Protein AF-R7U498-F1 (afdb_monomer)

pLDDT: mean 70.98, std 17.01, range [30.2, 95.31]

Mean predicted aligned error: 14.35 Å

Foldseek 3Di:
DVVVVVVVVVVVVVVVVVPDDDPPVVVVVVVVVVVVVLPPDVVNLVVLLVVLLVLCCVQPVVQQQPQLLPDDPVSVLVSLLVLLLVLVVPFDPQLLLLLLLLVLLLLLCCLLVVLVVVLLVLLLVLVVVVVVVVVPPCVVVVVVVVVVVVVPDPPDDDDPPDPDAQVVLCCVQPPVVSVVLSVVSCVLQCVWCVPPPDRLLNVLLCCVPQVVLSRGGPSVSSSVNSVSSCCSRPVDINDPHSNVSSCVSLVSLVVVLVVLVPRDLVVSLVVGDDDPVSSVSSSVSCVVSSVSVNVSSVLSVVSSCCSPPNVSCVSSSVSVVSCVSNVVSSVVCVVVVVVVVVVCVVCVVVVVVLVVCVVVVCVVVSVVVVLVVVLVVCVVVPDDNVVSVVSSVSVVVSVCVRVVVVVVVVVVVVVVVCVVVVPD

Nearest PDB structures (foldseek):
  9cpc-assembly1_3P  TM=1.425E-01  e=2.045E+00  Sus scrofa
  8snb-assembly1_8L  TM=1.483E-01  e=6.810E+00  Strongylocentrotus purpuratus
  8snb-assembly1_8K  TM=1.369E-01  e=6.810E+00  Strongylocentrotus purpuratus

Radius of gyration: 26.51 Å; Cα contacts (8 Å, |Δi|>4): 272; chains: 1; bounding box: 62×58×87 Å

Structure (mmCIF, N/CA/C/O backbone):
data_AF-R7U498-F1
#
_entry.id   AF-R7U498-F1
#
loop_
_atom_site.group_PDB
_atom_site.id
_atom_site.type_symbol
_atom_site.label_atom_id
_atom_site.label_alt_id
_atom_site.label_comp_id
_atom_site.label_asym_id
_atom_site.label_entity_id
_atom_site.label_seq_id
_atom_site.pdbx_PDB_ins_code
_atom_site.Cartn_x
_atom_site.Cartn_y
_atom_site.Cartn_z
_atom_site.occupancy
_atom_site.B_iso_or_equiv
_atom_site.auth_seq_id
_atom_site.auth_comp_id
_atom_site.auth_asym_id
_atom_site.auth_atom_id
_atom_site.pdbx_PDB_model_num
ATOM 1 N N . MET A 1 1 ? -23.453 -6.524 5.383 1.00 39.44 1 MET A N 1
ATOM 2 C CA . MET A 1 1 ? -24.906 -6.864 5.402 1.00 39.44 1 MET A CA 1
ATOM 3 C C . MET A 1 1 ? -25.749 -6.240 4.267 1.00 39.44 1 MET A C 1
ATOM 5 O O . MET A 1 1 ? -26.614 -6.930 3.742 1.00 39.44 1 MET A O 1
ATOM 9 N N . LYS A 1 2 ? -25.550 -4.970 3.854 1.00 30.20 2 LYS A N 1
ATOM 10 C CA . LYS A 1 2 ? -26.401 -4.311 2.825 1.00 30.20 2 LYS A CA 1
ATOM 11 C C . LYS A 1 2 ? -26.144 -4.769 1.370 1.00 30.20 2 LYS A C 1
ATOM 13 O O . LYS A 1 2 ? -27.083 -4.784 0.583 1.00 30.20 2 LYS A O 1
ATOM 18 N N . PHE A 1 3 ? -24.923 -5.189 1.029 1.00 37.62 3 PHE A N 1
ATOM 19 C CA . PHE A 1 3 ? -24.548 -5.623 -0.329 1.00 37.62 3 PHE A CA 1
ATOM 20 C C . PHE A 1 3 ? -25.179 -6.970 -0.729 1.00 37.62 3 PHE A C 1
ATOM 22 O O . PHE A 1 3 ? -25.838 -7.070 -1.762 1.00 37.62 3 PHE A O 1
ATOM 29 N N . TYR A 1 4 ? -25.106 -7.974 0.148 1.00 40.06 4 TYR A N 1
ATOM 30 C CA . TYR A 1 4 ? -25.702 -9.296 -0.083 1.00 40.06 4 TYR A CA 1
ATOM 31 C C . TYR A 1 4 ? -27.227 -9.260 -0.229 1.00 40.06 4 TYR A C 1
ATOM 33 O O . TYR A 1 4 ? -27.792 -9.991 -1.040 1.00 40.06 4 TYR A O 1
ATOM 41 N N . LEU A 1 5 ? -27.902 -8.348 0.479 1.00 39.50 5 LEU A N 1
ATOM 42 C CA . LEU A 1 5 ? -29.338 -8.129 0.306 1.00 39.50 5 LEU A CA 1
ATOM 43 C C . LEU A 1 5 ? -29.664 -7.619 -1.112 1.00 39.50 5 LEU A C 1
ATOM 45 O O . LEU A 1 5 ? -30.657 -8.046 -1.697 1.00 39.50 5 LEU A O 1
ATOM 49 N N . CYS A 1 6 ? -28.815 -6.760 -1.692 1.00 39.47 6 CYS A N 1
ATOM 50 C CA . CYS A 1 6 ? -28.963 -6.281 -3.070 1.00 39.47 6 CYS A CA 1
ATOM 51 C C . CYS A 1 6 ? -28.720 -7.390 -4.103 1.00 39.47 6 CYS A C 1
ATOM 53 O O . CYS A 1 6 ? -29.496 -7.499 -5.052 1.00 39.47 6 CYS A O 1
ATOM 55 N N . VAL A 1 7 ? -27.712 -8.245 -3.903 1.00 44.22 7 VAL A N 1
ATOM 56 C CA . VAL A 1 7 ? -27.434 -9.394 -4.788 1.00 44.22 7 VAL A CA 1
ATOM 57 C C . VAL A 1 7 ? -28.587 -10.403 -4.751 1.00 44.22 7 VAL A C 1
ATOM 59 O O . VAL A 1 7 ? -29.048 -10.856 -5.799 1.00 44.22 7 VAL A O 1
ATOM 62 N N . VAL A 1 8 ? -29.139 -10.684 -3.566 1.00 43.34 8 VAL A N 1
ATOM 63 C CA . VAL A 1 8 ? -30.312 -11.557 -3.401 1.00 43.34 8 VAL A CA 1
ATOM 64 C C . VAL A 1 8 ? -31.552 -10.948 -4.054 1.00 43.34 8 VAL A C 1
ATOM 66 O O . VAL A 1 8 ? -32.272 -11.649 -4.765 1.00 43.34 8 VAL A O 1
ATOM 69 N N . LEU A 1 9 ? -31.801 -9.648 -3.883 1.00 43.66 9 LEU A N 1
ATOM 70 C CA . LEU A 1 9 ? -32.931 -8.973 -4.528 1.00 43.66 9 LEU A CA 1
ATOM 71 C C . LEU A 1 9 ? -32.800 -8.973 -6.058 1.00 43.66 9 LEU A C 1
ATOM 73 O O . LEU A 1 9 ? -33.798 -9.204 -6.741 1.00 43.66 9 LEU A O 1
ATOM 77 N N . LEU A 1 10 ? -31.588 -8.803 -6.596 1.00 44.69 10 LEU A N 1
ATOM 78 C CA . LEU A 1 10 ? -31.312 -8.861 -8.035 1.00 44.69 10 LEU A CA 1
ATOM 79 C C . LEU A 1 10 ? -31.451 -10.279 -8.601 1.00 44.69 10 LEU A C 1
ATOM 81 O O . LEU A 1 10 ? -32.102 -10.451 -9.629 1.00 44.69 10 LEU A O 1
ATOM 85 N N . ALA A 1 11 ? -30.936 -11.302 -7.916 1.00 43.59 11 ALA A N 1
ATOM 86 C CA . ALA A 1 11 ? -31.088 -12.700 -8.324 1.00 43.59 11 ALA A CA 1
ATOM 87 C C . ALA A 1 11 ? -32.557 -13.156 -8.270 1.00 43.59 11 ALA A C 1
ATOM 89 O O . ALA A 1 11 ? -33.042 -13.836 -9.175 1.00 43.59 11 ALA A O 1
ATOM 90 N N . THR A 1 12 ? -33.303 -12.718 -7.250 1.00 46.00 12 THR A N 1
ATOM 91 C CA . THR A 1 12 ? -34.737 -13.017 -7.115 1.00 46.00 12 THR A CA 1
ATOM 92 C C . THR A 1 12 ? -35.560 -12.288 -8.180 1.00 46.00 12 THR A C 1
ATOM 94 O O . THR A 1 12 ? -36.475 -12.875 -8.756 1.00 46.00 12 THR A O 1
ATOM 97 N N . ALA A 1 13 ? -35.213 -11.034 -8.498 1.00 45.09 13 ALA A N 1
ATOM 98 C CA . ALA A 1 13 ? -35.840 -10.269 -9.574 1.00 45.09 13 ALA A CA 1
ATOM 99 C C . ALA A 1 13 ? -35.537 -10.859 -10.962 1.00 45.09 13 ALA A C 1
ATOM 101 O O . ALA A 1 13 ? -36.436 -10.936 -11.798 1.00 45.09 13 ALA A O 1
ATOM 102 N N . PHE A 1 14 ? -34.309 -11.335 -11.190 1.00 43.09 14 PHE A N 1
ATOM 103 C CA . PHE A 1 14 ? -33.887 -11.984 -12.433 1.00 43.09 14 PHE A CA 1
ATOM 104 C C . PHE A 1 14 ? -34.615 -13.321 -12.656 1.00 43.09 14 PHE A C 1
ATOM 106 O O . PHE A 1 14 ? -35.179 -13.555 -13.724 1.00 43.09 14 PHE A O 1
ATOM 113 N N . LEU A 1 15 ? -34.711 -14.164 -11.622 1.00 41.91 15 LEU A N 1
ATOM 114 C CA . LEU A 1 15 ? -35.438 -15.439 -11.687 1.00 41.91 15 LEU A CA 1
ATOM 115 C C . LEU A 1 15 ? -36.959 -15.248 -11.826 1.00 41.91 15 LEU A C 1
ATOM 117 O O . LEU A 1 15 ? -37.611 -16.008 -12.543 1.00 41.91 15 LEU A O 1
ATOM 121 N N . ALA A 1 16 ? -37.525 -14.212 -11.196 1.00 44.03 16 ALA A N 1
ATOM 122 C CA . ALA A 1 16 ? -38.931 -13.846 -11.365 1.00 44.03 16 ALA A CA 1
ATOM 123 C C . ALA A 1 16 ? -39.234 -13.304 -12.776 1.00 44.03 16 ALA A C 1
ATOM 125 O O . ALA A 1 16 ? -40.318 -13.556 -13.305 1.00 44.03 16 ALA A O 1
ATOM 126 N N . ALA A 1 17 ? -38.282 -12.600 -13.399 1.00 41.72 17 ALA A N 1
ATOM 127 C CA . ALA A 1 17 ? -38.412 -12.065 -14.754 1.00 41.72 17 ALA A CA 1
ATOM 128 C C . ALA A 1 17 ? -38.335 -13.150 -15.846 1.00 41.72 17 ALA A C 1
ATOM 130 O O . ALA A 1 17 ? -38.988 -13.015 -16.879 1.00 41.72 17 ALA A O 1
ATOM 131 N N . GLU A 1 18 ? -37.600 -14.246 -15.621 1.00 40.62 18 GLU A N 1
ATOM 132 C CA . GLU A 1 18 ? -37.483 -15.344 -16.596 1.00 40.62 18 GLU A CA 1
ATOM 133 C C . GLU A 1 18 ? -38.642 -16.358 -16.571 1.00 40.62 18 GLU A C 1
ATOM 135 O O . GLU A 1 18 ? -38.691 -17.256 -17.414 1.00 40.62 18 GLU A O 1
ATOM 140 N N . GLY A 1 19 ? -39.589 -16.253 -15.630 1.00 35.81 19 GLY A N 1
ATOM 141 C CA . GLY A 1 19 ? -40.788 -17.105 -15.589 1.00 35.81 19 GLY A CA 1
ATOM 142 C C . GLY A 1 19 ? -40.518 -18.609 -15.417 1.00 35.81 19 GLY A C 1
ATOM 143 O O . GLY A 1 19 ? -41.428 -19.423 -15.590 1.00 35.81 19 GLY A O 1
ATOM 144 N N . LYS A 1 20 ? -39.285 -19.000 -15.080 1.00 38.72 20 LYS A N 1
ATOM 145 C CA . LYS A 1 20 ? -38.926 -20.383 -14.760 1.00 38.72 20 LYS A CA 1
ATOM 146 C C . LYS A 1 20 ? -39.310 -20.659 -13.310 1.00 38.72 20 LYS A C 1
ATOM 148 O O . LYS A 1 20 ? -38.987 -19.880 -12.418 1.00 38.72 20 LYS A O 1
ATOM 153 N N . ALA A 1 21 ? -40.012 -21.769 -13.073 1.00 40.03 21 ALA A N 1
ATOM 154 C CA . ALA A 1 21 ? -40.256 -22.263 -11.723 1.00 40.03 21 ALA A CA 1
ATOM 155 C C . ALA A 1 21 ? -38.903 -22.391 -11.011 1.00 40.03 21 ALA A C 1
ATOM 157 O O . ALA A 1 21 ? -38.014 -23.086 -11.504 1.00 40.03 21 ALA A O 1
ATOM 158 N N . ALA A 1 22 ? -38.749 -21.645 -9.917 1.00 40.06 22 ALA A N 1
ATOM 159 C CA . ALA A 1 22 ? -37.499 -21.537 -9.189 1.00 40.06 22 ALA A CA 1
ATOM 160 C C . ALA A 1 22 ? -36.930 -22.936 -8.869 1.00 40.06 22 ALA A C 1
ATOM 162 O O . ALA A 1 22 ? -37.707 -23.815 -8.468 1.00 40.06 22 ALA A O 1
ATOM 163 N N . PRO A 1 23 ? -35.600 -23.145 -8.985 1.00 40.25 23 PRO A N 1
ATOM 164 C CA . PRO A 1 23 ? -34.944 -24.216 -8.242 1.00 40.25 23 PRO A CA 1
ATOM 165 C C . PRO A 1 23 ? -35.432 -24.116 -6.800 1.00 40.25 23 PRO A C 1
ATOM 167 O O . PRO A 1 23 ? -35.601 -23.003 -6.287 1.00 40.25 23 PRO A O 1
ATOM 170 N N . THR A 1 24 ? -35.802 -25.252 -6.203 1.00 44.47 24 THR A N 1
ATOM 171 C CA . THR A 1 24 ? -36.562 -25.251 -4.948 1.00 44.47 24 THR A CA 1
ATOM 172 C C . THR A 1 24 ? -35.884 -24.318 -3.956 1.00 44.47 24 THR A C 1
ATOM 174 O O . THR A 1 24 ? -34.673 -24.378 -3.789 1.00 44.47 24 THR A O 1
ATOM 177 N N . THR A 1 25 ? -36.646 -23.430 -3.316 1.00 44.53 25 THR A N 1
ATOM 178 C CA . THR A 1 25 ? -36.148 -22.396 -2.388 1.00 44.53 25 THR A CA 1
ATOM 179 C C . THR A 1 25 ? -35.131 -22.944 -1.376 1.00 44.53 25 THR A C 1
ATOM 181 O O . THR A 1 25 ? -34.269 -22.219 -0.907 1.00 44.53 25 THR A O 1
ATOM 184 N N . ARG A 1 26 ? -35.197 -24.249 -1.100 1.00 39.62 26 ARG A N 1
ATOM 185 C CA . ARG A 1 26 ? -34.244 -25.035 -0.324 1.00 39.62 26 ARG A CA 1
ATOM 186 C C . ARG A 1 26 ? -32.825 -25.118 -0.908 1.00 39.62 26 ARG A C 1
ATOM 188 O O . ARG A 1 26 ? -31.895 -24.915 -0.151 1.00 39.62 26 ARG A O 1
ATOM 195 N N . GLU A 1 27 ? -32.640 -25.377 -2.201 1.00 43.34 27 GLU A N 1
ATOM 196 C CA . GLU A 1 27 ? -31.306 -25.432 -2.833 1.00 43.34 27 GLU A CA 1
ATOM 197 C C . GLU A 1 27 ? -30.643 -24.051 -2.854 1.00 43.34 27 GLU A C 1
ATOM 199 O O . GLU A 1 27 ? -29.440 -23.938 -2.649 1.00 43.34 27 GLU A O 1
ATOM 204 N N . LEU A 1 28 ? -31.435 -22.986 -3.028 1.00 40.66 28 LEU A N 1
ATOM 205 C CA . LEU A 1 28 ? -30.943 -21.609 -2.951 1.00 40.66 28 LEU A CA 1
ATOM 206 C C . LEU A 1 28 ? -30.577 -21.218 -1.510 1.00 40.66 28 LEU A C 1
ATOM 208 O O . LEU A 1 28 ? -29.589 -20.527 -1.299 1.00 40.66 28 LEU A O 1
ATOM 212 N N . VAL A 1 29 ? -31.353 -21.682 -0.523 1.00 44.34 29 VAL A N 1
ATOM 213 C CA . VAL A 1 29 ? -31.068 -21.502 0.910 1.00 44.34 29 VAL A CA 1
ATOM 214 C C . VAL A 1 29 ? -29.856 -22.325 1.350 1.00 44.34 29 VAL A C 1
ATOM 216 O O . VAL A 1 29 ? -29.059 -21.812 2.118 1.00 44.34 29 VAL A O 1
ATOM 219 N N . GLU A 1 30 ? -29.663 -23.542 0.839 1.00 45.59 30 GLU A N 1
ATOM 220 C CA . GLU A 1 30 ? -28.475 -24.367 1.111 1.00 45.59 30 GLU A CA 1
ATOM 221 C C . GLU A 1 30 ? -27.217 -23.784 0.447 1.00 45.59 30 GLU A C 1
ATOM 223 O O . GLU A 1 30 ? -26.137 -23.837 1.029 1.00 45.59 30 GLU A O 1
ATOM 228 N N . LEU A 1 31 ? -27.339 -23.180 -0.741 1.00 41.25 31 LEU A N 1
ATOM 229 C CA . LEU A 1 31 ? -26.241 -22.449 -1.377 1.00 41.25 31 LEU A CA 1
ATOM 230 C C . LEU A 1 31 ? -25.922 -21.148 -0.621 1.00 41.25 31 LEU A C 1
ATOM 232 O O . LEU A 1 31 ? -24.756 -20.853 -0.401 1.00 41.25 31 LEU A O 1
ATOM 236 N N . LEU A 1 32 ? -26.945 -20.408 -0.176 1.00 41.44 32 LEU A N 1
ATOM 237 C CA . LEU A 1 32 ? -26.789 -19.220 0.671 1.00 41.44 32 LEU A CA 1
ATOM 238 C C . LEU A 1 32 ? -26.183 -19.572 2.028 1.00 41.44 32 LEU A C 1
ATOM 240 O O . LEU A 1 32 ? -25.293 -18.866 2.469 1.00 41.44 32 LEU A O 1
ATOM 244 N N . GLN A 1 33 ? -26.609 -20.667 2.661 1.00 42.88 33 GLN A N 1
ATOM 245 C CA . GLN A 1 33 ? -25.986 -21.169 3.884 1.00 42.88 33 GLN A CA 1
ATOM 246 C C . GLN A 1 33 ? -24.538 -21.558 3.629 1.00 42.88 33 GLN A C 1
ATOM 248 O O . GLN A 1 33 ? -23.701 -21.149 4.403 1.00 42.88 33 GLN A O 1
ATOM 253 N N . LYS A 1 34 ? -24.206 -22.225 2.519 1.00 44.25 34 LYS A N 1
ATOM 254 C CA . LYS A 1 34 ? -22.810 -22.547 2.183 1.00 44.25 34 LYS A CA 1
ATOM 255 C C . LYS A 1 34 ? -21.937 -21.342 1.841 1.00 44.25 34 LYS A C 1
ATOM 257 O O . L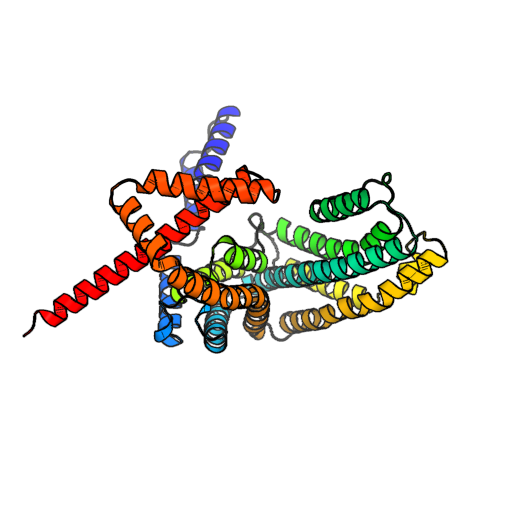YS A 1 34 ? -20.728 -21.453 1.974 1.00 44.25 34 LYS A O 1
ATOM 262 N N . ILE A 1 35 ? -22.518 -20.251 1.343 1.00 40.75 35 ILE A N 1
ATOM 263 C CA . ILE A 1 35 ? -21.806 -18.992 1.075 1.00 40.75 35 ILE A CA 1
ATOM 264 C C . ILE A 1 35 ? -21.623 -18.220 2.389 1.00 40.75 35 ILE A C 1
ATOM 266 O O . ILE A 1 35 ? -20.522 -17.782 2.676 1.00 40.75 35 ILE A O 1
ATOM 270 N N . ILE A 1 36 ? -22.656 -18.167 3.235 1.00 39.38 36 ILE A N 1
ATOM 271 C CA . ILE A 1 36 ? -22.620 -17.549 4.571 1.00 39.38 36 ILE A CA 1
ATOM 272 C C . ILE A 1 36 ? -21.751 -18.354 5.560 1.00 39.38 36 ILE A C 1
ATOM 274 O O . ILE A 1 36 ? -21.141 -17.767 6.434 1.00 39.38 36 ILE A O 1
ATOM 278 N N . GLU A 1 37 ? -21.672 -19.681 5.424 1.00 41.16 37 GLU A N 1
ATOM 279 C CA . GLU A 1 37 ? -20.775 -20.575 6.183 1.00 41.16 37 GLU A CA 1
ATOM 280 C C . GLU A 1 37 ? -19.342 -20.586 5.612 1.00 41.16 37 GLU A C 1
ATOM 282 O O . GLU A 1 37 ? -18.455 -21.185 6.215 1.00 41.16 37 GLU A O 1
ATOM 287 N N . ARG A 1 38 ? -19.110 -19.980 4.435 1.00 43.31 38 ARG A N 1
ATOM 288 C CA . ARG A 1 38 ? -17.767 -19.758 3.864 1.00 43.31 38 ARG A CA 1
ATOM 289 C C . ARG A 1 38 ? -17.216 -18.364 4.148 1.00 43.31 38 ARG A C 1
ATOM 291 O O . ARG A 1 38 ? -16.008 -18.190 4.013 1.00 43.31 38 ARG A O 1
ATOM 298 N N . ASP A 1 39 ? -18.068 -17.423 4.541 1.00 44.19 39 ASP A N 1
ATOM 299 C CA . ASP A 1 39 ? -17.650 -16.214 5.241 1.00 44.19 39 ASP A CA 1
ATOM 300 C C . ASP A 1 39 ? -17.204 -16.642 6.649 1.00 44.19 39 ASP A C 1
ATOM 302 O O . ASP A 1 39 ? -17.914 -17.400 7.308 1.00 44.19 39 ASP A O 1
ATOM 306 N N . LEU A 1 40 ? -16.005 -16.219 7.068 1.00 46.53 40 LEU A N 1
ATOM 307 C CA . LEU A 1 40 ? -15.381 -16.503 8.371 1.00 46.53 40 LEU A CA 1
ATOM 308 C C . LEU A 1 40 ? -16.429 -16.621 9.493 1.00 46.53 40 LEU A C 1
ATOM 310 O O . LEU A 1 40 ? -17.162 -15.661 9.742 1.00 46.53 40 LEU A O 1
ATOM 314 N N . ASP A 1 41 ? -16.509 -17.782 10.157 1.00 56.72 41 ASP A N 1
ATOM 315 C CA . ASP A 1 41 ? -17.398 -17.975 11.308 1.00 56.72 41 ASP A CA 1
ATOM 316 C C . ASP A 1 41 ? -17.122 -16.827 12.296 1.00 56.72 41 ASP A C 1
ATOM 318 O O . ASP A 1 41 ? -15.965 -16.549 12.617 1.00 56.72 41 ASP A O 1
ATOM 322 N N . GLU A 1 42 ? -18.150 -16.116 12.773 1.00 55.62 42 GLU A N 1
ATOM 323 C CA . GLU A 1 42 ? -17.962 -15.049 13.771 1.00 55.62 42 GLU A CA 1
ATOM 324 C C . GLU A 1 42 ? -17.176 -15.577 14.986 1.00 55.62 42 GLU A C 1
ATOM 326 O O . GLU A 1 42 ? -16.491 -14.815 15.669 1.00 55.62 42 GLU A O 1
ATOM 331 N N . ASN A 1 43 ? -17.245 -16.885 15.254 1.00 58.72 43 ASN A N 1
ATOM 332 C CA . ASN A 1 43 ? -16.422 -17.546 16.261 1.00 58.72 43 ASN A CA 1
ATOM 333 C C . ASN A 1 43 ? -14.923 -17.541 15.911 1.00 58.72 43 ASN A C 1
ATOM 335 O O . ASN A 1 43 ? -14.124 -17.224 16.790 1.00 58.72 43 ASN A O 1
ATOM 339 N N . ASP A 1 44 ? -14.554 -17.809 14.657 1.00 61.25 44 ASP A N 1
ATOM 340 C CA . ASP A 1 44 ? -13.164 -17.809 14.177 1.00 61.25 44 ASP A CA 1
ATOM 341 C C . ASP A 1 44 ? -12.577 -16.389 14.195 1.00 61.25 44 ASP A C 1
ATOM 343 O O . ASP A 1 44 ? -11.433 -16.176 14.597 1.00 61.25 44 ASP A O 1
ATOM 347 N N . LEU A 1 45 ? -13.384 -15.385 13.829 1.00 62.81 45 LEU A N 1
ATOM 348 C CA . LEU A 1 45 ? -12.970 -13.979 13.849 1.00 62.81 45 LEU A CA 1
ATOM 349 C C . LEU A 1 45 ? -12.761 -13.469 15.288 1.00 62.81 45 LEU A C 1
ATOM 351 O O . LEU A 1 45 ? -11.768 -12.809 15.588 1.00 62.81 45 LEU A O 1
ATOM 355 N N . ASN A 1 46 ? -13.650 -13.845 16.214 1.00 67.31 46 ASN A N 1
ATOM 356 C CA . ASN A 1 46 ? -13.486 -13.543 17.639 1.00 67.31 46 ASN A CA 1
ATOM 357 C C . ASN A 1 46 ? -12.282 -14.273 18.265 1.00 67.31 46 ASN A C 1
ATOM 359 O O . ASN A 1 46 ? -11.643 -13.733 19.175 1.00 67.31 46 ASN A O 1
ATOM 363 N N . GLU A 1 47 ? -11.967 -15.490 17.812 1.00 71.31 47 GLU A N 1
ATOM 364 C CA . GLU A 1 47 ? -10.777 -16.230 18.243 1.00 71.31 47 GLU A CA 1
ATOM 365 C C . GLU A 1 47 ? -9.500 -15.533 17.757 1.00 71.31 47 GLU A C 1
ATOM 367 O O . GLU A 1 47 ? -8.632 -15.234 18.581 1.00 71.31 47 GLU A O 1
ATOM 372 N N . LEU A 1 48 ? -9.447 -15.128 16.481 1.00 70.62 48 LEU A N 1
ATOM 373 C CA . LEU A 1 48 ? -8.355 -14.326 15.917 1.00 70.62 48 LEU A CA 1
ATOM 374 C C . LEU A 1 48 ? -8.140 -13.022 16.701 1.00 70.62 48 LEU A C 1
ATOM 376 O O . LEU A 1 48 ? -7.013 -12.708 17.094 1.00 70.62 48 LEU A O 1
ATOM 380 N N . HIS A 1 49 ? -9.213 -12.277 16.991 1.00 76.25 49 HIS A N 1
ATOM 381 C CA . HIS A 1 49 ? -9.139 -11.054 17.801 1.00 76.25 49 HIS A CA 1
ATOM 382 C C . HIS A 1 49 ? -8.572 -11.335 19.192 1.00 76.25 49 HIS A C 1
ATOM 384 O O . HIS A 1 49 ? -7.740 -10.576 19.693 1.00 76.25 49 HIS A O 1
ATOM 390 N N . SER A 1 50 ? -8.995 -12.435 19.823 1.00 73.62 50 SER A N 1
ATOM 391 C CA . SER A 1 50 ? -8.498 -12.830 21.141 1.00 73.62 50 SER A CA 1
ATOM 392 C C . SER A 1 50 ? -7.010 -13.176 21.115 1.00 73.62 50 SER A C 1
ATOM 394 O O . SER A 1 50 ? -6.279 -12.776 22.024 1.00 73.62 50 SER A O 1
ATOM 396 N N . GLU A 1 51 ? -6.544 -13.881 20.087 1.00 75.31 51 GLU A N 1
ATOM 397 C CA . GLU A 1 51 ? -5.133 -14.232 19.926 1.00 75.31 51 GLU A CA 1
ATOM 398 C C . GLU A 1 51 ? -4.256 -13.005 19.669 1.00 75.31 51 GLU A C 1
ATOM 400 O O . GLU A 1 51 ? -3.212 -12.849 20.311 1.00 75.31 51 GLU A O 1
ATOM 405 N N . ILE A 1 52 ? -4.687 -12.098 18.787 1.00 73.75 52 ILE A N 1
ATOM 406 C CA . ILE A 1 52 ? -3.977 -10.841 18.521 1.00 73.75 52 ILE A CA 1
ATOM 407 C C . ILE A 1 52 ? -3.921 -9.990 19.790 1.00 73.75 52 ILE A C 1
ATOM 409 O O . ILE A 1 52 ? -2.842 -9.537 20.174 1.00 73.75 52 ILE A O 1
ATOM 413 N N . HIS A 1 53 ? -5.040 -9.853 20.504 1.00 78.50 53 HIS A N 1
ATOM 414 C CA . HIS A 1 53 ? -5.069 -9.161 21.789 1.00 78.50 53 HIS A CA 1
ATOM 415 C C . HIS A 1 53 ? -4.075 -9.782 22.782 1.00 78.50 53 HIS A C 1
ATOM 417 O O . HIS A 1 53 ? -3.295 -9.073 23.416 1.00 78.50 53 HIS A O 1
ATOM 423 N N . GLN A 1 54 ? -4.031 -11.113 22.901 1.00 76.69 54 GLN A N 1
ATOM 424 C CA . GLN A 1 54 ? -3.064 -11.793 23.769 1.00 76.69 54 GLN A CA 1
ATOM 425 C C . GLN A 1 54 ? -1.611 -11.516 23.362 1.00 76.69 54 GLN A C 1
ATOM 427 O O . GLN A 1 54 ? -0.763 -11.341 24.240 1.00 76.69 54 GLN A O 1
ATOM 432 N N . LYS A 1 55 ? -1.314 -11.416 22.061 1.00 80.50 55 LYS A N 1
ATOM 433 C CA . LYS A 1 55 ? 0.014 -11.019 21.566 1.00 80.50 55 LYS A CA 1
ATOM 434 C C . LYS A 1 55 ? 0.348 -9.578 21.929 1.00 80.50 55 LYS A C 1
ATOM 436 O O . LYS A 1 55 ? 1.440 -9.333 22.439 1.00 80.50 55 LYS A O 1
ATOM 441 N N . VAL A 1 56 ? -0.593 -8.648 21.765 1.00 77.12 56 VAL A N 1
ATOM 442 C CA . VAL A 1 56 ? -0.436 -7.251 22.202 1.00 77.12 56 VAL A CA 1
ATOM 443 C C . VAL A 1 56 ? -0.162 -7.202 23.705 1.00 77.12 56 VAL A C 1
ATOM 445 O O . VAL A 1 56 ? 0.783 -6.544 24.134 1.00 77.12 56 VAL A O 1
ATOM 448 N N . GLN A 1 57 ? -0.911 -7.953 24.518 1.00 85.31 57 GLN A N 1
ATOM 449 C CA . GLN A 1 57 ? -0.669 -8.039 25.961 1.00 85.31 57 GLN A CA 1
ATOM 450 C C . GLN A 1 57 ? 0.688 -8.687 26.300 1.00 85.31 57 GLN A C 1
ATOM 452 O O . GLN A 1 57 ? 1.323 -8.315 27.285 1.00 85.31 57 GLN A O 1
ATOM 457 N N . GLY A 1 58 ? 1.161 -9.641 25.498 1.00 81.25 58 GLY A N 1
ATOM 458 C CA . GLY A 1 58 ? 2.458 -10.292 25.693 1.00 81.25 58 GLY A CA 1
ATOM 459 C C . GLY A 1 58 ? 3.656 -9.405 25.340 1.00 81.25 58 GLY A C 1
ATOM 460 O O . GLY A 1 58 ? 4.647 -9.405 26.069 1.00 81.25 58 GLY A O 1
ATOM 461 N N . HIS A 1 59 ? 3.559 -8.639 24.250 1.00 77.06 59 HIS A N 1
ATOM 462 C CA . HIS A 1 59 ? 4.667 -7.848 23.698 1.00 77.06 59 HIS A CA 1
ATOM 463 C C . HIS A 1 59 ? 4.669 -6.388 24.144 1.00 77.06 59 HIS A C 1
ATOM 465 O O . HIS A 1 59 ? 5.731 -5.794 24.322 1.00 77.06 59 HIS A O 1
ATOM 471 N N . ALA A 1 60 ? 3.487 -5.797 24.301 1.00 85.12 60 ALA A N 1
ATOM 472 C CA . ALA A 1 60 ? 3.317 -4.354 24.378 1.00 85.12 60 ALA A CA 1
ATOM 473 C C . ALA A 1 60 ? 2.115 -3.948 25.251 1.00 85.12 60 ALA A C 1
ATOM 475 O O . ALA A 1 60 ? 1.462 -2.946 24.965 1.00 85.12 60 ALA A O 1
ATOM 476 N N . ALA A 1 61 ? 1.820 -4.684 26.335 1.00 86.50 61 ALA A N 1
ATOM 477 C CA . ALA A 1 61 ? 0.669 -4.405 27.211 1.00 86.50 61 ALA A CA 1
ATOM 478 C C . ALA A 1 61 ? 0.590 -2.943 27.674 1.00 86.50 61 ALA A C 1
ATOM 480 O O . ALA A 1 61 ? -0.495 -2.371 27.757 1.00 86.50 61 ALA A O 1
ATOM 481 N N . GLU A 1 62 ? 1.735 -2.320 27.965 1.00 88.88 62 GLU A N 1
ATOM 482 C CA . GLU A 1 62 ? 1.795 -0.918 28.393 1.00 88.88 62 GLU A CA 1
ATOM 483 C C . GLU A 1 62 ? 1.394 0.082 27.295 1.00 88.88 62 GLU A C 1
ATOM 485 O O . GLU A 1 62 ? 0.996 1.204 27.607 1.00 88.88 62 GLU A O 1
ATOM 490 N N . PHE A 1 63 ? 1.441 -0.340 26.029 1.00 87.50 63 PHE A N 1
ATOM 491 C CA . PHE A 1 63 ? 1.059 0.438 24.854 1.00 87.50 63 PHE A CA 1
ATOM 492 C C . PHE A 1 63 ? -0.285 0.016 24.249 1.00 87.50 63 PHE A C 1
ATOM 494 O O . PHE A 1 63 ? -0.722 0.651 23.297 1.00 87.50 63 PHE A O 1
ATOM 501 N N . ALA A 1 64 ? -0.967 -1.002 24.784 1.00 84.06 64 ALA A N 1
ATOM 502 C CA . ALA A 1 64 ? -2.179 -1.562 24.175 1.00 84.06 64 ALA A CA 1
ATOM 503 C C . ALA A 1 64 ? -3.273 -0.507 23.905 1.00 84.06 64 ALA A C 1
ATOM 505 O O . ALA A 1 64 ? -3.889 -0.497 22.842 1.00 84.06 64 ALA A O 1
ATOM 506 N N . ASP A 1 65 ? -3.471 0.418 24.850 1.00 82.38 65 ASP A N 1
ATOM 507 C CA . ASP A 1 65 ? -4.442 1.519 24.757 1.00 82.38 65 ASP A CA 1
ATOM 508 C C . ASP A 1 65 ? -3.844 2.818 24.169 1.00 82.38 65 ASP A C 1
ATOM 510 O O . ASP A 1 65 ? -4.504 3.860 24.157 1.00 82.38 65 ASP A O 1
ATOM 514 N N . THR A 1 66 ? -2.588 2.790 23.725 1.00 85.31 66 THR A N 1
ATOM 515 C CA . THR A 1 66 ? -1.864 3.956 23.207 1.00 85.31 66 THR A CA 1
ATOM 516 C C . THR A 1 66 ? -2.042 4.046 21.689 1.00 85.31 66 THR A C 1
ATOM 518 O O . THR A 1 66 ? -1.919 3.017 21.025 1.00 85.31 66 THR A O 1
ATOM 521 N N . PRO A 1 67 ? -2.305 5.240 21.118 1.00 83.94 67 PRO A N 1
ATOM 522 C CA . PRO A 1 67 ? -2.335 5.424 19.669 1.00 83.94 67 PRO A CA 1
ATOM 523 C C . PRO A 1 67 ? -1.037 4.964 19.002 1.00 83.94 67 PRO A C 1
ATOM 525 O O . PRO A 1 67 ? 0.040 5.299 19.505 1.00 83.94 67 PRO A O 1
ATOM 528 N N . VAL A 1 68 ? -1.118 4.248 17.876 1.00 82.50 68 VAL A N 1
ATOM 529 C CA . VAL A 1 68 ? 0.056 3.658 17.197 1.00 82.50 68 VAL A CA 1
ATOM 530 C C . VAL A 1 68 ? 1.149 4.689 16.919 1.00 82.50 68 VAL A C 1
ATOM 532 O O . VAL A 1 68 ? 2.315 4.411 17.187 1.00 82.50 68 VAL A O 1
ATOM 535 N N . PHE A 1 69 ? 0.804 5.908 16.491 1.00 81.50 69 PHE A N 1
ATOM 536 C CA . PHE A 1 69 ? 1.790 6.966 16.217 1.00 81.50 69 PHE A CA 1
ATOM 537 C C . PHE A 1 69 ? 2.618 7.412 17.451 1.00 81.50 69 PHE A C 1
ATOM 539 O O . PHE A 1 69 ? 3.591 8.159 17.313 1.00 81.50 69 PHE A O 1
ATOM 546 N N . GLN A 1 70 ? 2.228 7.009 18.669 1.00 83.25 70 GLN A N 1
ATOM 547 C CA . GLN A 1 70 ? 2.961 7.271 19.920 1.00 83.25 70 GLN A CA 1
ATOM 548 C C . GLN A 1 70 ? 3.772 6.063 20.410 1.00 83.25 70 GLN A C 1
ATOM 550 O O . GLN A 1 70 ? 4.492 6.179 21.405 1.00 83.25 70 GLN A O 1
ATOM 555 N N . VAL A 1 71 ? 3.650 4.911 19.752 1.00 83.44 71 VAL A N 1
ATOM 556 C CA . VAL A 1 71 ? 4.343 3.674 20.119 1.00 83.44 71 VAL A CA 1
ATOM 557 C C . VAL A 1 71 ? 5.705 3.627 19.416 1.00 83.44 71 VAL A C 1
ATOM 559 O O . VAL A 1 71 ? 5.774 3.916 18.224 1.00 83.44 71 VAL A O 1
ATOM 562 N N . PRO A 1 72 ? 6.807 3.267 20.101 1.00 84.44 72 PRO A N 1
ATOM 563 C CA . PRO A 1 72 ? 8.113 3.138 19.455 1.00 84.44 72 PRO A CA 1
ATOM 564 C C . PRO A 1 72 ? 8.093 2.140 18.288 1.00 84.44 72 PRO A C 1
ATOM 566 O O . PRO A 1 72 ? 7.530 1.050 18.408 1.00 84.44 72 PRO A O 1
ATOM 569 N N . VAL A 1 73 ? 8.757 2.481 17.179 1.00 79.62 73 VAL A N 1
ATOM 570 C CA . VAL A 1 73 ? 8.783 1.661 15.952 1.00 79.62 73 VAL A CA 1
ATOM 571 C C . VAL A 1 73 ? 9.357 0.269 16.219 1.00 79.62 73 VAL A C 1
ATOM 573 O O . VAL A 1 73 ? 8.905 -0.707 15.632 1.00 79.62 73 VAL A O 1
ATOM 576 N N . GLU A 1 74 ? 10.302 0.140 17.150 1.00 81.00 74 GLU A N 1
ATOM 577 C CA . GLU A 1 74 ? 10.893 -1.146 17.527 1.00 81.00 74 GLU A CA 1
ATOM 578 C C . GLU A 1 74 ? 9.872 -2.084 18.190 1.00 81.00 74 GLU A C 1
ATOM 580 O O . GLU A 1 74 ? 9.942 -3.299 18.010 1.00 81.00 74 GLU A O 1
ATOM 585 N N . VAL A 1 75 ? 8.912 -1.521 18.933 1.00 84.19 75 VAL A N 1
ATOM 586 C CA . VAL A 1 75 ? 7.815 -2.273 19.559 1.00 84.19 75 VAL A CA 1
ATOM 587 C C . VAL A 1 75 ? 6.794 -2.687 18.498 1.00 84.19 75 VAL A C 1
ATOM 589 O O . VAL A 1 75 ? 6.385 -3.847 18.470 1.00 84.19 75 VAL A O 1
ATOM 592 N N . LEU A 1 76 ? 6.434 -1.764 17.598 1.00 82.00 76 LEU A N 1
ATOM 593 C CA . LEU A 1 76 ? 5.514 -2.022 16.484 1.00 82.00 76 LEU A CA 1
ATOM 594 C C . LEU A 1 76 ? 6.046 -3.108 15.544 1.00 82.00 76 LEU A C 1
ATOM 596 O O . LEU A 1 76 ? 5.340 -4.064 15.233 1.00 82.00 76 LEU A O 1
ATOM 600 N N . GLY A 1 77 ? 7.309 -2.983 15.131 1.00 78.88 77 GLY A N 1
ATOM 601 C CA . GLY A 1 77 ? 7.950 -3.917 14.214 1.00 78.88 77 GLY A CA 1
ATOM 602 C C . GLY A 1 77 ? 8.011 -5.333 14.779 1.00 78.88 77 GLY A C 1
ATOM 603 O O . GLY A 1 77 ? 7.684 -6.276 14.068 1.00 78.88 77 GLY A O 1
ATOM 604 N N . GLY A 1 78 ? 8.369 -5.487 16.061 1.00 80.94 78 GLY A N 1
ATOM 605 C CA . GLY A 1 78 ? 8.351 -6.791 16.728 1.00 80.94 78 GLY A CA 1
ATOM 606 C C . GLY A 1 78 ? 6.958 -7.421 16.725 1.00 80.94 78 GLY A C 1
ATOM 607 O O . GLY A 1 78 ? 6.792 -8.528 16.227 1.00 80.94 78 GLY A O 1
ATOM 608 N N . LEU A 1 79 ? 5.945 -6.675 17.181 1.00 83.81 79 LEU A N 1
ATOM 609 C CA . LEU A 1 79 ? 4.565 -7.160 17.252 1.00 83.81 79 LEU A CA 1
ATOM 610 C C . LEU A 1 79 ? 4.016 -7.591 15.882 1.00 83.81 79 LEU A C 1
ATOM 612 O O . LEU A 1 79 ? 3.428 -8.666 15.773 1.00 83.81 79 LEU A O 1
ATOM 616 N N . PHE A 1 80 ? 4.196 -6.777 14.838 1.00 83.88 80 PHE A N 1
ATOM 617 C CA . PHE A 1 80 ? 3.691 -7.113 13.504 1.00 83.88 80 PHE A CA 1
ATOM 618 C C . PHE A 1 80 ? 4.443 -8.283 12.865 1.00 83.88 80 PHE A C 1
ATOM 620 O O . PHE A 1 80 ? 3.812 -9.086 12.180 1.00 83.88 80 PHE A O 1
ATOM 627 N N . ILE A 1 81 ? 5.748 -8.435 13.130 1.00 82.88 81 ILE A N 1
ATOM 628 C CA . ILE A 1 81 ? 6.494 -9.645 12.748 1.00 82.88 81 ILE A CA 1
ATOM 629 C C . ILE A 1 81 ? 5.884 -10.867 13.430 1.00 82.88 81 ILE A C 1
ATOM 631 O O . ILE A 1 81 ? 5.566 -11.832 12.744 1.00 82.88 81 ILE A O 1
ATOM 635 N N . ASP A 1 82 ? 5.654 -10.818 14.742 1.00 80.19 82 ASP A N 1
ATOM 636 C CA . ASP A 1 82 ? 5.115 -11.961 15.484 1.00 80.19 82 ASP A CA 1
ATOM 637 C C . ASP A 1 82 ? 3.699 -12.345 15.022 1.00 80.19 82 ASP A C 1
ATOM 639 O O . ASP A 1 82 ? 3.366 -13.534 14.964 1.00 80.19 82 ASP A O 1
ATOM 643 N N . ILE A 1 83 ? 2.857 -11.362 14.675 1.00 82.12 83 ILE A N 1
ATOM 644 C CA . ILE A 1 83 ? 1.533 -11.596 14.075 1.00 82.12 83 ILE A CA 1
ATOM 645 C C . ILE A 1 83 ? 1.691 -12.274 12.711 1.00 82.12 83 ILE A C 1
ATOM 647 O O . ILE A 1 83 ? 1.146 -13.360 12.512 1.00 82.12 83 ILE A O 1
ATOM 651 N N . ALA A 1 84 ? 2.480 -11.692 11.804 1.00 81.81 84 ALA A N 1
ATOM 652 C CA . ALA A 1 84 ? 2.665 -12.219 10.454 1.00 81.81 84 ALA A CA 1
ATOM 653 C C . ALA A 1 84 ? 3.296 -13.624 10.449 1.00 81.81 84 ALA A C 1
ATOM 655 O O . ALA A 1 84 ? 2.838 -14.498 9.715 1.00 81.81 84 ALA A O 1
ATOM 656 N N . GLU A 1 85 ? 4.304 -13.875 11.291 1.00 82.19 85 GLU A N 1
ATOM 657 C CA . GLU A 1 85 ? 4.929 -15.193 11.453 1.00 82.19 85 GLU A CA 1
ATOM 658 C C . GLU A 1 85 ? 3.925 -16.216 11.992 1.00 82.19 85 GLU A C 1
ATOM 660 O O . GLU A 1 85 ? 3.808 -17.313 11.442 1.00 82.19 85 GLU A O 1
ATOM 665 N N . THR A 1 86 ? 3.134 -15.846 13.006 1.00 80.56 86 THR A N 1
ATOM 666 C CA . THR A 1 86 ? 2.108 -16.744 13.555 1.00 80.56 86 THR A CA 1
ATOM 667 C C . THR A 1 86 ? 1.093 -17.120 12.491 1.00 80.56 86 THR A C 1
ATOM 669 O O . THR A 1 86 ? 0.832 -18.305 12.307 1.00 80.56 86 THR A O 1
ATOM 672 N N . MET A 1 87 ? 0.560 -16.148 11.755 1.00 79.19 87 MET A N 1
ATOM 673 C CA . MET A 1 87 ? -0.406 -16.426 10.695 1.00 79.19 87 MET A CA 1
ATOM 674 C C . MET A 1 87 ? 0.223 -17.286 9.597 1.00 79.19 87 MET A C 1
ATOM 676 O O . MET A 1 87 ? -0.304 -18.338 9.256 1.00 79.19 87 MET A O 1
ATOM 680 N N . SER A 1 88 ? 1.425 -16.938 9.140 1.00 77.50 88 SER A N 1
ATOM 681 C CA . SER A 1 88 ? 2.110 -17.711 8.101 1.00 77.50 88 SER A CA 1
ATOM 682 C C . SER A 1 88 ? 2.341 -19.180 8.468 1.00 77.50 88 SER A C 1
ATOM 684 O O . SER A 1 88 ? 2.247 -20.053 7.609 1.00 77.50 88 SER A O 1
ATOM 686 N N . SER A 1 89 ? 2.574 -19.470 9.754 1.00 78.56 89 SER A N 1
ATOM 687 C CA . SER A 1 89 ? 2.797 -20.833 10.245 1.00 78.56 89 SER A CA 1
ATOM 688 C C . SER A 1 89 ? 1.550 -21.724 10.210 1.00 78.56 89 SER A C 1
ATOM 690 O O . SER A 1 89 ? 1.679 -22.943 10.322 1.00 78.56 89 SER A O 1
ATOM 692 N N . HIS A 1 90 ? 0.364 -21.133 10.030 1.00 78.62 90 HIS A N 1
ATOM 693 C CA . HIS A 1 90 ? -0.916 -21.835 9.935 1.00 78.62 90 HIS A CA 1
ATOM 694 C C . HIS A 1 90 ? -1.480 -21.866 8.508 1.00 78.62 90 HIS A C 1
ATOM 696 O O . HIS A 1 90 ? -2.566 -22.408 8.302 1.00 78.62 90 HIS A O 1
ATOM 702 N N . ILE A 1 91 ? -0.762 -21.323 7.516 1.00 76.81 91 ILE A N 1
ATOM 703 C CA . ILE A 1 91 ? -1.173 -21.399 6.111 1.00 76.81 91 ILE A CA 1
ATOM 704 C C . ILE A 1 91 ? -1.177 -22.875 5.673 1.00 76.81 91 ILE A C 1
ATOM 706 O O . ILE A 1 91 ? -0.141 -23.539 5.775 1.00 76.81 91 ILE A O 1
ATOM 710 N N . PRO A 1 92 ? -2.307 -23.404 5.164 1.00 77.62 92 PRO A N 1
ATOM 711 C CA . PRO A 1 92 ? -2.341 -24.738 4.572 1.00 77.62 92 PRO A CA 1
ATOM 712 C C . PRO A 1 92 ? -1.345 -24.858 3.410 1.00 77.62 92 PRO A C 1
ATOM 714 O O . PRO A 1 92 ? -1.182 -23.921 2.628 1.00 77.62 92 PRO A O 1
ATOM 717 N N . GLU A 1 93 ? -0.691 -26.011 3.253 1.00 82.69 93 GLU A N 1
ATOM 718 C CA . GLU A 1 93 ? 0.349 -26.205 2.227 1.00 82.69 93 GLU A CA 1
ATOM 719 C C . GLU A 1 93 ? -0.181 -25.872 0.820 1.00 82.69 93 GLU A C 1
ATOM 721 O O . GLU A 1 93 ? 0.479 -25.169 0.054 1.00 82.69 93 GLU A O 1
ATOM 726 N N . GLU A 1 94 ? -1.425 -26.259 0.529 1.00 81.56 94 GLU A N 1
ATOM 727 C CA . GLU A 1 94 ? -2.142 -25.977 -0.718 1.00 81.56 94 GLU A CA 1
ATOM 728 C C . GLU A 1 94 ? -2.411 -24.485 -0.982 1.00 81.56 94 GLU A C 1
ATOM 730 O O . GLU A 1 94 ? -2.585 -24.088 -2.134 1.00 81.56 94 GLU A O 1
ATOM 735 N N . MET A 1 95 ? -2.428 -23.657 0.065 1.00 79.50 95 MET A N 1
ATOM 736 C CA . MET A 1 95 ? -2.634 -22.210 -0.026 1.00 79.50 95 MET A CA 1
ATOM 737 C C . MET A 1 95 ? -1.319 -21.447 -0.207 1.00 79.50 95 MET A C 1
ATOM 739 O O . MET A 1 95 ? -1.322 -20.319 -0.692 1.00 79.50 95 MET A O 1
ATOM 743 N N . THR A 1 96 ? -0.177 -22.055 0.118 1.00 83.94 96 THR A N 1
ATOM 744 C CA . THR A 1 96 ? 1.140 -21.400 0.027 1.00 83.94 96 THR A CA 1
ATOM 745 C C . THR A 1 96 ? 1.397 -20.735 -1.335 1.00 83.94 96 THR A C 1
ATOM 747 O O . THR A 1 96 ? 1.847 -19.587 -1.348 1.00 83.94 96 THR A O 1
ATOM 750 N N . PRO A 1 97 ? 1.078 -21.365 -2.488 1.00 86.38 97 PRO A N 1
ATOM 751 C CA . PRO A 1 97 ? 1.307 -20.735 -3.784 1.00 86.38 97 PRO A CA 1
ATOM 752 C C . PRO A 1 97 ? 0.432 -19.500 -4.033 1.00 86.38 97 PRO A C 1
ATOM 754 O O . PRO A 1 97 ? 0.948 -18.482 -4.488 1.00 86.38 97 PRO A O 1
ATOM 757 N N . ILE A 1 98 ? -0.864 -19.539 -3.694 1.00 84.88 98 ILE A N 1
ATOM 758 C CA . ILE A 1 98 ? -1.738 -18.366 -3.881 1.00 84.88 98 ILE A CA 1
ATOM 759 C C . ILE A 1 98 ? -1.313 -17.214 -2.969 1.00 84.88 98 ILE A C 1
ATOM 761 O O . ILE A 1 98 ? -1.308 -16.064 -3.400 1.00 84.88 98 ILE A O 1
ATOM 765 N N . VAL A 1 99 ? -0.887 -17.515 -1.740 1.00 83.12 99 VAL A N 1
ATOM 766 C CA . VAL A 1 99 ? -0.360 -16.502 -0.821 1.00 83.12 99 VAL A CA 1
ATOM 767 C C . VAL A 1 99 ? 0.903 -15.862 -1.394 1.00 83.12 99 VAL A C 1
ATOM 769 O O . VAL A 1 99 ? 1.005 -14.637 -1.429 1.00 83.12 99 VAL A O 1
ATOM 772 N N . ALA A 1 100 ? 1.829 -16.668 -1.921 1.00 85.31 100 ALA A N 1
ATOM 773 C CA . ALA A 1 100 ? 3.017 -16.158 -2.597 1.00 85.31 100 ALA A CA 1
ATOM 774 C C . ALA A 1 100 ? 2.655 -15.260 -3.793 1.00 85.31 100 ALA A C 1
ATOM 776 O O . ALA A 1 100 ? 3.235 -14.185 -3.935 1.00 85.31 100 ALA A O 1
ATOM 777 N N . ALA A 1 101 ? 1.679 -15.658 -4.617 1.00 87.88 101 ALA A N 1
ATOM 778 C CA . ALA A 1 101 ? 1.215 -14.877 -5.764 1.00 87.88 101 ALA A CA 1
ATOM 779 C C . ALA A 1 101 ? 0.629 -13.521 -5.339 1.00 87.88 101 ALA A C 1
ATOM 781 O O . ALA A 1 101 ? 1.088 -12.483 -5.815 1.00 87.88 101 ALA A O 1
ATOM 782 N N . ARG A 1 102 ? -0.317 -13.522 -4.388 1.00 85.19 102 ARG A N 1
ATOM 783 C CA . ARG A 1 102 ? -0.956 -12.304 -3.861 1.00 85.19 102 ARG A CA 1
ATOM 784 C C . ARG A 1 102 ? 0.052 -11.336 -3.292 1.00 85.19 102 ARG A C 1
ATOM 786 O O . ARG A 1 102 ? -0.016 -10.152 -3.573 1.00 85.19 102 ARG A O 1
ATOM 793 N N . PHE A 1 103 ? 0.988 -11.829 -2.496 1.00 83.81 103 PHE A N 1
ATOM 794 C CA . PHE A 1 103 ? 1.980 -10.953 -1.913 1.00 83.81 103 PHE A CA 1
ATOM 795 C C . PHE A 1 103 ? 3.036 -10.466 -2.916 1.00 83.81 103 PHE A C 1
ATOM 797 O O . PHE A 1 103 ? 3.594 -9.382 -2.741 1.00 83.81 103 PHE A O 1
ATOM 804 N N . THR A 1 104 ? 3.329 -11.261 -3.946 1.00 87.38 104 THR A N 1
ATOM 805 C CA . THR A 1 104 ? 4.224 -10.853 -5.034 1.00 87.38 104 THR A CA 1
ATOM 806 C C . THR A 1 104 ? 3.597 -9.734 -5.850 1.00 87.38 104 THR A C 1
ATOM 808 O O . THR A 1 104 ? 4.245 -8.708 -6.052 1.00 87.38 104 THR A O 1
ATOM 811 N N . GLU A 1 105 ? 2.330 -9.884 -6.249 1.00 88.12 105 GLU A N 1
ATOM 812 C CA . GLU A 1 105 ? 1.543 -8.778 -6.807 1.00 88.12 105 GLU A CA 1
ATOM 813 C C . GLU A 1 105 ? 1.554 -7.600 -5.837 1.00 88.12 105 GLU A C 1
ATOM 815 O O . GLU A 1 105 ? 1.858 -6.481 -6.252 1.00 88.12 105 GLU A O 1
ATOM 820 N N . ALA A 1 106 ? 1.333 -7.879 -4.544 1.00 84.69 106 ALA A N 1
ATOM 821 C CA . ALA A 1 106 ? 1.166 -6.838 -3.553 1.00 84.69 106 ALA A CA 1
ATOM 822 C C . ALA A 1 106 ? 2.355 -5.894 -3.526 1.00 84.69 106 ALA A C 1
ATOM 824 O O . ALA A 1 106 ? 2.248 -4.670 -3.657 1.00 84.69 106 ALA A O 1
ATOM 825 N N . PHE A 1 107 ? 3.513 -6.523 -3.383 1.00 86.06 107 PHE A N 1
ATOM 826 C CA . PHE A 1 107 ? 4.803 -5.884 -3.376 1.00 86.06 107 PHE A CA 1
ATOM 827 C C . PHE A 1 107 ? 5.100 -5.165 -4.693 1.00 86.06 107 PHE A C 1
ATOM 829 O O . PHE A 1 107 ? 5.548 -4.021 -4.660 1.00 86.06 107 PHE A O 1
ATOM 836 N N . MET A 1 108 ? 4.832 -5.799 -5.839 1.00 86.50 108 MET A N 1
ATOM 837 C CA . MET A 1 108 ? 5.074 -5.203 -7.155 1.00 86.50 108 MET A CA 1
ATOM 838 C C . MET A 1 108 ? 4.250 -3.937 -7.362 1.00 86.50 108 MET A C 1
ATOM 840 O O . MET A 1 108 ? 4.791 -2.933 -7.816 1.00 86.50 108 MET A O 1
ATOM 844 N N . THR A 1 109 ? 2.979 -3.944 -6.974 1.00 85.19 109 THR A N 1
ATOM 845 C CA . THR A 1 109 ? 2.093 -2.781 -7.074 1.00 85.19 109 THR A CA 1
ATOM 846 C C . THR A 1 109 ? 2.604 -1.616 -6.235 1.00 85.19 109 THR A C 1
ATOM 848 O O . THR A 1 109 ? 2.627 -0.494 -6.734 1.00 85.19 109 THR A O 1
ATOM 851 N N . VAL A 1 110 ? 3.079 -1.846 -5.007 1.00 80.50 110 VAL A N 1
ATOM 852 C CA . VAL A 1 110 ? 3.691 -0.784 -4.184 1.00 80.50 110 VAL A CA 1
ATOM 853 C C . VAL A 1 110 ? 4.997 -0.299 -4.798 1.00 80.50 110 VAL A C 1
ATOM 855 O O . VAL A 1 110 ? 5.192 0.901 -4.971 1.00 80.50 110 VAL A O 1
ATOM 858 N N . LEU A 1 111 ? 5.888 -1.231 -5.134 1.00 83.62 111 LEU A N 1
ATOM 859 C CA . LEU A 1 111 ? 7.220 -0.936 -5.644 1.00 83.62 111 LEU A CA 1
ATOM 860 C C . LEU A 1 111 ? 7.147 -0.129 -6.944 1.00 83.62 111 LEU A C 1
ATOM 862 O O . LEU A 1 111 ? 7.801 0.905 -7.070 1.00 83.62 111 LEU A O 1
ATOM 866 N N . ILE A 1 112 ? 6.325 -0.584 -7.892 1.00 82.06 112 ILE A N 1
ATOM 867 C CA . ILE A 1 112 ? 6.156 0.070 -9.184 1.00 82.06 112 ILE A CA 1
ATOM 868 C C . ILE A 1 112 ? 5.334 1.347 -9.042 1.00 82.06 112 ILE A C 1
ATOM 870 O O . ILE A 1 112 ? 5.762 2.351 -9.591 1.00 82.06 112 ILE A O 1
ATOM 874 N N . ASN A 1 113 ? 4.198 1.378 -8.336 1.00 80.88 113 ASN A N 1
ATOM 875 C CA . ASN A 1 113 ? 3.421 2.623 -8.264 1.00 80.88 113 ASN A CA 1
ATOM 876 C C . ASN A 1 113 ? 4.187 3.724 -7.529 1.00 80.88 113 ASN A C 1
ATOM 878 O O . ASN A 1 113 ? 4.361 4.799 -8.095 1.00 80.88 113 ASN A O 1
ATOM 882 N N . ASN A 1 114 ? 4.720 3.453 -6.335 1.00 74.62 114 ASN A N 1
ATOM 883 C CA . ASN A 1 114 ? 5.447 4.472 -5.574 1.00 74.62 114 ASN A CA 1
ATOM 884 C C . ASN A 1 114 ? 6.747 4.866 -6.287 1.00 74.62 114 ASN A C 1
ATOM 886 O O . ASN A 1 114 ? 7.087 6.047 -6.375 1.00 74.62 114 ASN A O 1
ATOM 890 N N . GLY A 1 115 ? 7.462 3.882 -6.843 1.00 76.06 115 GLY A N 1
ATOM 891 C CA . GLY A 1 115 ? 8.685 4.132 -7.593 1.00 76.06 115 GLY A CA 1
ATOM 892 C C . GLY A 1 115 ? 8.443 4.933 -8.871 1.00 76.06 115 GLY A C 1
ATOM 893 O O . GLY A 1 115 ? 9.164 5.892 -9.148 1.00 76.06 115 GLY A O 1
ATOM 894 N N . MET A 1 116 ? 7.407 4.586 -9.641 1.00 80.94 116 MET A N 1
ATOM 895 C CA . MET A 1 116 ? 7.066 5.284 -10.881 1.00 80.94 116 MET A CA 1
ATOM 896 C C . MET A 1 116 ? 6.461 6.659 -10.632 1.00 80.94 116 MET A C 1
ATOM 898 O O . MET A 1 116 ? 6.736 7.557 -11.421 1.00 80.94 116 MET A O 1
ATOM 902 N N . ASP A 1 117 ? 5.718 6.866 -9.545 1.00 76.81 117 ASP A N 1
ATOM 903 C CA . ASP A 1 117 ? 5.237 8.195 -9.158 1.00 76.81 117 ASP A CA 1
ATOM 904 C C . ASP A 1 117 ? 6.421 9.130 -8.863 1.00 76.81 117 ASP A C 1
ATOM 906 O O . ASP A 1 117 ? 6.460 10.257 -9.367 1.00 76.81 117 ASP A O 1
ATOM 910 N N . HIS A 1 118 ? 7.448 8.644 -8.154 1.00 76.25 118 HIS A N 1
ATOM 911 C CA . HIS A 1 118 ? 8.673 9.411 -7.911 1.00 76.25 118 HIS A CA 1
ATOM 912 C C . HIS A 1 118 ? 9.463 9.690 -9.200 1.00 76.25 118 HIS A C 1
ATOM 914 O O . HIS A 1 118 ? 9.856 10.830 -9.473 1.00 76.25 118 HIS A O 1
ATOM 920 N N . VAL A 1 119 ? 9.658 8.664 -10.035 1.00 77.12 119 VAL A N 1
ATOM 921 C CA . VAL A 1 119 ? 10.314 8.792 -11.346 1.00 77.12 119 VAL A CA 1
ATOM 922 C C . VAL A 1 119 ? 9.571 9.793 -12.229 1.00 77.12 119 VAL A C 1
ATOM 924 O O . VAL A 1 119 ? 10.194 10.640 -12.875 1.00 77.12 119 VAL A O 1
ATOM 927 N N . TRP A 1 120 ? 8.242 9.729 -12.239 1.00 79.44 120 TRP A N 1
ATOM 928 C CA . TRP A 1 120 ? 7.393 10.637 -12.990 1.00 79.44 120 TRP A CA 1
ATOM 929 C C . TRP A 1 120 ? 7.488 12.065 -12.465 1.00 79.44 120 TRP A C 1
ATOM 931 O O . TRP A 1 120 ? 7.587 12.996 -13.266 1.00 79.44 120 TRP A O 1
ATOM 941 N N . GLU A 1 121 ? 7.510 12.270 -11.149 1.00 74.06 121 GLU A N 1
ATOM 942 C CA . GLU A 1 121 ? 7.697 13.593 -10.561 1.00 74.06 121 GLU A CA 1
ATOM 943 C C . GLU A 1 121 ? 9.051 14.192 -10.966 1.00 74.06 121 GLU A C 1
ATOM 945 O O . GLU A 1 121 ? 9.111 15.332 -11.438 1.00 74.06 121 GLU A O 1
ATOM 950 N N . MET A 1 122 ? 10.131 13.414 -10.871 1.00 73.25 122 MET A N 1
ATOM 951 C CA . MET A 1 122 ? 11.465 13.853 -11.282 1.00 73.25 122 MET A CA 1
ATOM 952 C C . MET A 1 122 ? 11.540 14.166 -12.778 1.00 73.25 122 MET A C 1
ATOM 954 O O . MET A 1 122 ? 12.060 15.219 -13.170 1.00 73.25 122 MET A O 1
ATOM 958 N N . ALA A 1 123 ? 10.983 13.291 -13.620 1.00 74.62 123 ALA A N 1
ATOM 959 C CA . ALA A 1 123 ? 10.883 13.531 -15.054 1.00 74.62 123 ALA A CA 1
ATOM 960 C C . ALA A 1 123 ? 10.092 14.808 -15.339 1.00 74.62 123 ALA A C 1
ATOM 962 O O . ALA A 1 123 ? 10.510 15.643 -16.146 1.00 74.62 123 ALA A O 1
ATOM 963 N N . SER A 1 124 ? 8.992 15.000 -14.613 1.00 72.31 124 SER A N 1
ATOM 964 C CA . SER A 1 124 ? 8.121 16.152 -14.765 1.00 72.31 124 SER A CA 1
ATOM 965 C C . SER A 1 124 ? 8.832 17.456 -14.444 1.00 72.31 124 SER A C 1
ATOM 967 O O . SER A 1 124 ? 8.777 18.407 -15.226 1.00 72.31 124 SER A O 1
ATOM 969 N N . GLN A 1 125 ? 9.541 17.502 -13.318 1.00 69.31 125 GLN A N 1
ATOM 970 C CA . GLN A 1 125 ? 10.315 18.669 -12.907 1.00 69.31 125 GLN A CA 1
ATOM 971 C C . GLN A 1 125 ? 11.409 18.997 -13.930 1.00 69.31 125 GLN A C 1
ATOM 973 O O . GLN A 1 125 ? 11.580 20.161 -14.298 1.00 69.31 125 GLN A O 1
ATOM 978 N N . HIS A 1 126 ? 12.109 17.985 -14.451 1.00 69.31 126 HIS A N 1
ATOM 979 C CA . HIS A 1 126 ? 13.152 18.192 -15.455 1.00 69.31 126 HIS A CA 1
ATOM 980 C C . HIS A 1 126 ? 12.589 18.725 -16.782 1.00 69.31 126 HIS A C 1
ATOM 982 O O . HIS A 1 126 ? 13.132 19.670 -17.358 1.00 69.31 126 HIS A O 1
ATOM 988 N N . LEU A 1 127 ? 11.460 18.182 -17.246 1.00 68.56 127 LEU A N 1
ATOM 989 C CA . LEU A 1 127 ? 10.773 18.656 -18.450 1.00 68.56 127 LEU A CA 1
ATOM 990 C C . LEU A 1 127 ? 10.238 20.088 -18.287 1.00 68.56 127 LEU A C 1
ATOM 992 O O . LEU A 1 127 ? 10.309 20.896 -19.219 1.00 68.56 127 LEU A O 1
ATOM 996 N N . ILE A 1 128 ? 9.757 20.447 -17.094 1.00 65.81 128 ILE A N 1
ATOM 997 C CA . ILE A 1 128 ? 9.367 21.827 -16.775 1.00 65.81 128 ILE A CA 1
ATOM 998 C C . ILE A 1 128 ? 10.580 22.764 -16.882 1.00 65.81 128 ILE A C 1
ATOM 1000 O O . ILE A 1 128 ? 10.486 23.789 -17.555 1.00 65.81 128 ILE A O 1
ATOM 1004 N N . MET A 1 129 ? 11.737 22.396 -16.322 1.00 63.38 129 MET A N 1
ATOM 1005 C CA . MET A 1 129 ? 12.958 23.211 -16.422 1.00 63.38 129 MET A CA 1
ATOM 1006 C C . MET A 1 129 ? 13.432 23.381 -17.873 1.00 63.38 129 MET A C 1
ATOM 1008 O O . MET A 1 129 ? 13.780 24.488 -18.287 1.00 63.38 129 MET A O 1
ATOM 1012 N N . LEU A 1 130 ? 13.402 22.313 -18.676 1.00 62.53 130 LEU A N 1
ATOM 1013 C CA . LEU A 1 130 ? 13.770 22.367 -20.096 1.00 62.53 130 LEU A CA 1
ATOM 1014 C C . LEU A 1 130 ? 12.853 23.310 -20.891 1.00 62.53 130 LEU A C 1
ATOM 1016 O O . LEU A 1 130 ? 13.328 24.100 -21.705 1.00 62.53 130 LEU A O 1
ATOM 1020 N N . THR A 1 131 ? 11.548 23.295 -20.610 1.00 60.81 131 THR A N 1
ATOM 1021 C CA . THR A 1 131 ? 10.575 24.185 -21.272 1.00 60.81 131 THR A CA 1
ATOM 1022 C C . THR A 1 131 ? 10.604 25.631 -20.762 1.00 60.81 131 THR A C 1
ATOM 1024 O O . THR A 1 131 ? 10.121 26.537 -21.445 1.00 60.81 131 THR A O 1
ATOM 1027 N N . GLU A 1 132 ? 11.148 25.890 -19.572 1.00 53.28 132 GLU A N 1
ATOM 1028 C CA . GLU A 1 132 ? 11.397 27.245 -19.059 1.00 53.28 132 GLU A CA 1
ATOM 1029 C C . GLU A 1 132 ? 12.618 27.907 -19.707 1.00 53.28 132 GLU A C 1
ATOM 1031 O O . GLU A 1 132 ? 12.592 29.112 -19.966 1.00 53.28 132 GLU A O 1
ATOM 1036 N N . LEU A 1 133 ? 13.645 27.125 -20.044 1.00 50.53 133 LEU A N 1
ATOM 1037 C CA . LEU A 1 133 ? 14.844 27.612 -20.732 1.00 50.53 133 LEU A CA 1
ATOM 1038 C C . LEU A 1 133 ? 14.584 28.003 -22.199 1.00 50.53 133 LEU A C 1
ATOM 1040 O O . LEU A 1 133 ? 15.275 28.878 -22.720 1.00 50.53 133 LEU A O 1
ATOM 1044 N N . ASP A 1 134 ? 13.553 27.436 -22.835 1.00 49.66 134 ASP A N 1
ATOM 1045 C CA . ASP A 1 134 ? 13.171 27.718 -24.232 1.00 49.66 134 ASP A CA 1
ATOM 1046 C C . ASP A 1 134 ? 12.275 28.970 -24.414 1.00 49.66 134 ASP A C 1
ATOM 1048 O O . ASP A 1 134 ? 11.831 29.282 -25.521 1.00 49.66 134 ASP A O 1
ATOM 1052 N N . GLY A 1 135 ? 12.012 29.743 -23.350 1.00 44.44 135 GLY A N 1
ATOM 1053 C CA . GLY A 1 135 ? 11.390 31.077 -23.448 1.00 44.44 135 GLY A CA 1
ATOM 1054 C C . GLY A 1 135 ? 9.888 31.110 -23.784 1.00 44.44 135 GLY A C 1
ATOM 1055 O O . GLY A 1 135 ? 9.343 32.180 -24.072 1.00 44.44 135 GLY A O 1
ATOM 1056 N N . GLY A 1 136 ? 9.192 29.969 -23.730 1.00 47.06 136 GLY A N 1
ATOM 1057 C CA . GLY A 1 136 ? 7.748 29.857 -23.964 1.00 47.06 136 GLY A CA 1
ATOM 1058 C C . GLY A 1 136 ? 6.910 30.363 -22.782 1.00 47.06 136 GLY A C 1
ATOM 1059 O O . GLY A 1 136 ? 6.732 29.674 -21.776 1.00 47.06 136 GLY A O 1
ATOM 1060 N N . ASN A 1 137 ? 6.376 31.576 -22.913 1.00 41.97 137 ASN A N 1
ATOM 1061 C CA . ASN A 1 137 ? 5.695 32.337 -21.864 1.00 41.97 137 ASN A CA 1
ATOM 1062 C C . ASN A 1 137 ? 4.209 31.952 -21.679 1.00 41.97 137 ASN A C 1
ATOM 1064 O O . ASN A 1 137 ? 3.333 32.799 -21.845 1.00 41.97 137 ASN A O 1
ATOM 1068 N N . ASP A 1 138 ? 3.905 30.689 -21.360 1.00 49.56 138 ASP A N 1
ATOM 1069 C CA . ASP A 1 138 ? 2.511 30.246 -21.168 1.00 49.56 138 ASP A CA 1
ATOM 1070 C C . ASP A 1 138 ? 2.297 29.459 -19.860 1.00 49.56 138 ASP A C 1
ATOM 1072 O O . ASP A 1 138 ? 2.007 28.262 -19.837 1.00 49.56 138 ASP A O 1
ATOM 1076 N N . MET A 1 139 ? 2.462 30.152 -18.726 1.00 42.91 139 MET A N 1
ATOM 1077 C CA . MET A 1 139 ? 2.219 29.627 -17.368 1.00 42.91 139 MET A CA 1
ATOM 1078 C C . MET A 1 139 ? 0.809 29.037 -17.180 1.00 42.91 139 MET A C 1
ATOM 1080 O O . MET A 1 139 ? 0.630 28.124 -16.372 1.00 42.91 139 MET A O 1
ATOM 1084 N N . GLN A 1 140 ? -0.199 29.526 -17.912 1.00 39.75 140 GLN A N 1
ATOM 1085 C CA . GLN A 1 140 ? -1.575 29.027 -17.804 1.00 39.75 140 GLN A CA 1
ATOM 1086 C C . GLN A 1 140 ? -1.742 27.645 -18.447 1.00 39.75 140 GLN A C 1
ATOM 1088 O O . GLN A 1 140 ? -2.399 26.784 -17.862 1.00 39.75 140 GLN A O 1
ATOM 1093 N N . LYS A 1 141 ? -1.074 27.392 -19.579 1.00 44.88 141 LYS A N 1
ATOM 1094 C CA . LYS A 1 141 ? -1.020 26.068 -20.220 1.00 44.88 141 LYS A CA 1
ATOM 1095 C C . LYS A 1 141 ? -0.200 25.064 -19.395 1.00 44.88 141 LYS A C 1
ATOM 1097 O O . LYS A 1 141 ? -0.567 23.901 -19.282 1.00 44.88 141 LYS A O 1
ATOM 1102 N N . LYS A 1 142 ? 0.866 25.530 -18.731 1.00 47.44 142 LYS A N 1
ATOM 1103 C CA . LYS A 1 142 ? 1.688 24.727 -17.798 1.00 47.44 142 LYS A CA 1
ATOM 1104 C C . LYS A 1 142 ? 0.902 24.278 -16.557 1.00 47.44 142 LYS A C 1
ATOM 1106 O O . LYS A 1 142 ? 0.990 23.123 -16.153 1.00 47.44 142 LYS A O 1
ATOM 1111 N N . SER A 1 143 ? 0.079 25.169 -15.995 1.00 42.72 143 SER A N 1
ATOM 1112 C CA . SER A 1 143 ? -0.834 24.866 -14.881 1.00 42.72 143 SER A CA 1
ATOM 1113 C C . SER A 1 143 ? -1.948 23.898 -15.288 1.00 42.72 143 SER A C 1
ATOM 1115 O O . SER A 1 143 ? -2.299 23.017 -14.505 1.00 42.72 143 SER A O 1
ATOM 1117 N N . SER A 1 144 ? -2.479 24.007 -16.514 1.00 42.31 144 SER A N 1
ATOM 1118 C CA . SER A 1 144 ? -3.492 23.065 -17.001 1.00 42.31 144 SER A CA 1
ATOM 1119 C C . SER A 1 144 ? -2.916 21.679 -17.263 1.00 42.31 144 SER A C 1
ATOM 1121 O O . SER A 1 144 ? -3.588 20.718 -16.927 1.00 42.31 144 SER A O 1
ATOM 1123 N N . ILE A 1 145 ? -1.684 21.565 -17.778 1.00 46.16 145 ILE A N 1
ATOM 1124 C CA . ILE A 1 145 ? -1.013 20.275 -18.000 1.00 46.16 145 ILE A CA 1
ATOM 1125 C C . ILE A 1 145 ? -0.642 19.621 -16.668 1.00 46.16 145 ILE A C 1
ATOM 1127 O O . ILE A 1 145 ? -1.003 18.478 -16.459 1.00 46.16 145 ILE A O 1
ATOM 1131 N N . ALA A 1 146 ? -0.041 20.334 -15.710 1.00 42.12 146 ALA A N 1
ATOM 1132 C CA . ALA A 1 146 ? 0.245 19.761 -14.386 1.00 42.12 146 ALA A CA 1
ATOM 1133 C C . ALA A 1 146 ? -1.036 19.318 -13.642 1.00 42.12 146 ALA A C 1
ATOM 1135 O O . ALA A 1 146 ? -1.049 18.295 -12.959 1.00 42.12 146 ALA A O 1
ATOM 1136 N N . LYS A 1 147 ? -2.145 20.058 -13.813 1.00 41.44 147 LYS A N 1
ATOM 1137 C CA . LYS A 1 147 ? -3.469 19.666 -13.299 1.00 41.44 147 LYS A CA 1
ATOM 1138 C C . LYS A 1 147 ? -4.133 18.545 -14.105 1.00 41.44 147 LYS A C 1
ATOM 1140 O O . LYS A 1 147 ? -4.901 17.792 -13.520 1.00 41.44 147 LYS A O 1
ATOM 1145 N N . GLN A 1 148 ? -3.875 18.441 -15.410 1.00 41.47 148 GLN A N 1
ATOM 1146 C CA . GLN A 1 148 ? -4.351 17.351 -16.267 1.00 41.47 148 GLN A CA 1
ATOM 1147 C C . GLN A 1 148 ? -3.563 16.070 -16.024 1.00 41.47 148 GLN A C 1
ATOM 1149 O O . GLN A 1 148 ? -4.184 15.031 -15.974 1.00 41.47 148 GLN A O 1
ATOM 1154 N N . VAL A 1 149 ? -2.259 16.140 -15.766 1.00 42.22 149 VAL A N 1
ATOM 1155 C CA . VAL A 1 149 ? -1.398 15.002 -15.415 1.00 42.22 149 VAL A CA 1
ATOM 1156 C C . VAL A 1 149 ? -1.805 14.403 -14.066 1.00 42.22 149 VAL A C 1
ATOM 1158 O O . VAL A 1 149 ? -1.903 13.192 -13.953 1.00 42.22 149 VAL A O 1
ATOM 1161 N N . LYS A 1 150 ? -2.169 15.231 -13.071 1.00 40.78 150 LYS A N 1
ATOM 1162 C CA . LYS A 1 150 ? -2.803 14.751 -11.822 1.00 40.78 150 LYS A CA 1
ATOM 1163 C C . LYS A 1 150 ? -4.222 14.185 -12.010 1.00 40.78 150 LYS A C 1
ATOM 1165 O O . LYS A 1 150 ? -4.752 13.576 -11.089 1.00 40.78 150 LYS A O 1
ATOM 1170 N N . ARG A 1 151 ? -4.866 14.455 -13.152 1.00 39.12 151 ARG A N 1
ATOM 1171 C CA . ARG A 1 151 ? -6.223 14.001 -13.513 1.00 39.12 151 ARG A CA 1
ATOM 1172 C C . ARG A 1 151 ? -6.233 12.967 -14.636 1.00 39.12 151 ARG A C 1
ATOM 1174 O O . ARG A 1 151 ? -7.318 12.535 -15.017 1.00 39.12 151 ARG A O 1
ATOM 1181 N N . TRP A 1 152 ? -5.076 12.610 -15.189 1.00 39.91 152 TRP A N 1
ATOM 1182 C CA . TRP A 1 152 ? -4.955 11.474 -16.078 1.00 39.91 152 TRP A CA 1
ATOM 1183 C C . TRP A 1 152 ? -5.164 10.280 -15.176 1.00 39.91 152 TRP A C 1
ATOM 1185 O O . TRP A 1 152 ? -4.284 9.872 -14.423 1.00 39.91 152 TRP A O 1
ATOM 1195 N N . ASP A 1 153 ? -6.414 9.829 -15.173 1.00 38.81 153 ASP A N 1
ATOM 1196 C CA . ASP A 1 153 ? -6.800 8.552 -14.621 1.00 38.81 153 ASP A CA 1
ATOM 1197 C C . ASP A 1 153 ? -5.772 7.538 -15.126 1.00 38.81 153 ASP A C 1
ATOM 1199 O O . ASP A 1 153 ? -5.399 7.595 -16.305 1.00 38.81 153 ASP A O 1
ATOM 1203 N N . LYS A 1 154 ? -5.282 6.652 -14.252 1.00 44.72 154 LYS A N 1
ATOM 1204 C CA . LYS A 1 154 ? -4.155 5.722 -14.500 1.00 44.72 154 LYS A CA 1
ATOM 1205 C C . LYS A 1 154 ? -4.358 4.793 -15.724 1.00 44.72 154 LYS A C 1
ATOM 1207 O O . LYS A 1 154 ? -3.564 3.894 -15.962 1.00 44.72 154 LYS A O 1
ATOM 1212 N N . ARG A 1 155 ? -5.435 4.988 -16.492 1.00 35.44 155 ARG A N 1
ATOM 1213 C CA . ARG A 1 155 ? -5.988 4.139 -17.546 1.00 35.44 155 ARG A CA 1
ATOM 1214 C C . ARG A 1 155 ? -6.089 4.799 -18.926 1.00 35.44 155 ARG A C 1
ATOM 1216 O O . ARG A 1 155 ? -6.413 4.093 -19.874 1.00 35.44 155 ARG A O 1
ATOM 1223 N N . GLU A 1 156 ? -5.825 6.099 -19.090 1.00 37.75 156 GLU A N 1
ATOM 1224 C CA . GLU A 1 156 ? -5.977 6.751 -20.404 1.00 37.75 156 GLU A CA 1
ATOM 1225 C C . GLU A 1 156 ? -4.726 7.530 -20.830 1.00 37.75 156 GLU A C 1
ATOM 1227 O O . GLU A 1 156 ? -4.447 8.632 -20.360 1.00 37.75 156 GLU A O 1
ATOM 1232 N N . ALA A 1 157 ? -3.981 6.951 -21.778 1.00 39.81 157 ALA A N 1
ATOM 1233 C CA . ALA A 1 157 ? -2.935 7.659 -22.506 1.00 39.81 157 ALA A CA 1
ATOM 1234 C C . ALA A 1 157 ? -3.539 8.819 -23.334 1.00 39.81 157 ALA A C 1
ATOM 1236 O O . ALA A 1 157 ? -4.672 8.708 -23.819 1.00 39.81 157 ALA A O 1
ATOM 1237 N N . PRO A 1 158 ? -2.804 9.925 -23.559 1.00 40.19 158 PRO A N 1
ATOM 1238 C CA . PRO A 1 158 ? -3.315 11.040 -24.345 1.00 40.19 158 PRO A CA 1
ATOM 1239 C C . PRO A 1 158 ? -3.626 10.608 -25.783 1.00 40.19 158 PRO A C 1
ATOM 1241 O O . PRO A 1 158 ? -2.799 9.998 -26.462 1.00 40.19 158 PRO A O 1
ATOM 1244 N N . SER A 1 159 ? -4.800 10.986 -26.294 1.00 41.09 159 SER A N 1
ATOM 1245 C CA . SER A 1 159 ? -5.093 10.853 -27.724 1.00 41.09 159 SER A CA 1
ATOM 1246 C C . SER A 1 159 ? -4.133 11.722 -28.551 1.00 41.09 159 SER A C 1
ATOM 1248 O O . SER A 1 159 ? -3.796 12.833 -28.141 1.00 41.09 159 SER A O 1
ATOM 1250 N N . ALA A 1 160 ? -3.723 11.223 -29.721 1.00 39.53 160 ALA A N 1
ATOM 1251 C CA . ALA A 1 160 ? -2.632 11.710 -30.579 1.00 39.53 160 ALA A CA 1
ATOM 1252 C C . ALA A 1 160 ? -2.761 13.145 -31.171 1.00 39.53 160 ALA A C 1
ATOM 1254 O O . ALA A 1 160 ? -2.204 13.424 -32.231 1.00 39.53 160 ALA A O 1
ATOM 1255 N N . GLY A 1 161 ? -3.502 14.062 -30.541 1.00 38.88 161 GLY A N 1
ATOM 1256 C CA . GLY A 1 161 ? -3.820 15.392 -31.074 1.00 38.88 161 GLY A CA 1
ATOM 1257 C C . GLY A 1 161 ? -3.280 16.607 -30.307 1.00 38.88 161 GLY A C 1
ATOM 1258 O O . GLY A 1 161 ? -3.193 17.676 -30.907 1.00 38.88 161 GLY A O 1
ATOM 1259 N N . ASP A 1 162 ? -2.887 16.488 -29.035 1.00 41.41 162 ASP A N 1
ATOM 1260 C CA . ASP A 1 162 ? -2.677 17.665 -28.171 1.00 41.41 162 ASP A CA 1
ATOM 1261 C C . ASP A 1 162 ? -1.212 17.875 -27.736 1.00 41.41 162 ASP A C 1
ATOM 1263 O O . ASP A 1 162 ? -0.869 17.637 -26.592 1.00 41.41 162 ASP A O 1
ATOM 1267 N N . ASN A 1 163 ? -0.329 18.383 -28.610 1.00 45.50 163 ASN A N 1
ATOM 1268 C CA . ASN A 1 163 ? 1.025 18.882 -28.261 1.00 45.50 163 ASN A CA 1
ATOM 1269 C C . ASN A 1 163 ? 1.840 18.025 -27.248 1.00 45.50 163 ASN A C 1
ATOM 1271 O O . ASN A 1 163 ? 2.338 18.546 -26.244 1.00 45.50 163 ASN A O 1
ATOM 1275 N N . VAL A 1 164 ? 2.036 16.733 -27.538 1.00 48.88 164 VAL A N 1
ATOM 1276 C CA . VAL A 1 164 ? 2.786 15.794 -26.683 1.00 48.88 164 VAL A CA 1
ATOM 1277 C C . VAL A 1 164 ? 3.945 15.145 -27.463 1.00 48.88 164 VAL A C 1
ATOM 1279 O O . VAL A 1 164 ? 3.767 14.096 -28.069 1.00 48.88 164 VAL A O 1
ATOM 1282 N N . GLU A 1 165 ? 5.136 15.762 -27.489 1.00 60.69 165 GLU A N 1
ATOM 1283 C CA . GLU A 1 165 ? 6.328 15.144 -28.129 1.00 60.69 165 GLU A CA 1
ATOM 1284 C C . GLU A 1 165 ? 7.320 14.565 -27.092 1.00 60.69 165 GLU A C 1
ATOM 1286 O O . GLU A 1 165 ? 7.743 13.424 -27.230 1.00 60.69 165 GLU A O 1
ATOM 1291 N N . TYR A 1 166 ? 7.624 15.260 -25.986 1.00 63.50 166 TYR A N 1
ATOM 1292 C CA . TYR A 1 166 ? 8.558 14.755 -24.953 1.00 63.50 166 TYR A CA 1
ATOM 1293 C C . TYR A 1 166 ? 7.906 13.946 -23.831 1.00 63.50 166 TYR A C 1
ATOM 1295 O O . TYR A 1 166 ? 8.484 12.984 -23.332 1.00 63.50 166 TYR A O 1
ATOM 1303 N N . TRP A 1 167 ? 6.708 14.349 -23.416 1.00 66.88 167 TRP A N 1
ATOM 1304 C CA . TRP A 1 167 ? 5.984 13.691 -22.329 1.00 66.88 167 TRP A CA 1
ATOM 1305 C C . TRP A 1 167 ? 5.525 12.287 -22.723 1.00 66.88 167 TRP A C 1
ATOM 1307 O O . TRP A 1 167 ? 5.639 11.374 -21.914 1.00 66.88 167 TRP A O 1
ATOM 1317 N N . THR A 1 168 ? 5.102 12.101 -23.979 1.00 71.06 168 THR A N 1
ATOM 1318 C CA . THR A 1 168 ? 4.792 10.784 -24.554 1.00 71.06 168 THR A CA 1
ATOM 1319 C C . THR A 1 168 ? 6.029 9.902 -24.562 1.00 71.06 168 THR A C 1
ATOM 1321 O O . THR A 1 168 ? 5.962 8.770 -24.118 1.00 71.06 168 THR A O 1
ATOM 1324 N N . ALA A 1 169 ? 7.186 10.437 -24.969 1.00 72.62 169 ALA A N 1
ATOM 1325 C CA . ALA A 1 169 ? 8.432 9.677 -24.975 1.00 72.62 169 ALA A CA 1
ATOM 1326 C C . ALA A 1 169 ? 8.843 9.212 -23.566 1.00 72.62 169 ALA A C 1
ATOM 1328 O O . ALA A 1 169 ? 9.258 8.071 -23.399 1.00 72.62 169 ALA A O 1
ATOM 1329 N N . VAL A 1 170 ? 8.715 10.069 -22.545 1.00 74.50 170 VAL A N 1
ATOM 1330 C CA . VAL A 1 170 ? 8.959 9.684 -21.141 1.00 74.50 170 VAL A CA 1
ATOM 1331 C C . VAL A 1 170 ? 7.958 8.632 -20.679 1.00 74.50 170 VAL A C 1
ATOM 1333 O O . VAL A 1 170 ? 8.360 7.634 -20.087 1.00 74.50 170 VAL A O 1
ATOM 1336 N N . PHE A 1 171 ? 6.674 8.832 -20.965 1.00 76.94 171 PHE A N 1
ATOM 1337 C CA . PHE A 1 171 ? 5.633 7.883 -20.596 1.00 76.94 171 PHE A CA 1
ATOM 1338 C C . PHE A 1 171 ? 5.859 6.513 -21.252 1.00 76.94 171 PHE A C 1
ATOM 1340 O O . PHE A 1 171 ? 5.947 5.518 -20.542 1.00 76.94 171 PHE A O 1
ATOM 1347 N N . ASP A 1 172 ? 6.048 6.462 -22.569 1.00 77.06 172 ASP A N 1
ATOM 1348 C CA . ASP A 1 172 ? 6.201 5.226 -23.346 1.00 77.06 172 ASP A CA 1
ATOM 1349 C C . ASP A 1 172 ? 7.468 4.442 -22.984 1.00 77.06 172 ASP A C 1
ATOM 1351 O O . ASP A 1 172 ? 7.475 3.213 -23.028 1.00 77.06 172 ASP A O 1
ATOM 1355 N N . VAL A 1 173 ? 8.556 5.141 -22.644 1.00 79.69 173 VAL A N 1
ATOM 1356 C CA . VAL A 1 173 ? 9.843 4.508 -22.323 1.00 79.69 173 VAL A CA 1
ATOM 1357 C C . VAL A 1 173 ? 9.921 4.076 -20.862 1.00 79.69 173 VAL A C 1
ATOM 1359 O O . VAL A 1 173 ? 10.513 3.037 -20.580 1.00 79.69 173 VAL A O 1
ATOM 1362 N N . LEU A 1 174 ? 9.378 4.870 -19.934 1.00 78.69 174 LEU A N 1
ATOM 1363 C CA . LEU A 1 174 ? 9.616 4.684 -18.500 1.00 78.69 174 LEU A CA 1
ATOM 1364 C C . LEU A 1 174 ? 8.371 4.253 -17.732 1.00 78.69 174 LEU A C 1
ATOM 1366 O O . LEU A 1 174 ? 8.479 3.413 -16.853 1.00 78.69 174 LEU A O 1
ATOM 1370 N N . ILE A 1 175 ? 7.194 4.798 -18.030 1.00 81.50 175 ILE A N 1
ATOM 1371 C CA . ILE A 1 175 ? 6.000 4.575 -17.201 1.00 81.50 175 ILE A CA 1
ATOM 1372 C C . ILE A 1 175 ? 5.164 3.414 -17.738 1.00 81.50 175 ILE A C 1
ATOM 1374 O O . ILE A 1 175 ? 4.875 2.467 -17.008 1.00 81.50 175 ILE A O 1
ATOM 1378 N N . ALA A 1 176 ? 4.813 3.457 -19.023 1.00 81.56 176 ALA A N 1
ATOM 1379 C CA . ALA A 1 176 ? 3.943 2.482 -19.668 1.00 81.56 176 ALA A CA 1
ATOM 1380 C C . ALA A 1 176 ? 4.456 1.034 -19.567 1.00 81.56 176 ALA A C 1
ATOM 1382 O O . ALA A 1 176 ? 3.643 0.167 -19.256 1.00 81.56 176 ALA A O 1
ATOM 1383 N N . PRO A 1 177 ? 5.762 0.732 -19.748 1.00 84.88 177 PRO A N 1
ATOM 1384 C CA . PRO A 1 177 ? 6.249 -0.643 -19.633 1.00 84.88 177 PRO A CA 1
ATOM 1385 C C . PRO A 1 177 ? 6.079 -1.209 -18.219 1.00 84.88 177 PRO A C 1
ATOM 1387 O O . PRO A 1 177 ? 5.691 -2.360 -18.059 1.00 84.88 177 PRO A O 1
ATOM 1390 N N . ASN A 1 178 ? 6.302 -0.384 -17.192 1.00 87.19 178 ASN A N 1
ATOM 1391 C CA . ASN A 1 178 ? 6.132 -0.778 -15.796 1.00 87.19 178 ASN A CA 1
ATOM 1392 C C . ASN A 1 178 ? 4.649 -0.960 -15.428 1.00 87.19 178 ASN A C 1
ATOM 1394 O O . ASN A 1 178 ? 4.288 -1.932 -14.770 1.00 87.19 178 ASN A O 1
ATOM 1398 N N . GLN A 1 179 ? 3.775 -0.070 -15.906 1.00 83.94 179 GLN A N 1
ATOM 1399 C CA . GLN A 1 179 ? 2.326 -0.195 -15.718 1.00 83.94 179 GLN A CA 1
ATOM 1400 C C . GLN A 1 179 ? 1.746 -1.410 -16.459 1.00 83.94 179 GLN A C 1
ATOM 1402 O O . GLN A 1 179 ? 0.858 -2.073 -15.933 1.00 83.94 179 GLN A O 1
ATOM 1407 N N . ALA A 1 180 ? 2.277 -1.758 -17.636 1.00 85.12 180 ALA A N 1
ATOM 1408 C CA . ALA A 1 180 ? 1.883 -2.967 -18.357 1.00 85.12 180 ALA A CA 1
ATOM 1409 C C . ALA A 1 180 ? 2.195 -4.240 -17.555 1.00 85.12 180 ALA A C 1
ATOM 1411 O O . ALA A 1 180 ? 1.369 -5.139 -17.507 1.00 85.12 180 ALA A O 1
ATOM 1412 N N . VAL A 1 181 ? 3.334 -4.290 -16.853 1.00 88.81 181 VAL A N 1
ATOM 1413 C CA . VAL A 1 181 ? 3.675 -5.413 -15.958 1.00 88.81 181 VAL A CA 1
ATOM 1414 C C . VAL A 1 181 ? 2.641 -5.557 -14.843 1.00 88.81 181 VAL A C 1
ATOM 1416 O O . VAL A 1 181 ? 2.192 -6.667 -14.565 1.00 88.81 181 VAL A O 1
ATOM 1419 N N . LEU A 1 182 ? 2.256 -4.446 -14.205 1.00 87.38 182 LEU A N 1
ATOM 1420 C CA . LEU A 1 182 ? 1.224 -4.463 -13.168 1.00 87.38 182 LEU A CA 1
ATOM 1421 C C . LEU A 1 182 ? -0.123 -4.914 -13.723 1.00 87.38 182 LEU A C 1
ATOM 1423 O O . LEU A 1 182 ? -0.801 -5.706 -13.079 1.00 87.38 182 LEU A O 1
ATOM 1427 N N . GLN A 1 183 ? -0.489 -4.448 -14.916 1.00 86.31 183 GLN A N 1
ATOM 1428 C CA . GLN A 1 183 ? -1.722 -4.853 -15.579 1.00 86.31 183 GLN A CA 1
ATOM 1429 C C . GLN A 1 183 ? -1.716 -6.350 -15.916 1.00 86.31 183 GLN A C 1
ATOM 1431 O O . GLN A 1 183 ? -2.707 -7.019 -15.642 1.00 86.31 183 GLN A O 1
ATOM 1436 N N . ASP A 1 184 ? -0.604 -6.890 -16.427 1.00 89.75 184 ASP A N 1
ATOM 1437 C CA . ASP A 1 184 ? -0.455 -8.323 -16.706 1.00 89.75 184 ASP A CA 1
ATOM 1438 C C . ASP A 1 184 ? -0.675 -9.150 -15.427 1.00 89.75 184 ASP A C 1
ATOM 1440 O O . ASP A 1 184 ? -1.430 -10.122 -15.422 1.00 89.75 184 ASP A O 1
ATOM 1444 N N . ILE A 1 185 ? -0.025 -8.759 -14.322 1.00 89.44 185 ILE A N 1
ATOM 1445 C CA . ILE A 1 185 ? -0.160 -9.449 -13.032 1.00 89.44 185 ILE A CA 1
ATOM 1446 C C . ILE A 1 185 ? -1.587 -9.299 -12.490 1.00 89.44 185 ILE A C 1
ATOM 1448 O O . ILE A 1 185 ? -2.163 -10.277 -12.016 1.00 89.44 185 ILE A O 1
ATOM 1452 N N . TYR A 1 186 ? -2.177 -8.107 -12.581 1.00 85.06 186 TYR A N 1
ATOM 1453 C CA . TYR A 1 186 ? -3.554 -7.861 -12.163 1.00 85.06 186 TYR A CA 1
ATOM 1454 C C . TYR A 1 186 ? -4.539 -8.740 -12.935 1.00 85.06 186 TYR A C 1
ATOM 1456 O O . TYR A 1 186 ? -5.420 -9.336 -12.325 1.00 85.06 186 TYR A O 1
ATOM 1464 N N . GLU A 1 187 ? -4.380 -8.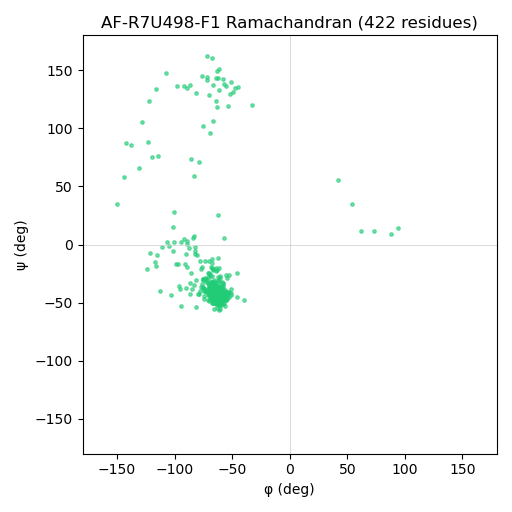872 -14.252 1.00 85.75 187 GLU A N 1
ATOM 1465 C CA . GLU A 1 187 ? -5.220 -9.745 -15.073 1.00 85.75 187 GLU A CA 1
ATOM 1466 C C . GLU A 1 187 ? -5.109 -11.200 -14.606 1.00 85.75 187 GLU A C 1
ATOM 1468 O O . GLU A 1 187 ? -6.139 -11.805 -14.300 1.00 85.75 187 GLU A O 1
ATOM 1473 N N . MET A 1 188 ? -3.885 -11.711 -14.405 1.00 88.12 188 MET A N 1
ATOM 1474 C CA . MET A 1 188 ? -3.655 -13.055 -13.852 1.00 88.12 188 MET A CA 1
ATOM 1475 C C . MET A 1 188 ? -4.336 -13.253 -12.489 1.00 88.12 188 MET A C 1
ATOM 1477 O O . MET A 1 188 ? -4.937 -14.297 -12.247 1.00 88.12 188 MET A O 1
ATOM 1481 N N . MET A 1 189 ? -4.260 -12.261 -11.597 1.00 85.12 189 MET A N 1
ATOM 1482 C CA . MET A 1 189 ? -4.862 -12.336 -10.261 1.00 85.12 189 MET A CA 1
ATOM 1483 C C . MET A 1 189 ? -6.392 -12.194 -10.293 1.00 85.12 189 MET A C 1
ATOM 1485 O O . MET A 1 189 ? -7.100 -12.902 -9.581 1.00 85.12 189 MET A O 1
ATOM 1489 N N . SER A 1 190 ? -6.931 -11.328 -11.148 1.00 79.25 190 SER A N 1
ATOM 1490 C CA . SER A 1 190 ? -8.372 -11.057 -11.240 1.00 79.25 190 SER A CA 1
ATOM 1491 C C . SER A 1 190 ? -9.176 -12.232 -11.808 1.00 79.25 190 SER A C 1
ATOM 1493 O O . SER A 1 190 ? -10.348 -12.407 -11.472 1.00 79.25 190 SER A O 1
ATOM 1495 N N . GLU A 1 191 ? -8.551 -13.081 -12.631 1.00 72.44 191 GLU A N 1
ATOM 1496 C CA . GLU A 1 191 ? -9.171 -14.304 -13.155 1.00 72.44 191 GLU A CA 1
ATOM 1497 C C . GLU A 1 191 ? -9.414 -15.359 -12.065 1.00 72.44 191 GLU A C 1
ATOM 1499 O O . GLU A 1 191 ? -10.237 -16.263 -12.238 1.00 72.44 191 GLU A O 1
ATOM 1504 N N . VAL A 1 192 ? -8.711 -15.248 -10.936 1.00 69.88 192 VAL A N 1
ATOM 1505 C CA . VAL A 1 192 ? -8.654 -16.288 -9.902 1.00 69.88 192 VAL A CA 1
ATOM 1506 C C . VAL A 1 192 ? -9.211 -15.872 -8.558 1.00 69.88 192 VAL A C 1
ATOM 1508 O O . VAL A 1 192 ? -9.439 -16.716 -7.691 1.00 69.88 192 VAL A O 1
ATOM 1511 N N . ASP A 1 193 ? -9.383 -14.575 -8.378 1.00 67.44 193 ASP A N 1
ATOM 1512 C CA . ASP A 1 193 ? -9.790 -13.964 -7.135 1.00 67.44 193 ASP A CA 1
ATOM 1513 C C . ASP A 1 193 ? -10.808 -12.879 -7.491 1.00 67.44 193 ASP A C 1
ATOM 1515 O O . ASP A 1 193 ? -10.494 -11.723 -7.757 1.00 67.44 193 ASP A O 1
ATOM 1519 N N . THR A 1 194 ? -12.069 -13.298 -7.605 1.00 52.81 194 THR A N 1
ATOM 1520 C CA . THR A 1 194 ? -13.167 -12.440 -8.075 1.00 52.81 194 THR A CA 1
ATOM 1521 C C . THR A 1 194 ? -13.509 -11.308 -7.106 1.00 52.81 194 THR A C 1
ATOM 1523 O O . THR A 1 194 ? -14.262 -10.405 -7.470 1.00 52.81 194 THR A O 1
ATOM 1526 N N . GLU A 1 195 ? -12.984 -11.362 -5.880 1.00 52.91 195 GLU A N 1
ATOM 1527 C CA . GLU A 1 195 ? -13.134 -10.329 -4.848 1.00 52.91 195 GLU A CA 1
ATOM 1528 C C . GLU A 1 195 ? -11.895 -9.421 -4.751 1.00 52.91 195 GLU A C 1
ATOM 1530 O O . GLU A 1 195 ? -11.869 -8.481 -3.957 1.00 52.91 195 GLU A O 1
ATOM 1535 N N . TYR A 1 196 ? -10.897 -9.639 -5.613 1.00 58.12 196 TYR A N 1
ATOM 1536 C CA . TYR A 1 196 ? -9.613 -8.945 -5.616 1.00 58.12 196 TYR A CA 1
ATOM 1537 C C . TYR A 1 196 ? -9.697 -7.552 -6.246 1.00 58.12 196 TYR A C 1
ATOM 1539 O O . TYR A 1 196 ? -9.223 -7.293 -7.355 1.00 58.12 196 TYR A O 1
ATOM 1547 N N . TYR A 1 197 ? -10.352 -6.636 -5.536 1.00 49.28 197 TYR A N 1
ATOM 1548 C CA . TYR A 1 197 ? -10.324 -5.204 -5.844 1.00 49.28 197 TYR A CA 1
ATOM 1549 C C . TYR A 1 197 ? -9.331 -4.421 -4.972 1.00 49.28 197 TYR A C 1
ATOM 1551 O O . TYR A 1 197 ? -8.960 -3.312 -5.353 1.00 49.28 197 TYR A O 1
ATOM 1559 N N . GLY A 1 198 ? -8.877 -5.002 -3.859 1.00 56.66 198 GLY A N 1
ATOM 1560 C CA . GLY A 1 198 ? -7.880 -4.438 -2.953 1.00 56.66 198 GLY A CA 1
ATOM 1561 C C . GLY A 1 198 ? -6.692 -5.383 -2.825 1.00 56.66 198 GLY A C 1
ATOM 1562 O O . GLY A 1 198 ? -6.844 -6.566 -2.527 1.00 56.66 198 GLY A O 1
ATOM 1563 N N . ASN A 1 199 ? -5.503 -4.881 -3.124 1.00 70.44 199 ASN A N 1
ATOM 1564 C CA . ASN A 1 199 ? -4.262 -5.566 -2.802 1.00 70.44 199 ASN A CA 1
ATOM 1565 C C . ASN A 1 199 ? -3.885 -5.171 -1.367 1.00 70.44 199 ASN A C 1
ATOM 1567 O O . ASN A 1 199 ? -3.963 -3.992 -1.025 1.00 70.44 199 ASN A O 1
ATOM 1571 N N . PHE A 1 200 ? -3.433 -6.138 -0.557 1.00 74.62 200 PHE A N 1
ATOM 1572 C CA . PHE A 1 200 ? -3.109 -5.970 0.866 1.00 74.62 200 PHE A CA 1
ATOM 1573 C C . PHE A 1 200 ? -2.400 -4.651 1.201 1.00 74.62 200 PHE A C 1
ATOM 1575 O O . PHE A 1 200 ? -2.792 -3.960 2.134 1.00 74.62 200 PHE A O 1
ATOM 1582 N N . PHE A 1 201 ? -1.357 -4.270 0.461 1.00 75.44 201 PHE A N 1
ATOM 1583 C CA . PHE A 1 201 ? -0.611 -3.054 0.788 1.00 75.44 201 PHE A CA 1
ATOM 1584 C C . PHE A 1 201 ? -1.336 -1.763 0.403 1.00 75.44 201 PHE A C 1
ATOM 1586 O O . PHE A 1 201 ? -1.146 -0.743 1.064 1.00 75.44 201 PHE A O 1
ATOM 1593 N N . VAL A 1 202 ? -2.160 -1.804 -0.643 1.00 74.50 202 VAL A N 1
ATOM 1594 C CA . VAL A 1 202 ? -3.035 -0.689 -1.020 1.00 74.50 202 VAL A CA 1
ATOM 1595 C C . VAL A 1 202 ? -4.104 -0.502 0.051 1.00 74.50 202 VAL A C 1
ATOM 1597 O O . VAL A 1 202 ? -4.317 0.620 0.503 1.00 74.50 202 VAL A O 1
ATOM 1600 N N . ASP A 1 203 ? -4.694 -1.596 0.531 1.00 77.75 203 ASP A N 1
ATOM 1601 C CA . ASP A 1 203 ? -5.653 -1.557 1.635 1.00 77.75 203 ASP A CA 1
ATOM 1602 C C . ASP A 1 203 ? -4.989 -1.022 2.903 1.00 77.75 203 ASP A C 1
ATOM 1604 O O . ASP A 1 203 ? -5.531 -0.137 3.553 1.00 77.75 203 ASP A O 1
ATOM 1608 N N . MET A 1 204 ? -3.763 -1.457 3.212 1.00 79.12 204 MET A N 1
ATOM 1609 C CA . MET A 1 204 ? -3.025 -0.923 4.356 1.00 79.12 204 MET A CA 1
ATOM 1610 C C . MET A 1 204 ? -2.713 0.572 4.232 1.00 79.12 204 MET A C 1
ATOM 1612 O O . MET A 1 204 ? -2.728 1.278 5.242 1.00 79.12 204 MET A O 1
ATOM 1616 N N . TYR A 1 205 ? -2.434 1.059 3.021 1.00 75.62 205 TYR A N 1
ATOM 1617 C CA . TYR A 1 205 ? -2.240 2.483 2.759 1.00 75.62 205 TYR A CA 1
ATOM 1618 C C . TYR A 1 205 ? -3.536 3.271 2.991 1.00 75.62 205 TYR A C 1
ATOM 1620 O O . TYR A 1 205 ? -3.524 4.234 3.755 1.00 75.62 205 TYR A O 1
ATOM 1628 N N . TYR A 1 206 ? -4.663 2.812 2.435 1.00 75.56 206 TYR A N 1
ATOM 1629 C CA . TYR A 1 206 ? -5.976 3.416 2.684 1.00 75.56 206 TYR A CA 1
ATOM 1630 C C . TYR A 1 206 ? -6.361 3.368 4.162 1.00 75.56 206 TYR A C 1
ATOM 1632 O O . TYR A 1 206 ? -6.833 4.357 4.711 1.00 75.56 206 TYR A O 1
ATOM 1640 N N . MET A 1 207 ? -6.087 2.263 4.852 1.00 77.62 207 MET A N 1
ATOM 1641 C CA . MET A 1 207 ? -6.361 2.164 6.280 1.00 77.62 207 MET A CA 1
ATOM 1642 C C . MET A 1 207 ? -5.523 3.169 7.085 1.00 77.62 207 MET A C 1
ATOM 1644 O O . MET A 1 207 ? -5.998 3.746 8.066 1.00 77.62 207 MET A O 1
ATOM 1648 N N . ALA A 1 208 ? -4.271 3.398 6.681 1.00 72.56 208 ALA A N 1
ATOM 1649 C CA . ALA A 1 208 ? -3.388 4.373 7.312 1.00 72.56 208 ALA A CA 1
ATOM 1650 C C . ALA A 1 208 ? -3.816 5.826 7.061 1.00 72.56 208 ALA A C 1
ATOM 1652 O O . ALA A 1 208 ? -3.811 6.611 8.012 1.00 72.56 208 ALA A O 1
ATOM 1653 N N . GLU A 1 209 ? -4.176 6.164 5.820 1.00 70.12 209 GLU A N 1
ATOM 1654 C CA . GLU A 1 209 ? -4.536 7.523 5.395 1.00 70.12 209 GLU A CA 1
ATOM 1655 C C . GLU A 1 209 ? -5.993 7.879 5.739 1.00 70.12 209 GLU A C 1
ATOM 1657 O O . GLU A 1 209 ? -6.244 8.877 6.417 1.00 70.12 209 GLU A O 1
ATOM 1662 N N . ASP A 1 210 ? -6.943 7.044 5.317 1.00 67.38 210 ASP A N 1
ATOM 1663 C CA . ASP A 1 210 ? -8.380 7.327 5.354 1.00 67.38 210 ASP A CA 1
ATOM 1664 C C . ASP A 1 210 ? -9.066 6.749 6.605 1.00 67.38 210 ASP A C 1
ATOM 1666 O O . ASP A 1 210 ? -9.910 7.424 7.201 1.00 67.38 210 ASP A O 1
ATOM 1670 N N . ASP A 1 211 ? -8.678 5.550 7.069 1.00 68.25 211 ASP A N 1
ATOM 1671 C CA . ASP A 1 211 ? -9.307 4.905 8.244 1.00 68.25 211 ASP A CA 1
ATOM 1672 C C . ASP A 1 211 ? -8.662 5.257 9.592 1.00 68.25 211 ASP A C 1
ATOM 1674 O O . ASP A 1 211 ? -9.059 4.740 10.650 1.00 68.25 211 ASP A O 1
ATOM 1678 N N . ALA A 1 212 ? -7.661 6.140 9.550 1.00 69.50 212 ALA A N 1
ATOM 1679 C CA . ALA A 1 212 ? -6.898 6.618 10.692 1.00 69.50 212 ALA A CA 1
ATOM 1680 C C . ALA A 1 212 ? -6.281 5.489 11.538 1.00 69.50 212 ALA A C 1
ATOM 1682 O O . ALA A 1 212 ? -6.145 5.637 12.757 1.00 69.50 212 ALA A O 1
ATOM 1683 N N . LEU A 1 213 ? -5.861 4.382 10.909 1.00 78.62 213 LEU A N 1
ATOM 1684 C CA . LEU A 1 213 ? -5.235 3.227 11.570 1.00 78.62 213 LEU A CA 1
ATOM 1685 C C . LEU A 1 213 ? -4.157 3.660 12.569 1.00 78.62 213 LEU A C 1
ATOM 1687 O O . LEU A 1 213 ? -4.142 3.217 13.711 1.00 78.62 213 LEU A O 1
ATOM 1691 N N . LEU A 1 214 ? -3.288 4.596 12.180 1.00 79.12 214 LEU A N 1
ATOM 1692 C CA . LEU A 1 21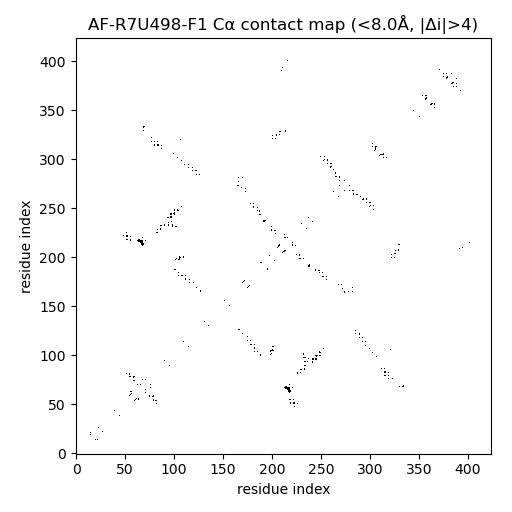4 ? -2.190 5.058 13.033 1.00 79.12 214 LEU A CA 1
ATOM 1693 C C . LEU A 1 214 ? -2.656 5.820 14.286 1.00 79.12 214 LEU A C 1
ATOM 1695 O O . LEU A 1 214 ? -1.898 5.935 15.253 1.00 79.12 214 LEU A O 1
ATOM 1699 N N . SER A 1 215 ? -3.882 6.348 14.277 1.00 75.56 215 SER A N 1
ATOM 1700 C CA . SER A 1 215 ? -4.489 7.082 15.393 1.00 75.56 215 SER A CA 1
ATOM 1701 C C . SER A 1 215 ? -5.281 6.197 16.354 1.00 75.56 215 SER A C 1
ATOM 1703 O O . SER A 1 215 ? -5.513 6.611 17.494 1.00 75.56 215 SER A O 1
ATOM 1705 N N . ARG A 1 216 ? -5.639 4.977 15.939 1.00 79.44 216 ARG A N 1
ATOM 1706 C CA . ARG A 1 216 ? -6.296 3.981 16.794 1.00 79.44 216 ARG A CA 1
ATOM 1707 C C . ARG A 1 216 ? -5.320 3.426 17.824 1.00 79.44 216 ARG A C 1
ATOM 1709 O O . ARG A 1 216 ? -4.098 3.534 17.687 1.00 79.44 216 ARG A O 1
ATOM 1716 N N . SER A 1 217 ? -5.855 2.811 18.880 1.00 83.94 217 SER A N 1
ATOM 1717 C CA . SER A 1 217 ? -5.010 2.139 19.867 1.00 83.94 217 SER A CA 1
ATOM 1718 C C . SER A 1 217 ? -4.216 1.000 19.223 1.00 83.94 217 SER A C 1
ATOM 1720 O O . SER A 1 217 ? -4.687 0.377 18.268 1.00 83.94 217 SER A O 1
ATOM 1722 N N . LEU A 1 218 ? -3.035 0.695 19.767 1.00 83.88 218 LEU A N 1
ATOM 1723 C CA . LEU A 1 218 ? -2.183 -0.394 19.283 1.00 83.88 218 LEU A CA 1
ATOM 1724 C C . LEU A 1 218 ? -2.944 -1.718 19.161 1.00 83.88 218 LEU A C 1
ATOM 1726 O O . LEU A 1 218 ? -2.785 -2.421 18.173 1.00 83.88 218 LEU A O 1
ATOM 1730 N N . ASP A 1 219 ? -3.789 -2.022 20.146 1.00 83.19 219 ASP A N 1
ATOM 1731 C CA . ASP A 1 219 ? -4.598 -3.242 20.174 1.00 83.19 219 ASP A CA 1
ATOM 1732 C C . ASP A 1 219 ? -5.549 -3.344 18.969 1.00 83.19 219 ASP A C 1
ATOM 1734 O O . ASP A 1 219 ? -5.544 -4.348 18.265 1.00 83.19 219 ASP A O 1
ATOM 1738 N N . GLN A 1 220 ? -6.297 -2.275 18.677 1.00 82.25 220 GLN A N 1
ATOM 1739 C CA . GLN A 1 220 ? -7.237 -2.247 17.557 1.00 82.25 220 GLN A CA 1
ATOM 1740 C C . GLN A 1 220 ? -6.501 -2.261 16.219 1.00 82.25 220 GLN A C 1
ATOM 1742 O O . GLN A 1 220 ? -6.862 -3.012 15.327 1.00 82.25 220 GLN A O 1
ATOM 1747 N N . SER A 1 221 ? -5.418 -1.495 16.105 1.00 84.50 221 SER A N 1
ATOM 1748 C CA . SER A 1 221 ? -4.633 -1.448 14.868 1.00 84.50 221 SER A CA 1
ATOM 1749 C C . SER A 1 221 ? -3.979 -2.792 14.555 1.00 84.50 221 SER A C 1
ATOM 1751 O O . SER A 1 221 ? -3.864 -3.171 13.396 1.00 84.50 221 SER A O 1
ATOM 1753 N N . ALA A 1 222 ? -3.551 -3.529 15.585 1.00 82.81 222 ALA A N 1
ATOM 1754 C CA . ALA A 1 222 ? -3.028 -4.879 15.425 1.00 82.81 222 ALA A CA 1
ATOM 1755 C C . ALA A 1 222 ? -4.103 -5.868 14.968 1.00 82.81 222 ALA A C 1
ATOM 1757 O O . ALA A 1 222 ? -3.799 -6.742 14.157 1.00 82.81 222 ALA A O 1
ATOM 1758 N N . ILE A 1 223 ? -5.340 -5.721 15.455 1.00 80.88 223 ILE A N 1
ATOM 1759 C CA . ILE A 1 223 ? -6.491 -6.498 14.980 1.00 80.88 223 ILE A CA 1
ATOM 1760 C C . ILE A 1 223 ? -6.764 -6.176 13.512 1.00 80.88 223 ILE A C 1
ATOM 1762 O O . ILE A 1 223 ? -6.782 -7.094 12.702 1.00 80.88 223 ILE A O 1
ATOM 1766 N N . ASP A 1 224 ? -6.869 -4.893 13.163 1.00 81.31 224 ASP A N 1
ATOM 1767 C CA . ASP A 1 224 ? -7.152 -4.435 11.801 1.00 81.31 224 ASP A CA 1
ATOM 1768 C C . ASP A 1 224 ? -6.086 -4.946 10.801 1.00 81.31 224 ASP A C 1
ATOM 1770 O O . ASP A 1 224 ? -6.411 -5.500 9.753 1.00 81.31 224 ASP A O 1
ATOM 1774 N N . VAL A 1 225 ? -4.793 -4.847 11.149 1.00 81.94 225 VAL A N 1
ATOM 1775 C CA . VAL A 1 225 ? -3.689 -5.410 10.343 1.00 81.94 225 VAL A CA 1
ATOM 1776 C C . VAL A 1 225 ? -3.796 -6.935 10.237 1.00 81.94 225 VAL A C 1
ATOM 1778 O O . VAL A 1 225 ? -3.552 -7.501 9.170 1.00 81.94 225 VAL A O 1
ATOM 1781 N N . GLY A 1 226 ? -4.136 -7.613 11.335 1.00 81.50 226 GLY A N 1
ATOM 1782 C CA . GLY A 1 226 ? -4.304 -9.062 11.363 1.00 81.50 226 GLY A CA 1
ATOM 1783 C C . GLY A 1 226 ? -5.468 -9.542 10.500 1.00 81.50 226 GLY A C 1
ATOM 1784 O O . GLY A 1 226 ? -5.324 -10.536 9.798 1.00 81.50 226 GLY A O 1
ATOM 1785 N N . GLU A 1 227 ? -6.590 -8.828 10.478 1.00 80.81 227 GLU A N 1
ATOM 1786 C CA . GLU A 1 227 ? -7.711 -9.128 9.583 1.00 80.81 227 GLU A CA 1
ATOM 1787 C C . GLU A 1 227 ? -7.310 -8.981 8.113 1.00 80.81 227 GLU A C 1
ATOM 1789 O O . GLU A 1 227 ? -7.522 -9.907 7.328 1.00 80.81 227 GLU A O 1
ATOM 1794 N N . SER A 1 228 ? -6.645 -7.881 7.745 1.00 79.75 228 SER A N 1
ATOM 1795 C CA . SER A 1 228 ? -6.161 -7.674 6.373 1.00 79.75 228 SER A CA 1
ATOM 1796 C C . SER A 1 228 ? -5.161 -8.756 5.946 1.00 79.75 228 SER A C 1
ATOM 1798 O O . SER A 1 228 ? -5.231 -9.274 4.828 1.00 79.75 228 SER A O 1
ATOM 1800 N N . LEU A 1 229 ? -4.261 -9.172 6.847 1.00 77.44 229 LEU A N 1
ATOM 1801 C CA . LEU A 1 229 ? -3.366 -10.309 6.606 1.00 77.44 229 LEU A CA 1
ATOM 1802 C C . LEU A 1 229 ? -4.145 -11.619 6.445 1.00 77.44 229 LEU A C 1
ATOM 1804 O O . LEU A 1 229 ? -3.779 -12.444 5.608 1.00 77.44 229 LEU A O 1
ATOM 1808 N N . ALA A 1 230 ? -5.216 -11.823 7.214 1.00 78.12 230 ALA A N 1
ATOM 1809 C CA . ALA A 1 230 ? -6.011 -13.045 7.166 1.00 78.12 230 ALA A CA 1
ATOM 1810 C C . ALA A 1 230 ? -6.732 -13.165 5.824 1.00 78.12 230 ALA A C 1
ATOM 1812 O O . ALA A 1 230 ? -6.699 -14.226 5.202 1.00 78.12 230 ALA A O 1
ATOM 1813 N N . VAL A 1 231 ? -7.309 -12.063 5.342 1.00 78.00 231 VAL A N 1
ATOM 1814 C CA . VAL A 1 231 ? -7.920 -11.988 4.012 1.00 78.00 231 VAL A CA 1
ATOM 1815 C C . VAL A 1 231 ? -6.882 -12.322 2.938 1.00 78.00 231 VAL A C 1
ATOM 1817 O O . VAL A 1 231 ? -7.129 -13.190 2.100 1.00 78.00 231 VAL A O 1
ATOM 1820 N N . ALA A 1 232 ? -5.685 -11.734 2.997 1.00 76.56 232 ALA A N 1
ATOM 1821 C CA . ALA A 1 232 ? -4.630 -12.025 2.027 1.00 76.56 232 ALA A CA 1
ATOM 1822 C C . ALA A 1 232 ? -4.166 -13.499 2.067 1.00 76.56 232 ALA A C 1
ATOM 1824 O O . ALA A 1 232 ? -3.959 -14.119 1.018 1.00 76.56 232 ALA A O 1
ATOM 1825 N N . MET A 1 233 ? -4.025 -14.080 3.264 1.00 77.12 233 MET A N 1
ATOM 1826 C CA . MET A 1 233 ? -3.427 -15.406 3.467 1.00 77.12 233 MET A CA 1
ATOM 1827 C C . MET A 1 233 ? -4.409 -16.578 3.330 1.00 77.12 233 MET A C 1
ATOM 1829 O O . MET A 1 233 ? -4.016 -17.653 2.878 1.00 77.12 233 MET A O 1
ATOM 1833 N N . TYR A 1 234 ? -5.675 -16.402 3.708 1.00 76.31 234 TYR A N 1
ATOM 1834 C CA . TYR A 1 234 ? -6.614 -17.520 3.866 1.00 76.31 234 TYR A CA 1
ATOM 1835 C C . TYR A 1 234 ? -7.794 -17.502 2.897 1.00 76.31 234 TYR A C 1
ATOM 1837 O O . TYR A 1 234 ? -8.491 -18.511 2.797 1.00 76.31 234 TYR A O 1
ATOM 1845 N N . THR A 1 235 ? -8.000 -16.424 2.134 1.00 76.88 235 THR A N 1
ATOM 1846 C CA . THR A 1 235 ? -9.061 -16.388 1.114 1.00 76.88 235 THR A CA 1
ATOM 1847 C C . THR A 1 235 ? -8.788 -17.444 0.038 1.00 76.88 235 THR A C 1
ATOM 1849 O O . THR A 1 235 ? -7.756 -17.357 -0.631 1.00 76.88 235 THR A O 1
ATOM 1852 N N . PRO A 1 236 ? -9.654 -18.450 -0.175 1.00 71.75 236 PRO A N 1
ATOM 1853 C CA . PRO A 1 236 ? -9.406 -19.500 -1.161 1.00 71.75 236 PRO A CA 1
ATOM 1854 C C . PRO A 1 236 ? -9.354 -18.956 -2.593 1.00 71.75 236 PRO A C 1
ATOM 1856 O O . PRO A 1 236 ? -10.142 -18.087 -2.953 1.00 71.75 236 PRO A O 1
ATOM 1859 N N . SER A 1 237 ? -8.476 -19.505 -3.434 1.00 72.31 237 SER A N 1
ATOM 1860 C CA . SER A 1 237 ? -8.461 -19.176 -4.865 1.00 72.31 237 SER A CA 1
ATOM 1861 C C . SER A 1 237 ? -9.609 -19.868 -5.609 1.00 72.31 237 SER A C 1
ATOM 1863 O O . SER A 1 237 ? -9.951 -21.016 -5.312 1.00 72.31 237 SER A O 1
ATOM 1865 N N . ALA A 1 238 ? -10.167 -19.199 -6.618 1.00 72.62 238 ALA A N 1
ATOM 1866 C CA . ALA A 1 238 ? -11.013 -19.823 -7.630 1.00 72.62 238 ALA A CA 1
ATOM 1867 C C . ALA A 1 238 ? -10.193 -20.496 -8.754 1.00 72.62 238 ALA A C 1
ATOM 1869 O O . ALA A 1 238 ? -10.782 -21.201 -9.580 1.00 72.62 238 ALA A O 1
ATOM 1870 N N . HIS A 1 239 ? -8.860 -20.319 -8.796 1.00 69.06 239 HIS A N 1
ATOM 1871 C CA . HIS A 1 239 ? -8.011 -20.946 -9.811 1.00 69.06 239 HIS A CA 1
ATOM 1872 C C . HIS A 1 239 ? -7.984 -22.470 -9.644 1.00 69.06 239 HIS A C 1
ATOM 1874 O O . HIS A 1 239 ? -7.808 -22.967 -8.528 1.00 69.06 239 HIS A O 1
ATOM 1880 N N . PRO A 1 240 ? -8.069 -23.238 -10.743 1.00 67.94 240 PRO A N 1
ATOM 1881 C CA . PRO A 1 240 ? -7.942 -24.690 -10.690 1.00 67.94 240 PRO A CA 1
ATOM 1882 C C . PRO A 1 240 ? -6.541 -25.176 -10.278 1.00 67.94 240 PRO A C 1
ATOM 1884 O O . PRO A 1 240 ? -6.432 -26.310 -9.816 1.00 67.94 240 PRO A O 1
ATOM 1887 N N . ASP A 1 241 ? -5.494 -24.354 -10.436 1.00 83.62 241 ASP A N 1
ATOM 1888 C CA . ASP A 1 241 ? -4.111 -24.691 -10.059 1.00 83.62 241 ASP A CA 1
ATOM 1889 C C . ASP A 1 241 ? -3.350 -23.484 -9.460 1.00 83.62 241 ASP A C 1
ATOM 1891 O O . ASP A 1 241 ? -2.697 -22.729 -10.185 1.00 83.62 241 ASP A O 1
ATOM 1895 N N . PRO A 1 242 ? -3.433 -23.242 -8.141 1.00 81.12 242 PRO A N 1
ATOM 1896 C CA . PRO A 1 242 ? -2.738 -22.129 -7.488 1.00 81.12 242 PRO A CA 1
ATOM 1897 C C . PRO A 1 242 ? -1.218 -22.098 -7.711 1.00 81.12 242 PRO A C 1
ATOM 1899 O O . PRO A 1 242 ? -0.618 -21.025 -7.650 1.00 81.12 242 PRO A O 1
ATOM 1902 N N . ALA A 1 243 ? -0.587 -23.250 -7.966 1.00 85.62 243 ALA A N 1
ATOM 1903 C CA . ALA A 1 243 ? 0.852 -23.329 -8.192 1.00 85.62 243 ALA A CA 1
ATOM 1904 C C . ALA A 1 243 ? 1.250 -22.773 -9.563 1.00 85.62 243 ALA A C 1
ATOM 1906 O O . ALA A 1 243 ? 2.248 -22.058 -9.658 1.00 85.62 243 ALA A O 1
ATOM 1907 N N . ASP A 1 244 ? 0.455 -23.048 -10.600 1.00 88.62 244 ASP A N 1
ATOM 1908 C CA . ASP A 1 244 ? 0.659 -22.480 -11.938 1.00 88.62 244 ASP A CA 1
ATOM 1909 C C . ASP A 1 244 ? 0.505 -20.952 -11.931 1.00 88.62 244 ASP A C 1
ATOM 1911 O O . ASP A 1 244 ? 1.365 -20.234 -12.438 1.00 88.62 244 ASP A O 1
ATOM 1915 N N . LEU A 1 245 ? -0.528 -20.437 -11.253 1.00 87.94 245 LEU A N 1
ATOM 1916 C CA . LEU A 1 245 ? -0.712 -18.995 -11.074 1.00 87.94 245 LEU A CA 1
ATOM 1917 C C . LEU A 1 245 ? 0.505 -18.350 -10.398 1.00 87.94 245 LEU A C 1
ATOM 1919 O O . LEU A 1 245 ? 1.033 -17.355 -10.893 1.00 87.94 245 LEU A O 1
ATOM 1923 N N . ALA A 1 246 ? 0.961 -18.921 -9.281 1.00 88.12 246 ALA A N 1
ATOM 1924 C CA . ALA A 1 246 ? 2.119 -18.407 -8.560 1.00 88.12 246 ALA A CA 1
ATOM 1925 C C . ALA A 1 246 ? 3.371 -18.392 -9.443 1.00 88.12 246 ALA A C 1
ATOM 1927 O O . ALA A 1 246 ? 4.086 -17.392 -9.477 1.00 88.12 246 ALA A O 1
ATOM 1928 N N . ALA A 1 247 ? 3.607 -19.466 -10.202 1.00 90.81 247 ALA A N 1
ATOM 1929 C CA . ALA A 1 247 ? 4.718 -19.545 -11.140 1.00 90.81 247 ALA A CA 1
ATOM 1930 C C . ALA A 1 247 ? 4.632 -18.472 -12.240 1.00 90.81 247 ALA A C 1
ATOM 1932 O O . ALA A 1 247 ? 5.655 -17.881 -12.584 1.00 90.81 247 ALA A O 1
ATOM 1933 N N . ASN A 1 248 ? 3.433 -18.177 -12.750 1.00 92.00 248 ASN A N 1
ATOM 1934 C CA . ASN A 1 248 ? 3.218 -17.143 -13.764 1.00 92.00 248 ASN A CA 1
ATOM 1935 C C . ASN A 1 248 ? 3.461 -15.730 -13.209 1.00 92.00 248 ASN A C 1
ATOM 1937 O O . ASN A 1 248 ? 4.195 -14.955 -13.824 1.00 92.00 248 ASN A O 1
ATOM 1941 N N . VAL A 1 249 ? 2.932 -15.413 -12.021 1.00 91.38 249 VAL A N 1
ATOM 1942 C CA . VAL A 1 249 ? 3.124 -14.105 -11.363 1.00 91.38 249 VAL A CA 1
ATOM 1943 C C . VAL A 1 249 ? 4.597 -13.871 -11.012 1.00 91.38 249 VAL A C 1
ATOM 1945 O O . VAL A 1 249 ? 5.180 -12.850 -11.386 1.00 91.38 249 VAL A O 1
ATOM 1948 N N . ILE A 1 250 ? 5.234 -14.843 -10.352 1.00 91.88 250 ILE A N 1
ATOM 1949 C CA . ILE A 1 250 ? 6.661 -14.788 -9.996 1.00 91.88 250 ILE A CA 1
ATOM 1950 C C . ILE A 1 250 ? 7.518 -14.726 -11.269 1.00 91.88 250 ILE A C 1
ATOM 1952 O O . ILE A 1 250 ? 8.464 -13.940 -11.356 1.00 91.88 250 ILE A O 1
ATOM 1956 N N . GLY A 1 251 ? 7.162 -15.506 -12.292 1.00 94.06 251 GLY A N 1
ATOM 1957 C CA . GLY A 1 251 ? 7.825 -15.499 -13.592 1.00 94.06 251 GLY A CA 1
ATOM 1958 C C . GLY A 1 251 ? 7.757 -14.136 -14.280 1.00 94.06 251 GLY A C 1
ATOM 1959 O O . GLY A 1 251 ? 8.773 -13.664 -14.795 1.00 94.06 251 GLY A O 1
ATOM 1960 N N . ARG A 1 252 ? 6.601 -13.461 -14.242 1.00 94.94 252 ARG A N 1
ATOM 1961 C CA . ARG A 1 252 ? 6.426 -12.123 -14.821 1.00 94.94 252 ARG A CA 1
ATOM 1962 C C . ARG A 1 252 ? 7.252 -11.065 -14.093 1.00 94.94 252 ARG A C 1
ATOM 1964 O O . ARG A 1 252 ? 7.870 -10.225 -14.749 1.00 94.94 252 ARG A O 1
ATOM 1971 N N . MET A 1 253 ? 7.326 -11.140 -12.765 1.00 93.62 253 MET A N 1
ATOM 1972 C CA . MET A 1 253 ? 8.219 -10.299 -11.964 1.00 93.62 253 MET A CA 1
ATOM 1973 C C . MET A 1 253 ? 9.695 -10.541 -12.317 1.00 93.62 253 MET A C 1
ATOM 1975 O O . MET A 1 253 ? 10.457 -9.589 -12.479 1.00 93.62 253 MET A O 1
ATOM 1979 N N . GLY A 1 254 ? 10.104 -11.800 -12.495 1.00 94.00 254 GLY A N 1
ATOM 1980 C CA . GLY A 1 254 ? 11.452 -12.143 -12.955 1.00 94.00 254 GLY A CA 1
ATOM 1981 C C . GLY A 1 254 ? 11.768 -11.591 -14.349 1.00 94.00 254 GLY A C 1
ATOM 1982 O O . GLY A 1 254 ? 12.869 -11.095 -14.583 1.00 94.00 254 GLY A O 1
ATOM 1983 N N . GLN A 1 255 ? 10.798 -11.618 -15.269 1.00 95.31 255 GLN A N 1
ATOM 1984 C CA . GLN A 1 255 ? 10.924 -10.976 -16.582 1.00 95.31 255 GLN A CA 1
ATOM 1985 C C . GLN A 1 255 ? 11.092 -9.462 -16.453 1.00 95.31 255 GLN A C 1
ATOM 1987 O O . GLN A 1 255 ? 12.013 -8.917 -17.053 1.00 95.31 255 GLN A O 1
ATOM 1992 N N . TRP A 1 256 ? 10.278 -8.806 -15.624 1.00 94.06 256 TRP A N 1
ATOM 1993 C CA . TRP A 1 256 ? 10.383 -7.369 -15.368 1.00 94.06 256 TRP A CA 1
ATOM 1994 C C . TRP A 1 256 ? 11.758 -6.967 -14.823 1.00 94.06 256 TRP A C 1
ATOM 1996 O O . TRP A 1 256 ? 12.352 -6.003 -15.300 1.00 94.06 256 TRP A O 1
ATOM 2006 N N . VAL A 1 257 ? 12.312 -7.739 -13.879 1.00 93.44 257 VAL A N 1
ATOM 2007 C CA . VAL A 1 257 ? 13.679 -7.521 -13.378 1.00 93.44 257 VAL A CA 1
ATOM 2008 C C . VAL A 1 257 ? 14.685 -7.508 -14.531 1.00 93.44 257 VAL A C 1
ATOM 2010 O O . VAL A 1 257 ? 15.504 -6.594 -14.613 1.00 93.44 257 VAL A O 1
ATOM 2013 N N . ASN A 1 258 ? 14.613 -8.48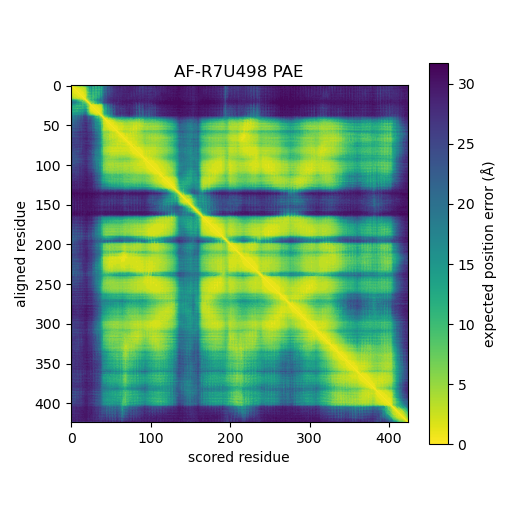0 -15.443 1.00 93.69 258 ASN A N 1
ATOM 2014 C CA . ASN A 1 258 ? 15.513 -8.528 -16.596 1.00 93.69 258 ASN A CA 1
ATOM 2015 C C . ASN A 1 258 ? 15.280 -7.340 -17.546 1.00 93.69 258 ASN A C 1
ATOM 2017 O O . ASN A 1 258 ? 16.245 -6.715 -17.974 1.00 93.69 258 ASN A O 1
ATOM 2021 N N . GLU A 1 259 ? 14.021 -6.986 -17.821 1.00 91.44 259 GLU A N 1
ATOM 2022 C CA . GLU A 1 259 ? 13.645 -5.851 -18.678 1.00 91.44 259 GLU A CA 1
ATOM 2023 C C . GLU A 1 259 ? 14.207 -4.518 -18.158 1.00 91.44 259 GLU A C 1
ATOM 2025 O O . GLU A 1 259 ? 14.719 -3.721 -18.945 1.00 91.44 259 GLU A O 1
ATOM 2030 N N . VAL A 1 260 ? 14.159 -4.284 -16.841 1.00 89.38 260 VAL A N 1
ATOM 2031 C CA . VAL A 1 260 ? 14.741 -3.087 -16.213 1.00 89.38 260 VAL A CA 1
ATOM 2032 C C . VAL A 1 260 ? 16.266 -3.104 -16.292 1.00 89.38 260 VAL A C 1
ATOM 2034 O O . VAL A 1 260 ? 16.869 -2.088 -16.622 1.00 89.38 260 VAL A O 1
ATOM 2037 N N . GLN A 1 261 ? 16.908 -4.243 -16.021 1.00 89.44 261 GLN A N 1
ATOM 2038 C CA . GLN A 1 261 ? 18.373 -4.348 -16.055 1.00 89.44 261 GLN A CA 1
ATOM 2039 C C . GLN A 1 261 ? 18.965 -4.252 -17.468 1.00 89.44 261 GLN A C 1
ATOM 2041 O O . GLN A 1 261 ? 20.129 -3.888 -17.629 1.00 89.44 261 GLN A O 1
ATOM 2046 N N . GLU A 1 262 ? 18.189 -4.610 -18.488 1.00 90.06 262 GLU A N 1
ATOM 2047 C CA . GLU A 1 262 ? 18.569 -4.493 -19.897 1.00 90.06 262 GLU A CA 1
ATOM 2048 C C . GLU A 1 262 ? 18.194 -3.124 -20.494 1.00 90.06 262 GLU A C 1
ATOM 2050 O O . GLU A 1 262 ? 18.456 -2.869 -21.673 1.00 90.06 262 GLU A O 1
ATOM 2055 N N . LEU A 1 263 ? 17.604 -2.221 -19.700 1.00 87.44 263 LEU A N 1
ATOM 2056 C CA . LEU A 1 263 ? 17.156 -0.916 -20.167 1.00 87.44 263 LEU A CA 1
ATOM 2057 C C . LEU A 1 263 ? 18.347 -0.037 -20.577 1.00 87.44 263 LEU A C 1
ATOM 2059 O O . LEU A 1 263 ? 19.080 0.518 -19.761 1.00 87.44 263 LEU A O 1
ATOM 2063 N N . SER A 1 264 ? 18.514 0.130 -21.885 1.00 88.19 264 SER A N 1
ATOM 2064 C CA . SER A 1 264 ? 19.546 0.974 -22.482 1.00 88.19 264 SER A CA 1
ATOM 2065 C C . SER A 1 264 ? 18.987 2.345 -22.862 1.00 88.19 264 SER A C 1
ATOM 2067 O O . SER A 1 264 ? 17.927 2.453 -23.480 1.00 88.19 264 SER A O 1
ATOM 2069 N N . VAL A 1 265 ? 19.742 3.409 -22.555 1.00 86.62 265 VAL A N 1
ATOM 2070 C CA . VAL A 1 265 ? 19.432 4.778 -23.010 1.00 86.62 265 VAL A CA 1
ATOM 2071 C C . VAL A 1 265 ? 19.356 4.838 -24.534 1.00 86.62 265 VAL A C 1
ATOM 2073 O O . VAL A 1 265 ? 18.467 5.493 -25.072 1.00 86.62 265 VAL A O 1
ATOM 2076 N N . ASP A 1 266 ? 20.272 4.166 -25.229 1.00 85.62 266 ASP A N 1
ATOM 2077 C CA . ASP A 1 266 ? 20.336 4.221 -26.689 1.00 85.62 266 ASP A CA 1
ATOM 2078 C C . ASP A 1 266 ? 19.120 3.511 -27.304 1.00 85.62 266 ASP A C 1
ATOM 2080 O O . ASP A 1 266 ? 18.426 4.100 -28.134 1.00 85.62 266 ASP A O 1
ATOM 2084 N N . ASP A 1 267 ? 18.769 2.325 -26.801 1.00 85.25 267 ASP A N 1
ATOM 2085 C CA . ASP A 1 267 ? 17.599 1.567 -27.265 1.00 85.25 267 ASP A CA 1
ATOM 2086 C C . ASP A 1 267 ? 16.293 2.324 -26.979 1.00 85.25 267 ASP A C 1
ATOM 2088 O O . ASP A 1 267 ? 15.381 2.355 -27.806 1.00 85.25 267 ASP A O 1
ATOM 2092 N N . ALA A 1 268 ? 16.201 2.975 -25.817 1.00 82.94 268 ALA A N 1
ATOM 2093 C CA . ALA A 1 268 ? 15.075 3.827 -25.454 1.00 82.94 268 ALA A CA 1
ATOM 2094 C C . ALA A 1 268 ? 14.922 5.029 -26.403 1.00 82.94 268 ALA A C 1
ATOM 2096 O O . ALA A 1 268 ? 13.813 5.344 -26.837 1.00 82.94 268 ALA A O 1
ATOM 2097 N N . LEU A 1 269 ? 16.028 5.685 -26.767 1.00 83.50 269 LEU A N 1
ATOM 2098 C CA . LEU A 1 269 ? 16.029 6.815 -27.701 1.00 83.50 269 LEU A CA 1
ATOM 2099 C C . LEU A 1 269 ? 15.737 6.405 -29.149 1.00 83.50 269 LEU A C 1
ATOM 2101 O O . LEU A 1 269 ? 15.290 7.241 -29.942 1.00 83.50 269 LEU A O 1
ATOM 2105 N N . GLU A 1 270 ? 15.995 5.154 -29.524 1.00 83.94 270 GLU A N 1
ATOM 2106 C CA . GLU A 1 270 ? 15.632 4.611 -30.836 1.00 83.94 270 GLU A CA 1
ATOM 2107 C C . GLU A 1 270 ? 14.125 4.366 -30.976 1.00 83.94 270 GLU A C 1
ATOM 2109 O O . GLU A 1 270 ? 13.588 4.522 -32.073 1.00 83.94 270 GLU A O 1
ATOM 2114 N N . ARG A 1 271 ? 13.429 4.065 -29.871 1.00 76.38 271 ARG A N 1
ATOM 2115 C CA . ARG A 1 271 ? 11.977 3.800 -29.845 1.00 76.38 271 ARG A CA 1
ATOM 2116 C C . ARG A 1 271 ? 11.111 5.049 -30.019 1.00 76.38 271 ARG A C 1
ATOM 2118 O O . ARG A 1 271 ? 9.923 4.921 -30.296 1.00 76.38 271 ARG A O 1
ATOM 2125 N N . VAL A 1 272 ? 11.691 6.241 -29.877 1.00 76.88 272 VAL A N 1
ATOM 2126 C CA . VAL A 1 272 ? 10.965 7.519 -29.909 1.00 76.88 272 VAL A CA 1
ATOM 2127 C C . VAL A 1 272 ? 11.398 8.391 -31.091 1.00 76.88 272 VAL A C 1
ATOM 2129 O O . VAL A 1 272 ? 12.592 8.579 -31.369 1.00 76.88 272 VAL A O 1
ATOM 2132 N N . ASP A 1 273 ? 10.417 8.953 -31.800 1.00 78.44 273 ASP A N 1
ATOM 2133 C CA . ASP A 1 273 ? 10.645 9.839 -32.949 1.00 78.44 273 ASP A CA 1
ATOM 2134 C C . ASP A 1 273 ? 10.853 11.292 -32.492 1.00 78.44 273 ASP A C 1
ATOM 2136 O O . ASP A 1 273 ? 9.977 12.146 -32.588 1.00 78.44 273 ASP A O 1
ATOM 2140 N N . LEU A 1 274 ? 12.032 11.546 -31.919 1.00 75.94 274 LEU A N 1
ATOM 2141 C CA . LEU A 1 274 ? 12.466 12.856 -31.424 1.00 75.94 274 LEU A CA 1
ATOM 2142 C C . LEU A 1 274 ? 13.538 13.472 -32.341 1.00 75.94 274 LEU A C 1
ATOM 2144 O O . LEU A 1 274 ? 14.396 12.766 -32.887 1.00 75.94 274 LEU A O 1
ATOM 2148 N N . LYS A 1 275 ? 13.573 14.805 -32.473 1.00 79.88 275 LYS A N 1
ATOM 2149 C CA . LYS A 1 275 ? 14.644 15.503 -33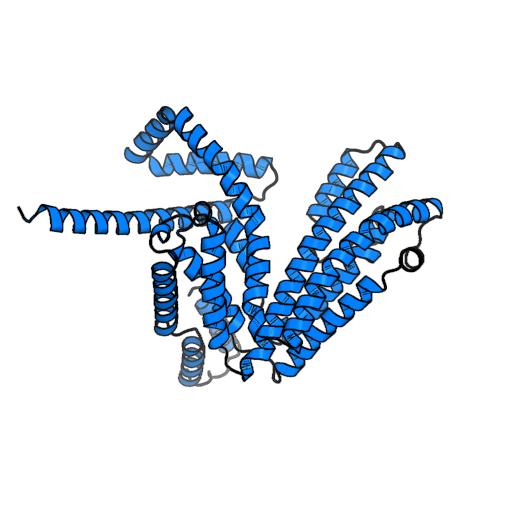.217 1.00 79.88 275 LYS A CA 1
ATOM 2150 C C . LYS A 1 275 ? 15.987 15.363 -32.476 1.00 79.88 275 LYS A C 1
ATOM 2152 O O . LYS A 1 275 ? 16.006 15.157 -31.267 1.00 79.88 275 LYS A O 1
ATOM 2157 N N . PRO A 1 276 ? 17.149 15.559 -33.133 1.00 79.94 276 PRO A N 1
ATOM 2158 C CA . PRO A 1 276 ? 18.457 15.293 -32.517 1.00 79.94 276 PRO A CA 1
ATOM 2159 C C . PRO A 1 276 ? 18.725 16.007 -31.181 1.00 79.94 276 PRO A C 1
ATOM 2161 O O . PRO A 1 276 ? 19.226 15.389 -30.249 1.00 79.94 276 PRO A O 1
ATOM 2164 N N . LYS A 1 277 ? 18.352 17.288 -31.058 1.00 74.25 277 LYS A N 1
ATOM 2165 C CA . LYS A 1 277 ? 18.492 18.042 -29.796 1.00 74.25 277 LYS A CA 1
ATOM 2166 C C . LYS A 1 277 ? 17.568 17.518 -28.693 1.00 74.25 277 LYS A C 1
ATOM 2168 O O . LYS A 1 277 ? 17.903 17.573 -27.518 1.00 74.25 277 LYS A O 1
ATOM 2173 N N . GLU A 1 278 ? 16.408 17.017 -29.095 1.00 73.88 278 GLU A N 1
ATOM 2174 C CA . GLU A 1 278 ? 15.375 16.480 -28.216 1.00 73.88 278 GLU A CA 1
ATOM 2175 C C . GLU A 1 278 ? 15.804 15.101 -27.695 1.00 73.88 278 GLU A C 1
ATOM 2177 O O . GLU A 1 278 ? 15.701 14.833 -26.501 1.00 73.88 278 GLU A O 1
ATOM 2182 N N . LYS A 1 279 ? 16.417 14.278 -28.560 1.00 80.56 279 LYS A N 1
ATOM 2183 C CA . LYS A 1 279 ? 17.084 13.024 -28.172 1.00 80.56 279 LYS A CA 1
ATOM 2184 C C . LYS A 1 279 ? 18.251 13.252 -27.217 1.00 80.56 279 LYS A C 1
ATOM 2186 O O . LYS A 1 279 ? 18.424 12.475 -26.289 1.00 80.56 279 LYS A O 1
ATOM 2191 N N . GLU A 1 280 ? 19.038 14.310 -27.408 1.00 81.38 280 GLU A N 1
ATOM 2192 C CA . GLU A 1 280 ? 20.132 14.650 -26.489 1.00 81.38 280 GLU A CA 1
ATOM 2193 C C . GLU A 1 280 ? 19.607 15.004 -25.087 1.00 81.38 280 GLU A C 1
ATOM 2195 O O . GLU A 1 280 ? 20.105 14.477 -24.090 1.00 81.38 280 GLU A O 1
ATOM 2200 N N . ALA A 1 281 ? 18.566 15.841 -25.006 1.00 76.31 281 ALA A N 1
ATOM 2201 C CA . ALA A 1 281 ? 17.925 16.203 -23.742 1.00 76.31 281 ALA A CA 1
ATOM 2202 C C . ALA A 1 281 ? 17.267 14.991 -23.058 1.00 76.31 281 ALA A C 1
ATOM 2204 O O . ALA A 1 281 ? 17.502 14.753 -21.874 1.00 76.31 281 ALA A O 1
ATOM 2205 N N . MET A 1 282 ? 16.516 14.183 -23.813 1.00 81.06 282 MET A N 1
ATOM 2206 C CA . MET A 1 282 ? 15.910 12.941 -23.322 1.00 81.06 282 MET A CA 1
ATOM 2207 C C . MET A 1 282 ? 16.976 11.938 -22.866 1.00 81.06 282 MET A C 1
ATOM 2209 O O . MET A 1 282 ? 16.841 11.328 -21.815 1.00 81.06 282 MET A O 1
ATOM 2213 N N . GLY A 1 283 ? 18.088 11.817 -23.590 1.00 84.75 283 GLY A N 1
ATOM 2214 C CA . GLY A 1 283 ? 19.199 10.953 -23.198 1.00 84.75 283 GLY A CA 1
ATOM 2215 C C . GLY A 1 283 ? 19.835 11.373 -21.875 1.00 84.75 283 GLY A C 1
ATOM 2216 O O . GLY A 1 283 ? 20.185 10.522 -21.064 1.00 84.75 283 GLY A O 1
ATOM 2217 N N . ASN A 1 284 ? 19.960 12.678 -21.619 1.00 82.94 284 ASN A N 1
ATOM 2218 C CA . ASN A 1 284 ? 20.435 13.179 -20.327 1.00 82.94 284 ASN A CA 1
ATOM 2219 C C . ASN A 1 284 ? 19.448 12.878 -19.193 1.00 82.94 284 ASN A C 1
ATOM 2221 O O . ASN A 1 284 ? 19.884 12.479 -18.115 1.00 82.94 284 ASN A O 1
ATOM 2225 N N . LEU A 1 285 ? 18.144 13.018 -19.450 1.00 83.12 285 LEU A N 1
ATOM 2226 C CA . LEU A 1 285 ? 17.096 12.651 -18.501 1.00 83.12 285 LEU A CA 1
ATOM 2227 C C . LEU A 1 285 ? 17.143 11.153 -18.167 1.00 83.12 285 LEU A C 1
ATOM 2229 O O . LEU A 1 285 ? 17.226 10.784 -16.998 1.00 83.12 285 LEU A O 1
ATOM 2233 N N . LEU A 1 286 ? 17.159 10.297 -19.191 1.00 85.12 286 LEU A N 1
ATOM 2234 C CA . LEU A 1 286 ? 17.202 8.841 -19.045 1.00 85.12 286 LEU A CA 1
ATOM 2235 C C . LEU A 1 286 ? 18.442 8.378 -18.273 1.00 85.12 286 LEU A C 1
ATOM 2237 O O . LEU A 1 286 ? 18.321 7.540 -17.390 1.00 85.12 286 LEU A O 1
ATOM 2241 N N . ARG A 1 287 ? 19.620 8.966 -18.521 1.00 87.25 287 ARG A N 1
ATOM 2242 C CA . ARG A 1 287 ? 20.837 8.659 -17.741 1.00 87.25 287 ARG A CA 1
ATOM 2243 C C . ARG A 1 287 ? 20.704 8.978 -16.251 1.00 87.25 287 ARG A C 1
ATOM 2245 O O . ARG A 1 287 ? 21.402 8.363 -15.454 1.00 87.25 287 ARG A O 1
ATOM 2252 N N . GLY A 1 288 ? 19.874 9.955 -15.887 1.00 82.94 288 GLY A N 1
ATOM 2253 C CA . GLY A 1 288 ? 19.595 10.291 -14.491 1.00 82.94 288 GLY A CA 1
ATOM 2254 C C . GLY A 1 288 ? 18.515 9.410 -13.866 1.00 82.94 288 GLY A C 1
ATOM 2255 O O . GLY A 1 288 ? 18.610 9.095 -12.686 1.00 82.94 288 GLY A O 1
ATOM 2256 N N . ILE A 1 289 ? 17.509 9.010 -14.648 1.00 83.38 289 ILE A N 1
ATOM 2257 C CA . ILE A 1 289 ? 16.344 8.265 -14.154 1.00 83.38 289 ILE A CA 1
ATOM 2258 C C . ILE A 1 289 ? 16.564 6.754 -14.128 1.00 83.38 289 ILE A C 1
ATOM 2260 O O . ILE A 1 289 ? 16.159 6.120 -13.163 1.00 83.38 289 ILE A O 1
ATOM 2264 N N . ILE A 1 290 ? 17.181 6.163 -15.157 1.00 86.38 290 ILE A N 1
ATOM 2265 C CA . ILE A 1 290 ? 17.356 4.703 -15.244 1.00 86.38 290 ILE A CA 1
ATOM 2266 C C . ILE A 1 290 ? 18.006 4.127 -13.974 1.00 86.38 290 ILE A C 1
ATOM 2268 O O . ILE A 1 290 ? 17.447 3.171 -13.445 1.00 86.38 290 ILE A O 1
ATOM 2272 N N . PRO A 1 291 ? 19.073 4.728 -13.402 1.00 86.06 291 PRO A N 1
ATOM 2273 C CA . PRO A 1 291 ? 19.638 4.242 -12.144 1.00 86.06 291 PRO A CA 1
ATOM 2274 C C . PRO A 1 291 ? 18.637 4.207 -10.980 1.00 86.06 291 PRO A C 1
ATOM 2276 O O . PRO A 1 291 ? 18.704 3.305 -10.158 1.00 86.06 291 PRO A O 1
ATOM 2279 N N . LEU A 1 292 ? 17.681 5.144 -10.920 1.00 83.25 292 LEU A N 1
ATOM 2280 C CA . LEU A 1 292 ? 16.629 5.145 -9.894 1.00 83.25 292 LEU A CA 1
ATOM 2281 C C . LEU A 1 292 ? 15.641 3.996 -10.105 1.00 83.25 292 LEU A C 1
ATOM 2283 O O . LEU A 1 292 ? 15.157 3.416 -9.144 1.00 83.25 292 LEU A O 1
ATOM 2287 N N . ILE A 1 293 ? 15.354 3.642 -11.361 1.00 83.19 293 ILE A N 1
ATOM 2288 C CA . ILE A 1 293 ? 14.524 2.472 -11.669 1.00 83.19 293 ILE A CA 1
ATOM 2289 C C . ILE A 1 293 ? 15.267 1.185 -11.282 1.00 83.19 293 ILE A C 1
ATOM 2291 O O . ILE A 1 293 ? 14.674 0.270 -10.712 1.00 83.19 293 ILE A O 1
ATOM 2295 N N . GLU A 1 294 ? 16.577 1.127 -11.534 1.00 86.31 294 GLU A N 1
ATOM 2296 C CA . GLU A 1 294 ? 17.434 0.001 -11.145 1.00 86.31 294 GLU A CA 1
ATOM 2297 C C . GLU A 1 294 ? 17.504 -0.199 -9.621 1.00 86.31 294 GLU A C 1
ATOM 2299 O O . GLU A 1 294 ? 17.654 -1.334 -9.168 1.00 86.31 294 GLU A O 1
ATOM 2304 N N . GLU A 1 295 ? 17.336 0.851 -8.808 1.00 85.88 295 GLU A N 1
ATOM 2305 C CA . GLU A 1 295 ? 17.267 0.724 -7.342 1.00 85.88 295 GLU A CA 1
ATOM 2306 C C . GLU A 1 295 ? 16.095 -0.164 -6.883 1.00 85.88 295 GLU A C 1
ATOM 2308 O O . GLU A 1 295 ? 16.200 -0.841 -5.857 1.00 85.88 295 GLU A O 1
ATOM 2313 N N . PHE A 1 296 ? 15.017 -0.255 -7.671 1.00 83.31 296 PHE A N 1
ATOM 2314 C CA . PHE A 1 296 ? 13.874 -1.125 -7.376 1.00 83.31 296 PHE A CA 1
ATOM 2315 C C . PHE A 1 296 ? 14.126 -2.605 -7.717 1.00 83.31 296 PHE A C 1
ATOM 2317 O O . PHE A 1 296 ? 13.403 -3.484 -7.243 1.00 83.31 296 PHE A O 1
ATOM 2324 N N . VAL A 1 297 ? 15.179 -2.922 -8.478 1.00 88.75 297 VAL A N 1
ATOM 2325 C CA . VAL A 1 297 ? 15.486 -4.299 -8.896 1.00 88.75 297 VAL A CA 1
ATOM 2326 C C . VAL A 1 297 ? 15.943 -5.175 -7.728 1.00 88.75 297 VAL A C 1
ATOM 2328 O O . VAL A 1 297 ? 15.567 -6.343 -7.645 1.00 88.75 297 VAL A O 1
ATOM 2331 N N . GLU A 1 298 ? 16.767 -4.655 -6.820 1.00 89.75 298 GLU A N 1
ATOM 2332 C CA . GLU A 1 298 ? 17.323 -5.463 -5.724 1.00 89.75 298 GLU A CA 1
ATOM 2333 C C . GLU A 1 298 ? 16.269 -5.901 -4.688 1.00 89.75 298 GLU A C 1
ATOM 2335 O O . GLU A 1 298 ? 16.253 -7.085 -4.321 1.00 89.75 298 GLU A O 1
ATOM 2340 N N . PRO A 1 299 ? 15.333 -5.032 -4.256 1.00 88.06 299 PRO A N 1
ATOM 2341 C CA . PRO A 1 299 ? 14.172 -5.458 -3.478 1.00 88.06 299 PRO A CA 1
ATOM 2342 C C . PRO A 1 299 ? 13.365 -6.563 -4.174 1.00 88.06 299 PRO A C 1
ATOM 2344 O O . PRO A 1 299 ? 13.008 -7.559 -3.544 1.00 88.06 299 PRO A O 1
ATOM 2347 N N . ALA A 1 300 ? 13.152 -6.440 -5.487 1.00 90.06 300 ALA A N 1
ATOM 2348 C CA . ALA A 1 300 ? 12.440 -7.438 -6.274 1.00 90.06 300 ALA A CA 1
ATOM 2349 C C . ALA A 1 300 ? 13.171 -8.786 -6.344 1.00 90.06 300 ALA A C 1
ATOM 2351 O O . ALA A 1 300 ? 12.588 -9.830 -6.053 1.00 90.06 300 ALA A O 1
ATOM 2352 N N . LYS A 1 301 ? 14.475 -8.787 -6.633 1.00 91.50 301 LYS A N 1
ATOM 2353 C CA . LYS A 1 301 ? 15.297 -10.007 -6.589 1.00 91.50 301 LYS A CA 1
ATOM 2354 C C . LYS A 1 301 ? 15.293 -10.662 -5.214 1.00 91.50 301 LYS A C 1
ATOM 2356 O O . LYS A 1 301 ? 15.289 -11.888 -5.127 1.00 91.50 301 LYS A O 1
ATOM 2361 N N . THR A 1 302 ? 15.298 -9.861 -4.151 1.00 90.94 302 THR A N 1
ATOM 2362 C CA . THR A 1 302 ? 15.228 -10.369 -2.777 1.00 90.94 302 THR A CA 1
ATOM 2363 C C . THR A 1 302 ? 13.924 -11.129 -2.553 1.00 90.94 302 THR A C 1
ATOM 2365 O O . THR A 1 302 ? 13.966 -12.247 -2.039 1.00 90.94 302 THR A O 1
ATOM 2368 N N . LEU A 1 303 ? 12.785 -10.582 -2.992 1.00 89.06 303 LEU A N 1
ATOM 2369 C CA . LEU A 1 303 ? 11.503 -11.281 -2.907 1.00 89.06 303 LEU A CA 1
ATOM 2370 C C . LEU A 1 303 ? 11.498 -12.568 -3.743 1.00 89.06 303 LEU A C 1
ATOM 2372 O O . LEU A 1 303 ? 11.132 -13.615 -3.218 1.00 89.06 303 LEU A O 1
ATOM 2376 N N . LEU A 1 304 ? 11.985 -12.528 -4.989 1.00 90.00 304 LEU A N 1
ATOM 2377 C CA . LEU A 1 304 ? 12.092 -13.721 -5.843 1.00 90.00 304 LEU A CA 1
ATOM 2378 C C . LEU A 1 304 ? 12.895 -14.840 -5.155 1.00 90.00 304 LEU A C 1
ATOM 2380 O O . LEU A 1 304 ? 12.455 -15.986 -5.100 1.00 90.00 304 LEU A O 1
ATOM 2384 N N . GLN A 1 305 ? 14.037 -14.507 -4.545 1.00 90.88 305 GLN A N 1
ATOM 2385 C CA . GLN A 1 305 ? 14.854 -15.471 -3.797 1.00 90.88 305 GLN A CA 1
ATOM 2386 C C . GLN A 1 305 ? 14.153 -16.016 -2.544 1.00 90.88 305 GLN A C 1
ATOM 2388 O O . GLN A 1 305 ? 14.367 -17.172 -2.167 1.00 90.88 305 GLN A O 1
ATOM 2393 N N . ILE A 1 306 ? 13.351 -15.193 -1.866 1.00 88.50 306 ILE A N 1
ATOM 2394 C CA . ILE A 1 306 ? 12.544 -15.623 -0.720 1.00 88.50 306 ILE A CA 1
ATOM 2395 C C . ILE A 1 306 ? 11.481 -16.617 -1.190 1.00 88.50 306 ILE A C 1
ATOM 2397 O O . ILE A 1 306 ? 11.407 -17.709 -0.633 1.00 88.50 306 ILE A O 1
ATOM 2401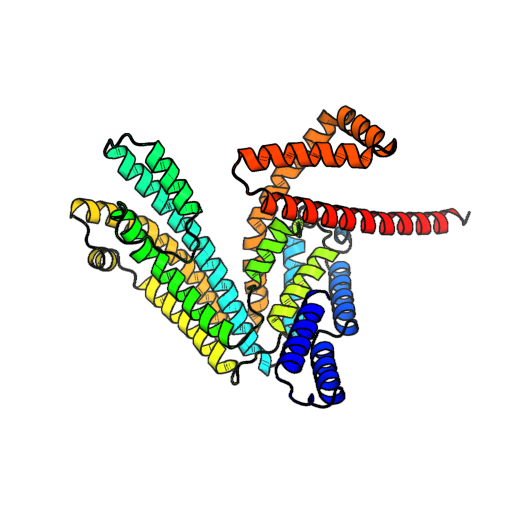 N N . CYS A 1 307 ? 10.732 -16.289 -2.244 1.00 85.25 307 CYS A N 1
ATOM 2402 C CA . CYS A 1 307 ? 9.709 -17.163 -2.814 1.00 85.25 307 CYS A CA 1
ATOM 2403 C C . CYS A 1 307 ? 10.286 -18.505 -3.293 1.00 85.25 307 CYS A C 1
ATOM 2405 O O . CYS A 1 307 ? 9.677 -19.544 -3.057 1.00 85.25 307 CYS A O 1
ATOM 2407 N N . GLU A 1 308 ? 11.467 -18.503 -3.920 1.00 84.12 308 GLU A N 1
ATOM 2408 C CA . GLU A 1 308 ? 12.088 -19.722 -4.454 1.00 84.12 308 GLU A CA 1
ATOM 2409 C C . GLU A 1 308 ? 12.761 -20.600 -3.388 1.00 84.12 308 GLU A C 1
ATOM 2411 O O . GLU A 1 308 ? 12.685 -21.827 -3.464 1.00 84.12 308 GLU A O 1
ATOM 2416 N N . TYR A 1 309 ? 13.455 -20.000 -2.413 1.00 85.50 309 TYR A N 1
ATOM 2417 C CA . TYR A 1 309 ? 14.383 -20.746 -1.546 1.00 85.50 309 TYR A CA 1
ATOM 2418 C C . TYR A 1 309 ? 14.108 -20.627 -0.047 1.00 85.50 309 TYR A C 1
ATOM 2420 O O . TYR A 1 309 ? 14.620 -21.447 0.716 1.00 85.50 309 TYR A O 1
ATOM 2428 N N . ASN A 1 310 ? 13.386 -19.599 0.408 1.00 85.56 310 ASN A N 1
ATOM 2429 C CA . ASN A 1 310 ? 13.180 -19.328 1.836 1.00 85.56 310 ASN A CA 1
ATOM 2430 C C . ASN A 1 310 ? 11.761 -18.786 2.115 1.00 85.56 310 ASN A C 1
ATOM 2432 O O . ASN A 1 310 ? 11.636 -17.675 2.643 1.00 85.56 310 ASN A O 1
ATOM 2436 N N . PRO A 1 311 ? 10.687 -19.518 1.763 1.00 78.12 311 PRO A N 1
ATOM 2437 C CA . PRO A 1 311 ? 9.316 -19.032 1.942 1.00 78.12 311 PRO A CA 1
ATOM 2438 C C . PRO A 1 311 ? 8.968 -18.758 3.416 1.00 78.12 311 PRO A C 1
ATOM 2440 O O . PRO A 1 311 ? 8.096 -17.948 3.705 1.00 78.12 311 PRO A O 1
ATOM 2443 N N . ASP A 1 312 ? 9.701 -19.343 4.364 1.00 78.62 312 ASP A N 1
ATOM 2444 C CA . ASP A 1 312 ? 9.606 -19.052 5.798 1.00 78.62 312 ASP A CA 1
ATOM 2445 C C . ASP A 1 312 ? 9.995 -17.606 6.162 1.00 78.62 312 ASP A C 1
ATOM 2447 O O . ASP A 1 312 ? 9.574 -17.091 7.194 1.00 78.62 312 ASP A O 1
ATOM 2451 N N . LYS A 1 313 ? 10.777 -16.916 5.319 1.00 83.62 313 LYS A N 1
ATOM 2452 C CA . LYS A 1 313 ? 11.204 -15.520 5.544 1.00 83.62 313 LYS A CA 1
ATOM 2453 C C . LYS A 1 313 ? 10.252 -14.481 4.963 1.00 83.62 313 LYS A C 1
ATOM 2455 O O . LYS A 1 313 ? 10.433 -13.287 5.207 1.00 83.62 313 LYS A O 1
ATOM 2460 N N . MET A 1 314 ? 9.259 -14.923 4.199 1.00 77.00 314 MET A N 1
ATOM 2461 C CA . MET A 1 314 ? 8.279 -14.067 3.538 1.00 77.00 314 MET A CA 1
ATOM 2462 C C . MET A 1 314 ? 7.555 -13.107 4.505 1.00 77.00 314 MET A C 1
ATOM 2464 O O . MET A 1 314 ? 7.524 -11.911 4.217 1.00 77.00 314 MET A O 1
ATOM 2468 N N . PRO A 1 315 ? 7.091 -13.544 5.697 1.00 72.81 315 PRO A N 1
ATOM 2469 C CA . PRO A 1 315 ? 6.393 -12.666 6.643 1.00 72.81 315 PRO A CA 1
ATOM 2470 C C . PRO A 1 315 ? 7.242 -11.471 7.074 1.00 72.81 315 PRO A C 1
ATOM 2472 O O . PRO A 1 315 ? 6.796 -10.325 7.054 1.00 72.81 315 PRO A O 1
ATOM 2475 N N . ARG A 1 316 ? 8.510 -11.726 7.407 1.00 81.06 316 ARG A N 1
ATOM 2476 C CA . ARG A 1 316 ? 9.439 -10.681 7.838 1.00 81.06 316 ARG A CA 1
ATOM 2477 C C . ARG A 1 316 ? 9.743 -9.688 6.721 1.00 81.06 316 ARG A C 1
ATOM 2479 O O . ARG A 1 316 ? 9.888 -8.498 6.994 1.00 81.06 316 ARG A O 1
ATOM 2486 N N . PHE A 1 317 ? 9.844 -10.168 5.483 1.00 82.94 317 PHE A N 1
ATOM 2487 C CA . PHE A 1 317 ? 9.988 -9.295 4.323 1.00 82.94 317 PHE A CA 1
ATOM 2488 C C . PHE A 1 317 ? 8.765 -8.381 4.169 1.00 82.94 317 PHE A C 1
ATOM 2490 O O . PHE A 1 317 ? 8.938 -7.169 4.052 1.00 82.94 317 PHE A O 1
ATOM 2497 N N . PHE A 1 318 ? 7.543 -8.915 4.286 1.00 78.50 318 PHE A N 1
ATOM 2498 C CA . PHE A 1 318 ? 6.321 -8.106 4.190 1.00 78.50 318 PHE A CA 1
ATOM 2499 C C . PHE A 1 318 ? 6.183 -7.063 5.278 1.00 78.50 318 PHE A C 1
ATOM 2501 O O . PHE A 1 318 ? 5.807 -5.936 4.976 1.00 78.50 318 PHE A O 1
ATOM 2508 N N . VAL A 1 319 ? 6.520 -7.392 6.525 1.00 75.94 319 VAL A N 1
ATOM 2509 C CA . VAL A 1 319 ? 6.470 -6.397 7.602 1.00 75.94 319 VAL A CA 1
ATOM 2510 C C . VAL A 1 319 ? 7.494 -5.283 7.372 1.00 75.94 319 VAL A C 1
ATOM 2512 O O . VAL A 1 319 ? 7.218 -4.128 7.687 1.00 75.94 319 VAL A O 1
ATOM 2515 N N . GLY A 1 320 ? 8.643 -5.589 6.760 1.00 78.06 320 GLY A N 1
ATOM 2516 C CA . GLY A 1 320 ? 9.590 -4.566 6.313 1.00 78.06 320 GLY A CA 1
ATOM 2517 C C . GLY A 1 320 ? 8.980 -3.598 5.293 1.00 78.06 320 GLY A C 1
ATOM 2518 O O . GLY A 1 320 ? 9.134 -2.387 5.433 1.00 78.06 320 GLY A O 1
ATOM 2519 N N . VAL A 1 321 ? 8.242 -4.122 4.310 1.00 78.44 321 VAL A N 1
ATOM 2520 C CA . VAL A 1 321 ? 7.540 -3.318 3.292 1.00 78.44 321 VAL A CA 1
ATOM 2521 C C . VAL A 1 321 ? 6.405 -2.504 3.917 1.00 78.44 321 VAL A C 1
ATOM 2523 O O . VAL A 1 321 ? 6.304 -1.306 3.666 1.00 78.44 321 VAL A O 1
ATOM 2526 N N . LEU A 1 322 ? 5.601 -3.118 4.790 1.00 74.88 322 LEU A N 1
ATOM 2527 C CA . LEU A 1 322 ? 4.545 -2.436 5.540 1.00 74.88 322 LEU A CA 1
ATOM 2528 C C . LEU A 1 322 ? 5.109 -1.275 6.363 1.00 74.88 322 LEU A C 1
ATOM 2530 O O . LEU A 1 322 ? 4.554 -0.182 6.351 1.00 74.88 322 LEU A O 1
ATOM 2534 N N . GLY A 1 323 ? 6.233 -1.498 7.049 1.00 75.06 323 GLY A N 1
ATOM 2535 C CA . GLY A 1 323 ? 6.919 -0.463 7.813 1.00 75.06 323 GLY A CA 1
ATOM 2536 C C . GLY A 1 323 ? 7.273 0.749 6.955 1.00 75.06 323 GLY A C 1
ATOM 2537 O O . GLY A 1 323 ? 7.057 1.870 7.398 1.00 75.06 323 GLY A O 1
ATOM 2538 N N . HIS A 1 324 ? 7.736 0.533 5.721 1.00 74.31 324 HIS A N 1
ATOM 2539 C CA . HIS A 1 324 ? 8.041 1.615 4.786 1.00 74.31 324 HIS A CA 1
ATOM 2540 C C . HIS A 1 324 ? 6.788 2.377 4.325 1.00 74.31 324 HIS A C 1
ATOM 2542 O O . HIS A 1 324 ? 6.800 3.603 4.298 1.00 74.31 324 HIS A O 1
ATOM 2548 N N . ILE A 1 325 ? 5.691 1.669 4.030 1.00 70.38 325 ILE A N 1
ATOM 2549 C CA . ILE A 1 325 ? 4.409 2.287 3.641 1.00 70.38 325 ILE A CA 1
ATOM 2550 C C . ILE A 1 325 ? 3.859 3.159 4.774 1.00 70.38 325 ILE A C 1
ATOM 2552 O O . ILE A 1 325 ? 3.396 4.274 4.546 1.00 70.38 325 ILE A O 1
ATOM 2556 N N . LEU A 1 326 ? 3.920 2.660 6.009 1.00 71.56 326 LEU A N 1
ATOM 2557 C CA . LEU A 1 326 ? 3.408 3.378 7.173 1.00 71.56 326 LEU A CA 1
ATOM 2558 C C . LEU A 1 326 ? 4.348 4.498 7.642 1.00 71.56 326 LEU A C 1
ATOM 2560 O O . LEU A 1 326 ? 3.893 5.399 8.342 1.00 71.56 326 LEU A O 1
ATOM 2564 N N . GLU A 1 327 ? 5.638 4.457 7.294 1.00 79.38 327 GLU A N 1
ATOM 2565 C CA . GLU A 1 327 ? 6.660 5.380 7.804 1.00 79.38 327 GLU A CA 1
ATOM 2566 C C . GLU A 1 327 ? 6.367 6.842 7.453 1.00 79.38 327 GLU A C 1
ATOM 2568 O O . GLU A 1 327 ? 6.517 7.712 8.314 1.00 79.38 327 GLU A O 1
ATOM 2573 N N . GLU A 1 328 ? 5.934 7.125 6.223 1.00 74.38 328 GLU A N 1
ATOM 2574 C CA . GLU A 1 328 ? 5.611 8.489 5.790 1.00 74.38 328 GLU A CA 1
ATOM 2575 C C . GLU A 1 328 ? 4.471 9.072 6.636 1.00 74.38 328 GLU A C 1
ATOM 2577 O O . GLU A 1 328 ? 4.667 10.067 7.339 1.00 74.38 328 GLU A O 1
ATOM 2582 N N . GLN A 1 329 ? 3.330 8.378 6.677 1.00 73.12 329 GLN A N 1
ATOM 2583 C CA . GLN A 1 329 ? 2.153 8.779 7.456 1.00 73.12 329 GLN A CA 1
ATOM 2584 C C . GLN A 1 329 ? 2.461 8.872 8.958 1.00 73.12 329 GLN A C 1
ATOM 2586 O O . GLN A 1 329 ? 2.051 9.805 9.655 1.00 73.12 329 GLN A O 1
ATOM 2591 N N . TYR A 1 330 ? 3.258 7.935 9.472 1.00 75.50 330 TYR A N 1
ATOM 2592 C CA . TYR A 1 330 ? 3.718 7.934 10.856 1.00 75.50 330 TYR A CA 1
ATOM 2593 C C . TYR A 1 330 ? 4.568 9.172 11.180 1.00 75.50 330 TYR A C 1
ATOM 2595 O O . TYR A 1 330 ? 4.372 9.816 12.218 1.00 75.50 330 TYR A O 1
ATOM 2603 N N . ASN A 1 331 ? 5.495 9.545 10.296 1.00 77.62 331 ASN A N 1
ATOM 2604 C CA . ASN A 1 331 ? 6.347 10.719 10.472 1.00 77.62 331 ASN A CA 1
ATOM 2605 C C . ASN A 1 331 ? 5.555 12.029 10.370 1.00 77.62 331 ASN A C 1
ATOM 2607 O O . ASN A 1 331 ? 5.769 12.931 11.189 1.00 77.62 331 ASN A O 1
ATOM 2611 N N . GLU A 1 332 ? 4.606 12.124 9.436 1.00 76.25 332 GLU A N 1
ATOM 2612 C CA . GLU A 1 332 ? 3.718 13.282 9.309 1.00 76.25 332 GLU A CA 1
ATOM 2613 C C . GLU A 1 332 ? 2.887 13.504 10.576 1.00 76.25 332 GLU A C 1
ATOM 2615 O O . GLU A 1 332 ? 2.900 14.602 11.148 1.00 76.25 332 GLU A O 1
ATOM 2620 N N . LEU A 1 333 ? 2.237 12.457 11.094 1.00 74.00 333 LEU A N 1
ATOM 2621 C CA . LEU A 1 333 ? 1.451 12.542 12.328 1.00 74.00 333 LEU A CA 1
ATOM 2622 C C . LEU A 1 333 ? 2.308 12.957 13.529 1.00 74.00 333 LEU A C 1
ATOM 2624 O O . LEU A 1 333 ? 1.901 13.817 14.321 1.00 74.00 333 LEU A O 1
ATOM 2628 N N . ARG A 1 334 ? 3.529 12.417 13.648 1.00 72.25 334 ARG A N 1
ATOM 2629 C CA . ARG A 1 334 ? 4.475 12.810 14.707 1.00 72.25 334 ARG A CA 1
ATOM 2630 C C . ARG A 1 334 ? 4.893 14.273 14.622 1.00 72.25 334 ARG A C 1
ATOM 2632 O O . ARG A 1 334 ? 5.165 14.875 15.663 1.00 72.25 334 ARG A O 1
ATOM 2639 N N . MET A 1 335 ? 4.942 14.852 13.425 1.00 75.75 335 MET A N 1
ATOM 2640 C CA . MET A 1 335 ? 5.244 16.270 13.232 1.00 75.75 335 MET A CA 1
ATOM 2641 C C . MET A 1 335 ? 4.043 17.175 13.514 1.00 75.75 335 MET A C 1
ATOM 2643 O O . MET A 1 335 ? 4.195 18.227 14.140 1.00 75.75 335 MET A O 1
ATOM 2647 N N . ILE A 1 336 ? 2.854 16.787 13.053 1.00 73.88 336 ILE A N 1
ATOM 2648 C CA . ILE A 1 336 ? 1.654 17.625 13.120 1.00 73.88 336 ILE A CA 1
ATOM 2649 C C . ILE A 1 336 ? 1.088 17.661 14.544 1.00 73.88 336 ILE A C 1
ATOM 2651 O O . ILE A 1 336 ? 0.648 18.717 15.009 1.00 73.88 336 ILE A O 1
ATOM 2655 N N . LEU A 1 337 ? 1.129 16.549 15.280 1.00 73.12 337 LEU A N 1
ATOM 2656 C CA . LEU A 1 337 ? 0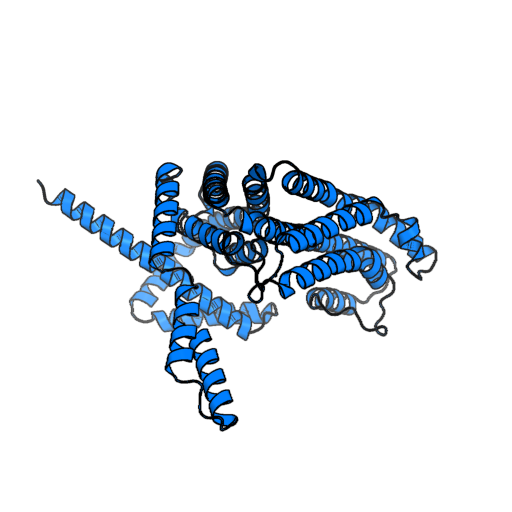.482 16.460 16.586 1.00 73.12 337 LEU A CA 1
ATOM 2657 C C . LEU A 1 337 ? 1.012 17.467 17.622 1.00 73.12 337 LEU A C 1
ATOM 2659 O O . LEU A 1 337 ? 0.177 18.128 18.243 1.00 73.12 337 LEU A O 1
ATOM 2663 N N . PRO A 1 338 ? 2.332 17.657 17.828 1.00 75.56 338 PRO A N 1
ATOM 2664 C CA . PRO A 1 338 ? 2.820 18.681 18.751 1.00 75.56 338 PRO A CA 1
ATOM 2665 C C . PRO A 1 338 ? 2.332 20.085 18.377 1.00 75.56 338 PRO A C 1
ATOM 2667 O O . PRO A 1 338 ? 2.014 20.886 19.256 1.00 75.56 338 PRO A O 1
ATOM 2670 N N . ALA A 1 339 ? 2.219 20.378 17.077 1.00 72.62 339 ALA A N 1
ATOM 2671 C CA . ALA A 1 339 ? 1.683 21.646 16.597 1.00 72.62 339 ALA A CA 1
ATOM 2672 C C . ALA A 1 339 ? 0.179 21.778 16.890 1.00 72.62 339 ALA A C 1
ATOM 2674 O O . ALA A 1 339 ? -0.258 22.840 17.338 1.00 72.62 339 ALA A O 1
ATOM 2675 N N . ILE A 1 340 ? -0.602 20.705 16.710 1.00 72.12 340 ILE A N 1
ATOM 2676 C CA . ILE A 1 340 ? -2.025 20.662 17.084 1.00 72.12 340 ILE A CA 1
ATOM 2677 C C . ILE A 1 340 ? -2.190 20.838 18.595 1.00 72.12 340 ILE A C 1
ATOM 2679 O O . ILE A 1 340 ? -2.999 21.659 19.021 1.00 72.12 340 ILE A O 1
ATOM 2683 N N . GLN A 1 341 ? -1.420 20.115 19.409 1.00 72.25 341 GLN A N 1
ATOM 2684 C CA . GLN A 1 341 ? -1.472 20.196 20.871 1.00 72.25 341 GLN A CA 1
ATOM 2685 C C . GLN A 1 341 ? -1.123 21.603 21.356 1.00 72.25 341 GLN A C 1
ATOM 2687 O O . GLN A 1 341 ? -1.887 22.202 22.112 1.00 72.25 341 GLN A O 1
ATOM 2692 N N . HIS A 1 342 ? -0.036 22.182 20.847 1.00 74.44 342 HIS A N 1
ATOM 2693 C CA . HIS A 1 342 ? 0.328 23.560 21.148 1.00 74.44 342 HIS A CA 1
ATOM 2694 C C . HIS A 1 342 ? -0.753 24.553 20.692 1.00 74.44 342 HIS A C 1
ATOM 2696 O O . HIS A 1 342 ? -1.130 25.465 21.429 1.00 74.44 342 HIS A O 1
ATOM 2702 N N . GLY A 1 343 ? -1.307 24.364 19.493 1.00 72.44 343 GLY A N 1
ATOM 2703 C CA . GLY A 1 343 ? -2.419 25.165 18.989 1.00 72.44 343 GLY A CA 1
ATOM 2704 C C . GLY A 1 343 ? -3.655 25.076 19.888 1.00 72.44 343 GLY A C 1
ATOM 2705 O O . GLY A 1 343 ? -4.286 26.098 20.166 1.00 72.44 343 GLY A O 1
ATOM 2706 N N . ALA A 1 344 ? -3.970 23.881 20.393 1.00 73.12 344 ALA A N 1
ATOM 2707 C CA . ALA A 1 344 ? -5.066 23.645 21.323 1.00 73.12 344 ALA A CA 1
ATOM 2708 C C . ALA A 1 344 ? -4.830 24.338 22.671 1.00 73.12 344 ALA A C 1
ATOM 2710 O O . ALA A 1 344 ? -5.749 24.968 23.190 1.00 73.12 344 ALA A O 1
ATOM 2711 N N . GLU A 1 345 ? -3.604 24.312 23.198 1.00 80.19 345 GLU A N 1
ATOM 2712 C CA . GLU A 1 345 ? -3.222 25.058 24.405 1.00 80.19 345 GLU A CA 1
ATOM 2713 C C . GLU A 1 345 ? -3.389 26.570 24.208 1.00 80.19 345 GLU A C 1
ATOM 2715 O O . GLU A 1 345 ? -4.052 27.241 25.002 1.00 80.19 345 GLU A O 1
ATOM 2720 N N . VAL A 1 346 ? -2.869 27.112 23.102 1.00 85.19 346 VAL A N 1
ATOM 2721 C CA . VAL A 1 346 ? -2.995 28.537 22.750 1.00 85.19 346 VAL A CA 1
ATOM 2722 C C . VAL A 1 346 ? -4.461 28.945 22.565 1.00 85.19 346 VAL A C 1
ATOM 2724 O O . VAL A 1 346 ? -4.839 30.091 22.824 1.00 85.19 346 VAL A O 1
ATOM 2727 N N . LYS A 1 347 ? -5.312 28.020 22.110 1.00 83.44 347 LYS A N 1
ATOM 2728 C CA . LYS A 1 347 ? -6.745 28.238 21.876 1.00 83.44 347 LYS A CA 1
ATOM 2729 C C . LYS A 1 347 ? -7.638 27.672 22.981 1.00 83.44 347 LYS A C 1
ATOM 2731 O O . LYS A 1 347 ? -8.853 27.631 22.776 1.00 83.44 347 LYS A O 1
ATOM 2736 N N . ALA A 1 348 ? -7.099 27.324 24.151 1.00 81.75 348 ALA A N 1
ATOM 2737 C CA . ALA A 1 348 ? -7.846 26.653 25.219 1.00 81.75 348 ALA A CA 1
ATOM 2738 C C . ALA A 1 348 ? -9.130 27.404 25.616 1.00 81.75 348 ALA A C 1
ATOM 2740 O O . ALA A 1 348 ? -10.197 26.800 25.727 1.00 81.75 348 ALA A O 1
ATOM 2741 N N . ASP A 1 349 ? -9.073 28.736 25.716 1.00 85.94 349 ASP A N 1
ATOM 2742 C CA . ASP A 1 349 ? -10.243 29.570 26.023 1.00 85.94 349 ASP A CA 1
ATOM 2743 C C . ASP A 1 349 ? -11.331 29.510 24.940 1.00 85.94 349 ASP A C 1
ATOM 2745 O O . ASP A 1 349 ? -12.526 29.592 25.233 1.00 85.94 349 ASP A O 1
ATOM 2749 N N . VAL A 1 350 ? -10.934 29.411 23.667 1.00 86.19 350 VAL A N 1
ATOM 2750 C CA . VAL A 1 350 ? -11.867 29.272 22.540 1.00 86.19 350 VAL A CA 1
ATOM 2751 C C . VAL A 1 350 ? -12.506 27.890 22.583 1.00 86.19 350 VAL A C 1
ATOM 2753 O O . VAL A 1 350 ? -13.731 27.794 22.530 1.00 86.19 350 VAL A O 1
ATOM 2756 N N . ILE A 1 351 ? -11.692 26.844 22.744 1.00 78.06 351 ILE A N 1
ATOM 2757 C CA . ILE A 1 351 ? -12.143 25.452 22.852 1.00 78.06 351 ILE A CA 1
ATOM 2758 C C . ILE A 1 351 ? -13.135 25.306 24.011 1.00 78.06 351 ILE A C 1
ATOM 2760 O O . ILE A 1 351 ? -14.222 24.766 23.821 1.00 78.06 351 ILE A O 1
ATOM 2764 N N . GLY A 1 352 ? -12.836 25.883 25.178 1.00 78.75 352 GLY A N 1
ATOM 2765 C CA . GLY A 1 352 ? -13.736 25.873 26.332 1.00 78.75 352 GLY A CA 1
ATOM 2766 C C . GLY A 1 352 ? -15.104 26.502 26.042 1.00 78.75 352 GLY A C 1
ATOM 2767 O O . GLY A 1 352 ? -16.134 25.956 26.441 1.00 78.75 352 GLY A O 1
ATOM 2768 N N . ARG A 1 353 ? -15.152 27.610 25.287 1.00 87.31 353 ARG A N 1
ATOM 2769 C CA . ARG A 1 353 ? -16.425 28.224 24.860 1.00 87.31 353 ARG A CA 1
ATOM 2770 C C . ARG A 1 353 ? -17.197 27.360 23.863 1.00 87.31 353 ARG A C 1
ATOM 2772 O O . ARG A 1 353 ? -18.427 27.324 23.924 1.00 87.31 353 ARG A O 1
ATOM 2779 N N . LEU A 1 354 ? -16.505 26.669 22.959 1.00 84.31 354 LEU A N 1
ATOM 2780 C CA . LEU A 1 354 ? -17.138 25.751 22.008 1.00 84.31 354 LEU A CA 1
ATOM 2781 C C . LEU A 1 354 ? -17.725 24.531 22.728 1.00 84.31 354 LEU A C 1
ATOM 2783 O O . LEU A 1 354 ? -18.892 24.214 22.519 1.00 84.31 354 LEU A O 1
ATOM 2787 N N . ILE A 1 355 ? -16.988 23.939 23.672 1.00 82.69 355 ILE A N 1
ATOM 2788 C CA . ILE A 1 355 ? -17.484 22.850 24.530 1.00 82.69 355 ILE A CA 1
ATOM 2789 C C . ILE A 1 355 ? -18.728 23.290 25.310 1.00 82.69 355 ILE A C 1
ATOM 2791 O O . ILE A 1 355 ? -19.717 22.557 25.357 1.00 82.69 355 ILE A O 1
ATOM 2795 N N . ALA A 1 356 ? -18.721 24.496 25.890 1.00 82.38 356 ALA A N 1
ATOM 2796 C CA . ALA A 1 356 ? -19.890 25.041 26.581 1.00 82.38 356 ALA A CA 1
ATOM 2797 C C . ALA A 1 356 ? -21.093 25.224 25.634 1.00 82.38 356 ALA A C 1
ATOM 2799 O O . ALA A 1 356 ? -22.230 24.956 26.019 1.00 82.38 356 ALA A O 1
ATOM 2800 N N . THR A 1 357 ? -20.844 25.630 24.385 1.00 82.06 357 THR A N 1
ATOM 2801 C CA . THR A 1 357 ? -21.877 25.767 23.345 1.00 82.06 357 THR A CA 1
ATOM 2802 C C . THR A 1 357 ? -22.496 24.412 23.003 1.00 82.06 357 THR A C 1
ATOM 2804 O O . THR A 1 357 ? -23.719 24.276 23.059 1.00 82.06 357 THR A O 1
ATOM 2807 N N . ILE A 1 358 ? -21.670 23.391 22.757 1.00 82.44 358 ILE A N 1
ATOM 2808 C CA . ILE A 1 358 ? -22.115 22.010 22.508 1.00 82.44 358 ILE A CA 1
ATOM 2809 C C . ILE A 1 358 ? -22.931 21.495 23.702 1.00 82.44 358 ILE A C 1
ATOM 2811 O O . ILE A 1 358 ? -24.059 21.034 23.537 1.00 82.44 358 ILE A O 1
ATOM 2815 N N . SER A 1 359 ? -22.412 21.679 24.920 1.00 84.00 359 SER A N 1
ATOM 2816 C CA . SER A 1 359 ? -23.048 21.232 26.169 1.00 84.00 359 SER A CA 1
ATOM 2817 C C . SER A 1 359 ? -24.387 21.923 26.458 1.00 84.00 359 SER A C 1
ATOM 2819 O O . SER A 1 359 ? -25.193 21.404 27.223 1.00 84.00 359 SER A O 1
ATOM 2821 N N . SER A 1 360 ? -24.644 23.086 25.849 1.00 86.44 360 SER A N 1
ATOM 2822 C CA . SER A 1 360 ? -25.913 23.822 25.965 1.00 86.44 360 SER A CA 1
ATOM 2823 C C . SER A 1 360 ? -27.011 23.335 25.006 1.00 86.44 360 SER A C 1
ATOM 2825 O O . SER A 1 360 ? -28.059 23.970 24.904 1.00 86.44 360 SER A O 1
ATOM 2827 N N . GLY A 1 361 ? -26.776 22.225 24.297 1.00 86.69 361 GLY A N 1
ATOM 2828 C CA . GLY A 1 361 ? -27.715 21.647 23.333 1.00 86.69 361 GLY A CA 1
ATOM 2829 C C . GLY A 1 361 ? -27.578 22.197 21.912 1.00 86.69 361 GLY A C 1
ATOM 2830 O O . GLY A 1 361 ? -28.408 21.886 21.069 1.00 86.69 361 GLY A O 1
ATOM 2831 N N . LYS A 1 362 ? -26.533 22.985 21.626 1.00 87.62 362 LYS A N 1
ATOM 2832 C CA . LYS A 1 362 ? -26.234 23.527 20.285 1.00 87.62 362 LYS A CA 1
ATOM 2833 C C . LYS A 1 362 ? -25.137 22.741 19.558 1.00 87.62 362 LYS A C 1
ATOM 2835 O O . LYS A 1 362 ? -24.376 23.310 18.780 1.00 87.62 362 LYS A O 1
ATOM 2840 N N . GLY A 1 363 ? -25.001 21.452 19.872 1.00 84.50 363 GLY A N 1
ATOM 2841 C CA . GLY A 1 363 ? -23.983 20.586 19.273 1.00 84.50 363 GLY A CA 1
ATOM 2842 C C . GLY A 1 363 ? -24.158 20.447 17.762 1.00 84.50 363 GLY A C 1
ATOM 2843 O O . GLY A 1 363 ? -23.197 20.627 17.024 1.00 84.50 363 GLY A O 1
ATOM 2844 N N . GLU A 1 364 ? -25.390 20.218 17.308 1.00 85.56 364 GLU A N 1
ATOM 2845 C CA . GLU A 1 364 ? -25.718 20.089 15.883 1.00 85.56 364 GLU A CA 1
ATOM 2846 C C . GLU A 1 364 ? -25.362 21.363 15.098 1.00 85.56 364 GLU A C 1
ATOM 2848 O O . GLU A 1 364 ? -24.599 21.296 14.139 1.00 85.56 364 GLU A O 1
ATOM 2853 N N . ASP A 1 365 ? -25.794 22.539 15.572 1.00 83.38 365 ASP A N 1
ATOM 2854 C CA . ASP A 1 365 ? -25.446 23.835 14.967 1.00 83.38 365 ASP A CA 1
ATOM 2855 C C . ASP A 1 365 ? -23.926 24.059 14.895 1.00 83.38 365 ASP A C 1
ATOM 2857 O O . ASP A 1 365 ? -23.412 24.621 13.923 1.00 83.38 365 ASP A O 1
ATOM 2861 N N . PHE A 1 366 ? -23.195 23.636 15.934 1.00 85.50 366 PHE A N 1
ATOM 2862 C CA . PHE A 1 366 ? -21.738 23.720 15.964 1.00 85.50 366 PHE A CA 1
ATOM 2863 C C . PHE A 1 366 ? -21.103 22.850 14.875 1.00 85.50 366 PHE A C 1
ATOM 2865 O O . PHE A 1 366 ? -20.281 23.360 14.112 1.00 85.50 366 PHE A O 1
ATOM 2872 N N . PHE A 1 367 ? -21.491 21.575 14.776 1.00 82.69 367 PHE A N 1
ATOM 2873 C CA . PHE A 1 367 ? -20.948 20.665 13.767 1.00 82.69 367 PHE A CA 1
ATOM 2874 C C . PHE A 1 367 ? -21.327 21.108 12.353 1.00 82.69 367 PHE A C 1
ATOM 2876 O O . PHE A 1 367 ? -20.447 21.178 11.500 1.00 82.69 367 PHE A O 1
ATOM 2883 N N . ILE A 1 368 ? -22.573 21.535 12.114 1.00 84.06 368 ILE A N 1
ATOM 2884 C CA . ILE A 1 368 ? -22.988 22.111 10.824 1.00 84.06 368 ILE A CA 1
ATOM 2885 C C . ILE A 1 368 ? -22.086 23.293 10.450 1.00 84.06 368 ILE A C 1
ATOM 2887 O O . ILE A 1 368 ? -21.577 23.355 9.330 1.00 84.06 368 ILE A O 1
ATOM 2891 N N . ALA A 1 369 ? -21.845 24.228 11.375 1.00 83.00 369 ALA A N 1
ATOM 2892 C CA . ALA A 1 369 ? -20.997 25.387 11.110 1.00 83.00 369 ALA A CA 1
ATOM 2893 C C . ALA A 1 369 ? -19.524 25.008 10.873 1.00 83.00 369 ALA A C 1
ATOM 2895 O O . ALA A 1 369 ? -18.863 25.638 10.042 1.00 83.00 369 ALA A O 1
ATOM 2896 N N . LEU A 1 370 ? -19.010 24.005 11.591 1.00 83.81 370 LEU A N 1
ATOM 2897 C CA . LEU A 1 370 ? -17.652 23.488 11.429 1.00 83.81 370 LEU A CA 1
ATOM 2898 C C . LEU A 1 370 ? -17.474 22.831 10.055 1.00 83.81 370 LEU A C 1
ATOM 2900 O O . LEU A 1 370 ? -16.625 23.277 9.281 1.00 83.81 370 LEU A O 1
ATOM 2904 N N . PHE A 1 371 ? -18.321 21.856 9.719 1.00 83.56 371 PHE A N 1
ATOM 2905 C CA . PHE A 1 371 ? -18.270 21.161 8.434 1.00 83.56 371 PHE A CA 1
ATOM 2906 C C . PHE A 1 371 ? -18.534 22.110 7.268 1.00 83.56 371 PHE A C 1
ATOM 2908 O O . PHE A 1 371 ? -17.812 22.076 6.286 1.00 83.56 371 PHE A O 1
ATOM 2915 N N . THR A 1 372 ? -19.454 23.072 7.391 1.00 83.06 372 THR A N 1
ATOM 2916 C CA . THR A 1 372 ? -19.654 24.088 6.339 1.00 83.06 372 THR A CA 1
ATOM 2917 C C . THR A 1 372 ? -18.375 24.889 6.064 1.00 83.06 372 THR A C 1
ATOM 2919 O O . THR A 1 372 ? -18.059 25.192 4.913 1.00 83.06 372 THR A O 1
ATOM 2922 N N . LYS A 1 373 ? -17.617 25.249 7.110 1.00 85.31 373 LYS A N 1
ATOM 2923 C CA . LYS A 1 373 ? -16.345 25.970 6.945 1.00 85.31 373 LYS A CA 1
ATOM 2924 C C . LYS A 1 373 ? -15.282 25.091 6.296 1.00 85.31 373 LYS A C 1
ATOM 2926 O O . LYS A 1 373 ? -14.587 25.572 5.406 1.00 85.31 373 LYS A O 1
ATOM 2931 N N . MET A 1 374 ? -15.172 23.836 6.720 1.00 82.31 374 MET A N 1
ATOM 2932 C CA . MET A 1 374 ? -14.240 22.870 6.135 1.00 82.31 374 MET A CA 1
ATOM 2933 C C . MET A 1 374 ? -14.582 22.577 4.668 1.00 82.31 374 MET A C 1
ATOM 2935 O O . MET A 1 374 ? -13.703 22.687 3.821 1.00 82.31 374 MET A O 1
ATOM 2939 N N . ALA A 1 375 ? -15.857 22.340 4.349 1.00 77.44 375 ALA A N 1
ATOM 2940 C CA . ALA A 1 375 ? -16.362 22.150 2.989 1.00 77.44 375 ALA A CA 1
ATOM 2941 C C . ALA A 1 375 ? -16.017 23.338 2.089 1.00 77.44 375 ALA A C 1
ATOM 2943 O O . ALA A 1 375 ? -15.526 23.166 0.980 1.00 77.44 375 ALA A O 1
ATOM 2944 N N . HIS A 1 376 ? -16.224 24.566 2.578 1.00 79.62 376 HIS A N 1
ATOM 2945 C CA . HIS A 1 376 ? -15.887 25.766 1.818 1.00 79.62 376 HIS A CA 1
ATOM 2946 C C . HIS A 1 376 ? -14.385 25.855 1.513 1.00 79.62 376 HIS A C 1
ATOM 2948 O O . HIS A 1 376 ? -14.015 26.280 0.423 1.00 79.62 376 HIS A O 1
ATOM 2954 N N . HIS A 1 377 ? -13.511 25.455 2.442 1.00 74.81 377 HIS A N 1
ATOM 2955 C CA . HIS A 1 377 ? -12.074 25.373 2.171 1.00 74.81 377 HIS A CA 1
ATOM 2956 C C . HIS A 1 377 ? -11.750 24.277 1.150 1.00 74.81 377 HIS A C 1
ATOM 2958 O O . HIS A 1 377 ? -11.142 24.583 0.131 1.00 74.81 377 HIS A O 1
ATOM 2964 N N . ALA A 1 378 ? -12.254 23.058 1.352 1.00 70.44 378 ALA A N 1
ATOM 2965 C CA . ALA A 1 378 ? -12.028 21.931 0.449 1.00 70.44 378 ALA A CA 1
ATOM 2966 C C . ALA A 1 378 ? -12.478 22.237 -0.993 1.00 70.44 378 ALA A C 1
ATOM 2968 O O . ALA A 1 378 ? -11.725 22.030 -1.943 1.00 70.44 378 ALA A O 1
ATOM 2969 N N . VAL A 1 379 ? -13.667 22.820 -1.169 1.00 73.31 379 VAL A N 1
ATOM 2970 C CA . VAL A 1 379 ? -14.182 23.219 -2.490 1.00 73.31 379 VAL A CA 1
ATOM 2971 C C . VAL A 1 379 ? -13.310 24.303 -3.132 1.00 73.31 379 VAL A C 1
ATOM 2973 O O . VAL A 1 379 ? -13.048 24.245 -4.333 1.00 73.31 379 VAL A O 1
ATOM 2976 N N . ASN A 1 380 ? -12.821 25.278 -2.356 1.00 74.56 380 ASN A N 1
ATOM 2977 C CA . ASN A 1 380 ? -11.904 26.301 -2.875 1.00 74.56 380 ASN A CA 1
ATOM 2978 C C . ASN A 1 380 ? -10.549 25.713 -3.303 1.00 74.56 380 ASN A C 1
ATOM 2980 O O . ASN A 1 380 ? -9.952 26.207 -4.261 1.00 74.56 380 ASN A O 1
ATOM 2984 N N . ASP A 1 381 ? -10.108 24.641 -2.645 1.00 69.06 381 ASP A N 1
ATOM 2985 C CA . ASP A 1 381 ? -8.887 23.902 -2.980 1.00 69.06 381 ASP A CA 1
ATOM 2986 C C . ASP A 1 381 ? -9.099 22.887 -4.124 1.00 69.06 381 ASP A C 1
ATOM 2988 O O . ASP A 1 381 ? -8.147 22.278 -4.615 1.00 69.06 381 ASP A O 1
ATOM 2992 N N . GLY A 1 382 ? -10.332 22.772 -4.629 1.00 73.12 382 GLY A N 1
ATOM 2993 C CA . GLY A 1 382 ? -10.681 21.988 -5.813 1.00 73.12 382 GLY A CA 1
ATOM 2994 C C . GLY A 1 382 ? -11.145 20.561 -5.530 1.00 73.12 382 GLY A C 1
ATOM 2995 O O . GLY A 1 382 ? -11.215 19.770 -6.474 1.00 73.12 382 GLY A O 1
ATOM 2996 N N . TYR A 1 383 ? -11.466 20.234 -4.276 1.00 66.25 383 TYR A N 1
ATOM 2997 C CA . TYR A 1 383 ? -12.101 18.966 -3.925 1.00 66.25 383 TYR A CA 1
ATOM 2998 C C . TYR A 1 383 ? -13.557 18.932 -4.390 1.00 66.25 383 TYR A C 1
ATOM 3000 O O . TYR A 1 383 ? -14.273 19.937 -4.349 1.00 66.25 383 TYR A O 1
ATOM 3008 N N . ASP A 1 384 ? -13.987 17.750 -4.819 1.00 77.62 384 ASP A N 1
ATOM 3009 C CA . ASP A 1 384 ? -15.380 17.484 -5.147 1.00 77.62 384 ASP A CA 1
ATOM 3010 C C . ASP A 1 384 ? -16.246 17.428 -3.877 1.00 77.62 384 ASP A C 1
ATOM 3012 O O . ASP A 1 384 ? -15.812 16.924 -2.836 1.00 77.62 384 ASP A O 1
ATOM 3016 N N . LEU A 1 385 ? -17.466 17.969 -3.959 1.00 73.75 385 LEU A N 1
ATOM 3017 C CA . LEU A 1 385 ? -18.352 18.079 -2.801 1.00 73.75 385 LEU A CA 1
ATOM 3018 C C . LEU A 1 385 ? -18.807 16.704 -2.302 1.00 73.75 385 LEU A C 1
ATOM 3020 O O . LEU A 1 385 ? -18.864 16.510 -1.090 1.00 73.75 385 LEU A O 1
ATOM 3024 N N . ASP A 1 386 ? -19.097 15.761 -3.200 1.00 72.50 386 ASP A N 1
ATOM 3025 C CA . ASP A 1 386 ? -19.555 14.428 -2.803 1.00 72.50 386 ASP A CA 1
ATOM 3026 C C . ASP A 1 386 ? -18.419 13.680 -2.099 1.00 72.50 386 ASP A C 1
ATOM 3028 O O . ASP A 1 386 ? -18.619 13.125 -1.018 1.00 72.50 386 ASP A O 1
ATOM 3032 N N . ARG A 1 387 ? -17.193 13.781 -2.631 1.00 69.00 387 ARG A N 1
ATOM 3033 C CA . ARG A 1 387 ? -15.994 13.215 -1.990 1.00 69.00 387 ARG A CA 1
ATOM 3034 C C . ARG A 1 387 ? -15.739 13.809 -0.601 1.00 69.00 387 ARG A C 1
ATOM 3036 O O . ARG A 1 387 ? -15.417 13.070 0.324 1.00 69.00 387 ARG A O 1
ATOM 3043 N N . TYR A 1 388 ? -15.915 15.122 -0.437 1.00 75.81 388 TYR A N 1
ATOM 3044 C CA . TYR A 1 388 ? -15.815 15.769 0.873 1.00 75.81 388 TYR A CA 1
ATOM 3045 C C . TYR A 1 388 ? -16.879 15.258 1.855 1.00 75.81 388 TYR A C 1
ATOM 3047 O O . TYR A 1 388 ? -16.575 15.029 3.023 1.00 75.81 388 TYR A O 1
ATOM 3055 N N . MET A 1 389 ? -18.124 15.094 1.398 1.00 73.81 389 MET A N 1
ATOM 3056 C CA . MET A 1 389 ? -19.229 14.649 2.249 1.00 73.81 389 MET A CA 1
ATOM 3057 C C . MET A 1 389 ? -19.046 13.207 2.728 1.00 73.81 389 MET A C 1
ATOM 3059 O O . MET A 1 389 ? -19.341 12.937 3.890 1.00 73.81 389 MET A O 1
ATOM 3063 N N . THR A 1 390 ? -18.542 12.314 1.870 1.00 71.44 390 THR A N 1
ATOM 3064 C CA . THR A 1 390 ? -18.171 10.945 2.260 1.00 71.44 390 THR A CA 1
ATOM 3065 C C . THR A 1 390 ? -17.081 10.969 3.327 1.00 71.44 390 THR A C 1
ATOM 3067 O O . THR A 1 390 ? -17.323 10.517 4.441 1.00 71.44 390 THR A O 1
ATOM 3070 N N . TRP A 1 391 ? -15.956 11.637 3.049 1.00 78.00 391 TRP A N 1
ATOM 3071 C CA . TRP A 1 391 ? -14.841 11.756 3.995 1.00 78.00 391 TRP A CA 1
ATOM 3072 C C . TRP A 1 391 ? -15.257 12.345 5.354 1.00 78.00 391 TRP A C 1
ATOM 3074 O O . TRP A 1 391 ? -14.869 11.851 6.409 1.00 78.00 391 TRP A O 1
ATOM 3084 N N . ALA A 1 392 ? -16.078 13.400 5.356 1.00 73.88 392 ALA A N 1
ATOM 3085 C CA . ALA A 1 392 ? -16.548 14.026 6.589 1.00 73.88 392 ALA A CA 1
ATOM 3086 C C . ALA A 1 392 ? -17.482 13.113 7.404 1.00 73.88 392 ALA A C 1
ATOM 3088 O O . ALA A 1 392 ? -17.506 13.216 8.631 1.00 73.88 392 ALA A O 1
ATOM 3089 N N . GLY A 1 393 ? -18.260 12.259 6.730 1.00 74.19 393 GLY A N 1
ATOM 3090 C CA . GLY A 1 393 ? -19.088 11.236 7.365 1.00 74.19 393 GLY A CA 1
ATOM 3091 C C . GLY A 1 393 ? -18.239 10.150 8.017 1.00 74.19 393 GLY A C 1
ATOM 3092 O O . GLY A 1 393 ? -18.398 9.901 9.210 1.00 74.19 393 GLY A O 1
ATOM 3093 N N . ASP A 1 394 ? -17.284 9.597 7.271 1.00 70.00 394 ASP A N 1
ATOM 3094 C CA . ASP A 1 394 ? -16.389 8.540 7.758 1.00 70.00 394 ASP A CA 1
ATOM 3095 C C . ASP A 1 394 ? -15.562 9.024 8.962 1.00 70.00 394 ASP A C 1
ATOM 3097 O O . ASP A 1 394 ? -15.476 8.341 9.983 1.00 70.00 394 ASP A O 1
ATOM 3101 N N . LEU A 1 395 ? -15.068 10.268 8.918 1.00 73.19 395 LEU A N 1
ATOM 3102 C CA . LEU A 1 395 ? -14.376 10.900 10.045 1.00 73.19 395 LEU A CA 1
ATOM 3103 C C . LEU A 1 395 ? -15.250 10.980 11.310 1.00 73.19 395 LEU A C 1
ATOM 3105 O O . LEU A 1 395 ? -14.746 10.838 12.424 1.00 73.19 395 LEU A O 1
ATOM 3109 N N . LEU A 1 396 ? -16.555 11.245 11.178 1.00 75.38 396 LEU A N 1
ATOM 3110 C CA . LEU A 1 396 ? -17.460 11.291 12.332 1.00 75.38 396 LEU A CA 1
ATOM 3111 C C . LEU A 1 396 ? -17.695 9.907 12.931 1.00 75.38 396 LEU A C 1
ATOM 3113 O O . LEU A 1 396 ? -17.699 9.790 14.157 1.00 75.38 396 LEU A O 1
ATOM 3117 N N . ASP A 1 397 ? -17.871 8.893 12.087 1.00 69.38 397 ASP A N 1
ATOM 3118 C CA . ASP A 1 397 ? -18.047 7.508 12.526 1.00 69.38 397 ASP A CA 1
ATOM 3119 C C . ASP A 1 397 ? -16.787 7.009 13.255 1.00 69.38 397 ASP A C 1
ATOM 3121 O O . ASP A 1 397 ? -16.887 6.408 14.328 1.00 69.38 397 ASP A O 1
ATOM 3125 N N . GLN A 1 398 ? -15.598 7.352 12.746 1.00 64.31 398 GLN A N 1
ATOM 3126 C CA . GLN A 1 398 ? -14.317 7.065 13.400 1.00 64.31 398 GLN A CA 1
ATOM 3127 C C . GLN A 1 398 ? -14.194 7.761 14.762 1.00 64.31 398 GLN A C 1
ATOM 3129 O O . GLN A 1 398 ? -13.881 7.119 15.764 1.00 64.31 398 GLN A O 1
ATOM 3134 N N . LEU A 1 399 ? -14.500 9.063 14.837 1.00 69.69 399 LEU A N 1
ATOM 3135 C CA . LEU A 1 399 ? -14.465 9.792 16.108 1.00 69.69 399 LEU A CA 1
ATOM 3136 C C . LEU A 1 399 ? -15.470 9.216 17.121 1.00 69.69 399 LEU A C 1
ATOM 3138 O O . LEU A 1 399 ? -15.156 9.132 18.311 1.00 69.69 399 LEU A O 1
ATOM 3142 N N . ASP A 1 400 ? -16.672 8.817 16.690 1.00 70.94 400 ASP A N 1
ATOM 3143 C CA . ASP A 1 400 ? -17.646 8.166 17.575 1.00 70.94 400 ASP A CA 1
ATOM 3144 C C . ASP A 1 400 ? -17.126 6.817 18.089 1.00 70.94 400 ASP A C 1
ATOM 3146 O O . ASP A 1 400 ? -17.206 6.553 19.292 1.00 70.94 400 ASP A O 1
ATOM 3150 N N . ALA A 1 401 ? -16.522 5.992 17.227 1.00 63.16 401 ALA A N 1
ATOM 3151 C CA . ALA A 1 401 ? -15.891 4.734 17.625 1.00 63.16 401 ALA A CA 1
ATOM 3152 C C . ALA A 1 401 ? -14.792 4.962 18.684 1.00 63.16 401 ALA A C 1
ATOM 3154 O O . ALA A 1 401 ? -14.865 4.404 19.786 1.00 63.16 401 ALA A O 1
ATOM 3155 N N . ASP A 1 402 ? -13.858 5.880 18.420 1.00 64.12 402 ASP A N 1
ATOM 3156 C CA . ASP A 1 402 ? -12.746 6.205 19.320 1.00 64.12 402 ASP A CA 1
ATOM 3157 C C . ASP A 1 402 ? -13.228 6.688 20.699 1.00 64.12 402 ASP A C 1
ATOM 3159 O O . ASP A 1 402 ? -12.730 6.269 21.754 1.00 64.12 402 ASP A O 1
ATOM 3163 N N . PHE A 1 403 ? -14.233 7.572 20.729 1.00 66.19 403 PHE A N 1
ATOM 3164 C CA . PHE A 1 403 ? -14.739 8.133 21.983 1.00 66.19 403 PHE A CA 1
ATOM 3165 C C . PHE A 1 403 ? -15.718 7.213 22.717 1.00 66.19 403 PHE A C 1
ATOM 3167 O O . PHE A 1 403 ? -15.771 7.246 23.956 1.00 66.19 403 PHE A O 1
ATOM 3174 N N . SER A 1 404 ? -16.481 6.385 22.006 1.00 64.19 404 SER A N 1
ATOM 3175 C CA . SER A 1 404 ? -17.424 5.441 22.610 1.00 64.19 404 SER A CA 1
ATOM 3176 C C . SER A 1 404 ? -16.695 4.292 23.315 1.00 64.19 404 SER A C 1
ATOM 3178 O O . SER A 1 404 ? -17.059 3.940 24.448 1.00 64.19 404 SER A O 1
ATOM 3180 N N . ASP A 1 405 ? -15.594 3.795 22.749 1.00 55.81 405 ASP A N 1
ATOM 3181 C CA . ASP A 1 405 ? -14.760 2.770 23.382 1.00 55.81 405 ASP A CA 1
ATOM 3182 C C . ASP A 1 405 ? -13.867 3.330 24.496 1.00 55.81 405 ASP A C 1
ATOM 3184 O O . ASP A 1 405 ? -13.774 2.726 25.577 1.00 55.81 405 ASP A O 1
ATOM 3188 N N . ALA A 1 406 ? -13.342 4.552 24.348 1.00 51.00 406 ALA A N 1
ATOM 3189 C CA . ALA A 1 406 ? -12.718 5.276 25.459 1.00 51.00 406 ALA A CA 1
ATOM 3190 C C . ALA A 1 406 ? -13.711 5.516 26.618 1.00 51.00 406 ALA A C 1
ATOM 3192 O O . ALA A 1 406 ? -13.344 5.428 27.799 1.00 51.00 406 ALA A O 1
ATOM 3193 N N . GLY A 1 407 ? -14.987 5.772 26.304 1.00 38.06 407 GLY A N 1
ATOM 3194 C CA . GLY A 1 407 ? -16.086 5.928 27.258 1.00 38.06 407 GLY A CA 1
ATOM 3195 C C . GLY A 1 407 ? -16.406 4.645 28.032 1.00 38.06 407 GLY A C 1
ATOM 3196 O O . GLY A 1 407 ? -16.499 4.679 29.268 1.00 38.06 407 GLY A O 1
ATOM 3197 N N . LYS A 1 408 ? -16.494 3.496 27.344 1.00 47.06 408 LYS A N 1
ATOM 3198 C CA . LYS A 1 408 ? -16.671 2.170 27.970 1.00 47.06 408 LYS A CA 1
ATOM 3199 C C . LYS A 1 408 ? -15.483 1.808 28.869 1.00 47.06 408 LYS A C 1
ATOM 3201 O O . LYS A 1 408 ? -15.697 1.399 30.016 1.00 47.06 408 LYS A O 1
ATOM 3206 N N . LYS A 1 409 ? -14.240 2.031 28.418 1.00 46.16 409 LYS A N 1
ATOM 3207 C CA . LYS A 1 409 ? -13.013 1.754 29.196 1.00 46.16 409 LYS A CA 1
ATOM 3208 C C . LYS A 1 409 ? -12.882 2.668 30.426 1.00 46.16 409 LYS A C 1
ATOM 3210 O O . LYS A 1 409 ? -12.581 2.182 31.521 1.00 46.16 409 LYS A O 1
ATOM 3215 N N . ARG A 1 410 ? -13.212 3.969 30.328 1.00 40.62 410 ARG A N 1
ATOM 3216 C CA . ARG A 1 410 ? -13.280 4.879 31.498 1.00 40.62 410 ARG A CA 1
ATOM 3217 C C . ARG A 1 410 ? -14.350 4.456 32.498 1.00 40.62 410 ARG A C 1
ATOM 3219 O O . ARG A 1 410 ? -14.092 4.484 33.704 1.00 40.62 410 ARG A O 1
ATOM 3226 N N . ALA A 1 411 ? -15.524 4.039 32.025 1.00 39.09 411 ALA A N 1
ATOM 3227 C CA . ALA A 1 411 ? -16.586 3.534 32.886 1.00 39.09 411 ALA A CA 1
ATOM 3228 C C . ALA A 1 411 ? -16.158 2.249 33.616 1.00 39.09 411 ALA A C 1
ATOM 3230 O O . ALA A 1 411 ? -16.400 2.137 34.819 1.00 39.09 411 ALA A O 1
ATOM 3231 N N . LEU A 1 412 ? -15.457 1.327 32.942 1.00 37.41 412 LEU A N 1
ATOM 3232 C CA . LEU A 1 412 ? -14.904 0.105 33.541 1.00 37.41 412 LEU A CA 1
ATOM 3233 C C . LEU A 1 412 ? -13.815 0.412 34.582 1.00 37.41 412 LEU A C 1
ATOM 3235 O O . LEU A 1 412 ? -13.863 -0.104 35.701 1.00 37.41 412 LEU A O 1
ATOM 3239 N N . LYS A 1 413 ? -12.880 1.316 34.260 1.00 35.81 413 LYS A N 1
ATOM 3240 C CA . LYS A 1 413 ? -11.811 1.765 35.168 1.00 35.81 413 LYS A CA 1
ATOM 3241 C C . LYS A 1 413 ? -12.380 2.465 36.405 1.00 35.81 413 LYS A C 1
ATOM 3243 O O . LYS A 1 413 ? -11.939 2.184 37.516 1.00 35.81 413 LYS A O 1
ATOM 3248 N N . MET A 1 414 ? -13.421 3.292 36.256 1.00 34.47 414 MET A N 1
ATOM 3249 C CA . MET A 1 414 ? -14.131 3.895 37.394 1.00 34.47 414 MET A CA 1
ATOM 3250 C C . MET A 1 414 ? -14.949 2.877 38.203 1.00 34.47 414 MET A C 1
ATOM 3252 O O . MET A 1 414 ? -15.028 3.005 39.425 1.00 34.47 414 MET A O 1
ATOM 3256 N N . LYS A 1 415 ? -15.531 1.848 37.572 1.00 35.47 415 LYS A N 1
ATOM 3257 C CA . LYS A 1 415 ? -16.226 0.748 38.271 1.00 35.47 415 LYS A CA 1
ATOM 3258 C C . LYS A 1 415 ? -15.255 -0.087 39.108 1.00 35.47 415 LYS A C 1
ATOM 3260 O O . LYS A 1 415 ? -15.579 -0.438 40.241 1.00 35.47 415 LYS A O 1
ATOM 3265 N N . ASN A 1 416 ? -14.060 -0.346 38.580 1.00 36.34 416 ASN A N 1
ATOM 3266 C CA . ASN A 1 416 ? -13.002 -1.066 39.283 1.00 36.34 416 ASN A CA 1
ATOM 3267 C C . ASN A 1 416 ? -12.403 -0.213 40.409 1.00 36.34 416 ASN A C 1
ATOM 3269 O O . ASN A 1 416 ? -12.307 -0.691 41.534 1.00 36.34 416 ASN A O 1
ATOM 3273 N N . LEU A 1 417 ? -12.141 1.078 40.181 1.00 38.75 417 LEU A N 1
ATOM 3274 C CA . LEU A 1 417 ? -11.705 1.999 41.241 1.00 38.75 417 LEU A CA 1
ATOM 3275 C C . LEU A 1 417 ? -1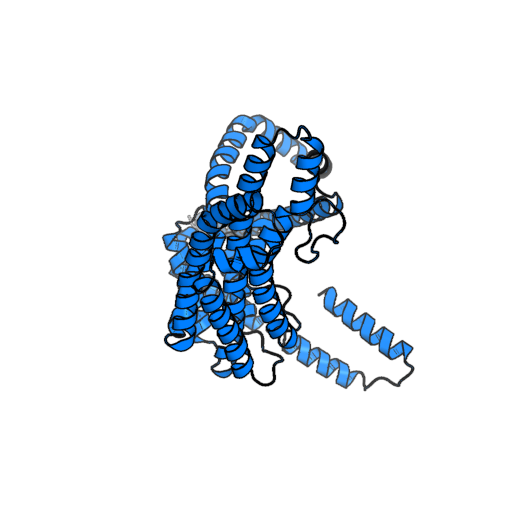2.744 2.135 42.369 1.00 38.75 417 LEU A C 1
ATOM 3277 O O . LEU A 1 417 ? -12.363 2.150 43.534 1.00 38.75 417 LEU A O 1
ATOM 3281 N N . ARG A 1 418 ? -14.050 2.140 42.058 1.00 40.09 418 ARG A N 1
ATOM 3282 C CA . ARG A 1 418 ? -15.125 2.128 43.073 1.00 40.09 418 ARG A CA 1
ATOM 3283 C C . ARG A 1 418 ? -15.262 0.791 43.810 1.00 40.09 418 ARG A C 1
ATOM 3285 O O . ARG A 1 418 ? -15.684 0.790 44.961 1.00 40.09 418 ARG A O 1
ATOM 3292 N N . ARG A 1 419 ? -14.901 -0.335 43.182 1.00 42.19 419 ARG A N 1
ATOM 3293 C CA . ARG A 1 419 ? -14.809 -1.644 43.857 1.00 42.19 419 ARG A CA 1
ATOM 3294 C C . ARG A 1 419 ? -13.615 -1.718 44.813 1.00 42.19 419 ARG A C 1
ATOM 3296 O O . ARG A 1 419 ? -13.747 -2.344 45.854 1.00 42.19 419 ARG A O 1
ATOM 3303 N N . PHE A 1 420 ? -12.506 -1.043 44.506 1.00 40.16 420 PHE A N 1
ATOM 3304 C CA . PHE A 1 420 ? -11.323 -0.997 45.374 1.00 40.16 420 PHE A CA 1
ATOM 3305 C C . PHE A 1 420 ? -11.381 0.094 46.456 1.00 40.16 420 PHE A C 1
ATOM 3307 O O . PHE A 1 420 ? -10.772 -0.068 47.508 1.00 40.16 420 PH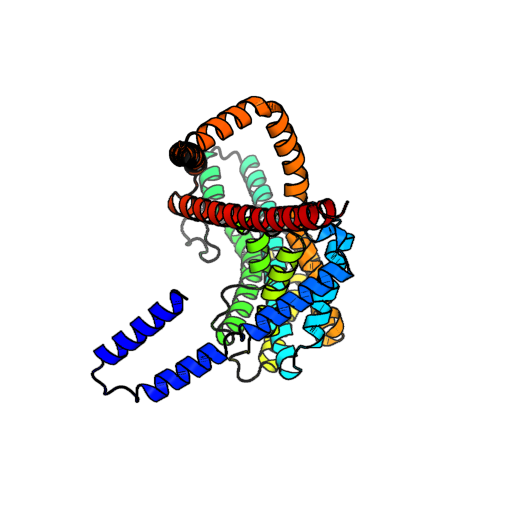E A O 1
ATOM 3314 N N . SER A 1 421 ? -12.151 1.171 46.262 1.00 36.81 421 SER A N 1
ATOM 3315 C CA . SER A 1 421 ? -12.354 2.214 47.282 1.00 36.81 421 SER A CA 1
ATOM 3316 C C . SER A 1 421 ? -13.514 1.931 48.250 1.00 36.81 421 SER A C 1
ATOM 3318 O O . SER A 1 421 ? -13.767 2.740 49.136 1.00 36.81 421 SER A O 1
ATOM 3320 N N . GLY A 1 422 ? -14.256 0.834 48.056 1.00 36.97 422 GLY A N 1
ATOM 3321 C CA . GLY A 1 422 ? -15.386 0.415 48.901 1.00 36.97 422 GLY A CA 1
ATOM 3322 C C . GLY A 1 422 ? -15.021 -0.581 50.007 1.00 36.97 422 GLY A C 1
ATOM 3323 O O . GLY A 1 422 ? -15.902 -1.037 50.730 1.00 36.97 422 GLY A O 1
ATOM 3324 N N . SER A 1 423 ? -13.742 -0.928 50.131 1.00 42.84 423 SER A N 1
ATOM 3325 C CA . SER A 1 423 ? -13.196 -1.777 51.190 1.00 42.84 423 SER A CA 1
ATOM 3326 C C . SER A 1 423 ? -12.151 -0.994 51.980 1.00 42.84 423 SER A C 1
ATOM 3328 O O . SER A 1 423 ? -10.953 -1.174 51.779 1.00 42.84 423 SER A O 1
ATOM 3330 N N . ASN A 1 424 ? -12.640 -0.084 52.822 1.00 35.81 424 ASN A N 1
ATOM 3331 C CA . ASN A 1 424 ? -12.013 0.368 54.065 1.00 35.81 424 ASN A CA 1
ATOM 3332 C C . ASN A 1 424 ? -13.095 0.890 55.008 1.00 35.81 424 ASN A C 1
ATOM 3334 O O . ASN A 1 424 ? -13.886 1.752 54.558 1.00 35.81 424 ASN A O 1
#

Sequence (424 aa):
MKFYLCVVLLATAFLAAEGKAAPTTRELVELLQKIIERDLDENDLNELHSEIHQKVQGHAAEFADTPVFQVPVEVLGGLFIDIAETMSSHIPEEMTPIVAARFTEAFMTVLINNGMDHVWEMASQHLIMLTELDGGNDMQKKSSIAKQVKRWDKREAPSAGDNVEYWTAVFDVLIAPNQAVLQDIYEMMSEVDTEYYGNFFVDMYYMAEDDALLSRSLDQSAIDVGESLAVAMYTPSAHPDPADLAANVIGRMGQWVNEVQELSVDDALERVDLKPKEKEAMGNLLRGIIPLIEEFVEPAKTLLQICEYNPDKMPRFFVGVLGHILEEQYNELRMILPAIQHGAEVKADVIGRLIATISSGKGEDFFIALFTKMAHHAVNDGYDLDRYMTWAGDLLDQLDADFSDAGKKRALKMKNLRRFSGSN

Organism: Capitella teleta (NCBI:txid283909)

Secondary structure (DSSP, 8-state):
-HHHHHHHHHHHHHHHHTTPPPSPHHHHHHHHHHHHTTS--HHHHHHHHHHHHHHHHHHHGGGTTSBGGGS-HHHHHHHHHHHHHHHHTT--GGGHHHHHHHHHHHHHHHHHHHHHHHHHHHHHHHHHHHHHHTT---HHHHHHHHHHHTTS-TT-PPPTTSS-SHHHHHIIIIIHHHHHHHHHHHHHHHTT-TT-SS-HHHHHHHHHHTS-GGGSBHHHHHHHHHHHHHHHHHSPP-SS-HHHHHHHHHHHHHHHHHHHHT--HHHHHHSS---HHHHHHHHHHHHHHHHHHHHTHHHHHHHHHHHHH-GGGHHHHHHHHHHHHHHHHHHHHHHHHHHHHHHHHHTHHHHHHHHHHIIIIIHHHHHHHHHHHHHHHHHHTT--HHHHHHHHHHHHHHHHHHHHHHHHHHHHHHHHHHHHTT--

Solvent-accessible surface area (backbone atoms only — not comparable to full-atom values): 23597 Å² total; per-residue (Å²): 121,74,65,63,54,52,54,51,52,48,54,52,49,52,46,64,71,68,72,55,83,70,75,56,71,62,62,56,47,52,49,49,47,56,51,59,69,66,43,78,50,71,66,57,53,52,47,52,45,51,53,45,46,50,48,34,54,72,76,39,49,94,41,30,83,35,34,38,61,77,52,57,65,73,60,53,52,51,51,51,32,54,50,39,46,55,54,58,74,68,54,52,77,85,41,49,33,45,31,51,27,52,51,49,51,28,51,46,52,50,52,48,50,57,48,45,51,52,52,48,51,54,52,48,56,51,53,51,53,57,49,59,74,70,68,65,89,49,70,67,62,52,52,49,48,59,54,43,60,77,61,49,55,101,82,61,80,82,70,100,78,72,93,64,72,64,63,49,46,50,37,62,66,62,46,46,58,57,51,47,52,50,48,55,45,48,53,64,48,44,78,23,32,88,81,64,84,65,47,64,57,58,47,52,50,46,34,46,71,76,67,39,36,45,68,34,27,36,41,57,37,50,38,56,52,48,52,50,49,43,54,59,53,65,60,78,69,71,46,96,50,40,56,60,53,19,51,50,44,54,47,50,53,55,48,49,47,50,55,57,76,66,63,44,60,66,64,51,54,69,77,40,100,59,58,74,73,51,42,52,53,49,44,55,50,42,69,64,46,51,62,61,59,50,62,56,38,58,63,50,52,51,50,52,50,25,68,74,75,36,60,87,53,45,39,56,52,49,45,54,53,50,51,57,68,47,43,59,61,40,52,51,51,60,59,47,47,62,55,51,53,52,50,46,62,76,36,40,73,58,51,52,53,52,52,52,41,35,74,71,73,40,40,66,65,49,50,53,55,50,51,52,54,51,49,54,50,42,47,74,74,67,46,55,68,68,63,49,53,51,53,57,49,53,53,49,56,51,51,48,52,57,51,52,52,51,48,52,52,51,52,50,53,51,53,50,51,53,62,62,70,68,71,124